Protein AF-A0A1G0Z6R3-F1 (afdb_monomer)

Nearest PDB structures (foldseek):
  3bz5-assembly1_A  TM=7.192E-01  e=5.153E-08  unclassified
  2xpi-assembly1_D  TM=5.100E-01  e=6.488E-02  Schizosaccharomyces pombe
  8gh3-assembly1_F  TM=5.144E-01  e=3.269E-01  Trypanosoma cruzi cruzi
  6id0-assembly1_J  TM=2.906E-01  e=1.793E-01  Homo sapiens
  7w5b-assembly1_J  TM=3.388E-01  e=6.538E-01  Homo sapiens

Foldseek 3Di:
DDDDDDDDDDDDDDDDDDDDDDPPVVVVVVVVVPDPPVVVVVVVVVVVVVVVVVVVVVVVVVVLVVLLVVLVVCLVVLLVVLVVCVVVVVLVVSVVSLVVNCVNPVLDQSSLVSQLSSCVSVVNLVRSLVSCVSHQLVPPVPSLVVSLVVCLVVPPDPDDDLVSLVSSLVSNVNNLNLQSSLSSCVVSVNLQSSLVSLLSVVVVVQCVVCVVDPDFDWDWDADPQEIAIARDLTQDADPLSVAPRRYQHDAHANYQHADPLSCAPHQHQYDAHACHQHADPLSVAPHQHQYYACHNYAHQDDLSCAPHQHQEYHQALHQNDADPLSCAPHQHQEYAHHNYAHADPLSCAPHQHQEYHHANYQHADCQSVAPHQHQYYAHHLYAHADCLSVAPHQHQEYEHANYAHADPQSVAPHQHQEYHYHEYNHADQLSQALHQHQYYAHANYAHADPHNLANHQHQEYHHALYAYADPLSCQPHQHQYYHHDLYAYADPLSCPPHQHQHYAHHNYAYEVSNLLNCAPHLHQAYHHANYAYADNLSLAPRQYQHYHHHQYAHADPLSCAPHLHQYYEQANYCHADDLSCQQNCNHAYYEHANNVNYDLDDQSCLNNLNHQEYAHAPVNLNCPSVVNRPRHFFYYNDDDPDTDGPVVVVVVSCVVVVVDDDDDDDDDDDDDDDDDDDDDDDDDD

Mean predicted aligned error: 15.14 Å

Radius of gyration: 42.88 Å; Cα contacts (8 Å, |Δi|>4): 1442; chains: 1; bounding box: 120×114×100 Å

Solvent-accessible surface area (backbone atoms only — not comparable to full-atom values): 35507 Å² total; per-residue (Å²): 136,84,85,88,82,86,85,89,92,73,92,78,81,88,81,77,90,78,90,90,78,78,65,68,67,58,53,52,59,64,61,57,76,78,55,62,74,69,57,58,53,51,50,53,50,50,51,50,50,49,49,53,48,51,50,50,50,52,48,48,48,51,49,50,52,48,48,46,54,52,39,62,71,47,45,62,58,54,50,54,54,26,49,52,28,50,78,71,68,39,49,69,62,20,47,55,50,49,56,57,50,40,77,64,48,71,68,39,38,70,58,30,48,54,51,24,50,47,25,51,76,68,69,38,51,76,65,20,60,70,28,48,85,51,36,61,42,88,78,47,51,65,58,55,48,50,52,52,51,58,43,72,74,60,66,87,58,98,79,73,58,71,67,62,52,54,50,52,32,54,45,29,54,74,51,65,45,24,60,61,31,16,53,52,28,47,75,71,68,42,52,54,63,13,49,52,27,40,53,53,36,48,50,51,52,55,47,67,76,39,78,83,56,87,80,76,62,79,46,73,50,78,59,94,71,30,29,38,39,42,34,54,68,34,86,47,48,80,52,64,88,58,44,90,51,58,42,31,30,41,33,40,23,44,15,50,32,43,68,53,67,44,53,45,87,43,70,31,36,33,42,31,37,29,45,10,61,28,42,68,55,65,44,54,44,79,34,64,29,33,32,43,32,44,27,50,24,54,38,50,72,63,69,42,55,46,83,31,66,30,32,33,44,32,43,24,50,16,67,59,32,44,79,53,66,57,53,44,83,35,65,30,33,33,43,30,40,24,40,14,52,35,47,70,55,64,41,54,40,93,39,67,32,33,33,42,32,44,24,48,10,66,30,44,78,47,66,43,55,46,81,40,66,31,34,35,42,33,39,27,47,15,54,32,46,66,50,63,40,55,44,87,35,64,35,36,35,44,30,42,17,47,17,54,32,46,68,48,64,45,54,45,82,38,73,34,33,33,43,38,33,42,40,29,55,37,42,68,42,54,42,47,47,64,23,65,29,32,34,43,30,44,26,51,18,62,30,46,56,47,56,23,40,43,81,21,55,31,32,33,41,33,42,26,48,17,63,35,50,64,45,62,40,45,48,81,25,61,28,33,34,42,33,38,25,42,17,55,44,46,61,47,58,42,48,61,83,24,59,30,28,33,42,31,39,27,53,14,65,34,35,47,72,23,49,54,40,54,61,81,36,63,30,32,34,42,33,42,26,48,19,72,33,40,66,52,63,56,54,44,85,42,67,33,30,33,42,33,36,29,41,20,53,32,38,66,52,67,38,54,46,87,42,61,29,32,33,42,30,42,20,42,15,52,30,46,68,55,62,39,51,45,64,33,51,58,25,27,37,42,35,31,29,62,21,82,59,43,54,65,65,50,66,35,55,49,52,24,51,44,28,30,35,42,30,38,28,76,84,56,74,56,54,72,52,60,77,71,33,84,45,49,48,32,33,38,54,59,94,57,101,74,72,46,40,31,68,57,42,50,57,54,49,40,66,75,70,68,67,74,74,88,79,84,86,79,81,88,85,81,87,86,90,82,90,84,88,84,88,86,86,87,87,90,132

Structure (mmCIF, N/CA/C/O backbone):
data_AF-A0A1G0Z6R3-F1
#
_entry.id   AF-A0A1G0Z6R3-F1
#
loop_
_atom_site.group_PDB
_atom_site.id
_atom_site.type_symbol
_atom_site.label_atom_id
_atom_site.label_alt_id
_atom_site.label_comp_id
_atom_site.label_asym_id
_atom_site.label_entity_id
_atom_site.label_seq_id
_atom_site.pdbx_PDB_ins_code
_atom_site.Cartn_x
_atom_site.Cartn_y
_atom_site.Cartn_z
_atom_site.occupancy
_atom_site.B_iso_or_equiv
_atom_site.auth_seq_id
_atom_site.auth_comp_id
_atom_site.auth_asym_id
_atom_site.auth_atom_id
_atom_site.pdbx_PDB_model_num
ATOM 1 N N . MET A 1 1 ? -9.516 69.790 0.166 1.00 30.62 1 MET A N 1
ATOM 2 C CA . MET A 1 1 ? -8.311 69.280 -0.510 1.00 30.62 1 MET A CA 1
ATOM 3 C C . MET A 1 1 ? -7.437 68.678 0.572 1.00 30.62 1 MET A C 1
ATOM 5 O O . MET A 1 1 ? -6.476 69.294 1.003 1.00 30.62 1 MET A O 1
ATOM 9 N N . ASP A 1 2 ? -7.967 67.689 1.289 1.00 27.39 2 ASP A N 1
ATOM 10 C CA . ASP A 1 2 ? -8.121 66.276 0.868 1.00 27.39 2 ASP A CA 1
ATOM 11 C C . ASP A 1 2 ? -6.755 65.604 0.995 1.00 27.39 2 ASP A C 1
ATOM 13 O O . ASP A 1 2 ? -5.769 66.139 0.509 1.00 27.39 2 ASP A O 1
ATOM 17 N N . SER A 1 3 ? -6.564 64.434 1.577 1.00 25.97 3 SER A N 1
ATOM 18 C CA . SER A 1 3 ? -7.370 63.473 2.331 1.00 25.97 3 SER A CA 1
ATOM 19 C C . SER A 1 3 ? -6.380 62.326 2.528 1.00 25.97 3 SER A C 1
ATOM 21 O O . SER A 1 3 ? -5.802 61.914 1.527 1.00 25.97 3 SER A O 1
ATOM 23 N N . PHE A 1 4 ? -6.167 61.793 3.728 1.00 23.16 4 PHE A N 1
ATOM 24 C CA . PHE A 1 4 ? -5.686 60.414 3.853 1.00 23.16 4 PHE A CA 1
ATOM 25 C C . PHE A 1 4 ? -6.080 59.820 5.201 1.00 23.16 4 PHE A C 1
ATOM 27 O O . PHE A 1 4 ? -6.061 60.486 6.234 1.00 23.16 4 PHE A O 1
ATOM 34 N N . ASP A 1 5 ? -6.501 58.569 5.096 1.00 28.80 5 ASP A N 1
ATOM 35 C CA . ASP A 1 5 ? -7.278 57.773 6.028 1.00 28.80 5 ASP A CA 1
ATOM 36 C C . ASP A 1 5 ? -6.401 56.840 6.882 1.00 28.80 5 ASP A C 1
ATOM 38 O O . ASP A 1 5 ? -5.323 56.410 6.472 1.00 28.80 5 ASP A O 1
ATOM 42 N N . SER A 1 6 ? -6.951 56.534 8.057 1.00 25.56 6 SER A N 1
ATOM 43 C CA . SER A 1 6 ? -6.788 55.372 8.936 1.00 25.56 6 SER A CA 1
ATOM 44 C C . SER A 1 6 ? -5.400 54.769 9.200 1.00 25.56 6 SER A C 1
ATOM 46 O O . SER A 1 6 ? -4.864 54.004 8.400 1.00 25.56 6 SER A O 1
ATOM 48 N N . SER A 1 7 ? -4.933 54.904 10.447 1.00 22.33 7 SER A N 1
ATOM 49 C CA . SER A 1 7 ? -4.572 53.738 11.271 1.00 22.33 7 SER A CA 1
ATOM 50 C C . SER A 1 7 ? -4.478 54.096 12.763 1.00 22.33 7 SER A C 1
ATOM 52 O O . SER A 1 7 ? -4.075 55.197 13.119 1.00 22.33 7 SER A O 1
ATOM 54 N N . GLN A 1 8 ? -4.780 53.088 13.588 1.00 26.20 8 GLN A N 1
ATOM 55 C CA . GLN A 1 8 ? -4.550 52.960 15.034 1.00 26.20 8 GLN A CA 1
ATOM 56 C C . GLN A 1 8 ? -5.578 53.596 15.973 1.00 26.20 8 GLN A C 1
ATOM 58 O O . GLN A 1 8 ? -5.608 54.804 16.166 1.00 26.20 8 GLN A O 1
ATOM 63 N N . ASP A 1 9 ? -6.328 52.729 16.659 1.00 24.81 9 ASP A N 1
ATOM 64 C CA . ASP A 1 9 ? -6.938 53.065 17.940 1.00 24.81 9 ASP A CA 1
ATOM 65 C C . ASP A 1 9 ? -6.377 52.123 19.014 1.00 24.81 9 ASP A C 1
ATOM 67 O O . ASP A 1 9 ? -6.547 50.900 18.992 1.00 24.81 9 ASP A O 1
ATOM 71 N N . THR A 1 10 ? -5.606 52.721 19.914 1.00 24.09 10 THR A N 1
ATOM 72 C CA . THR A 1 10 ? -4.949 52.122 21.073 1.00 24.09 10 THR A CA 1
ATOM 73 C C . THR A 1 10 ? -5.447 52.830 22.324 1.00 24.09 10 THR A C 1
ATOM 75 O O . THR A 1 10 ? -5.641 54.038 22.299 1.00 24.09 10 THR A O 1
ATOM 78 N N . ARG A 1 11 ? -5.527 52.083 23.435 1.00 23.72 11 ARG A N 1
ATOM 79 C CA . ARG A 1 11 ? -5.235 52.523 24.817 1.00 23.72 11 ARG A CA 1
ATOM 80 C C . ARG A 1 11 ? -5.153 54.043 25.049 1.00 23.72 11 ARG A C 1
ATOM 82 O O . ARG A 1 11 ? -4.170 54.655 24.650 1.00 23.72 11 ARG A O 1
ATOM 89 N N . SER A 1 12 ? -6.020 54.592 25.895 1.00 24.02 12 SER A N 1
ATOM 90 C CA . SER A 1 12 ? -5.631 55.539 26.962 1.00 24.02 12 SER A CA 1
ATOM 91 C C . SER A 1 12 ? -6.861 55.918 27.796 1.00 24.02 12 SER A C 1
ATOM 93 O O . SER A 1 12 ? -7.952 56.103 27.276 1.00 24.02 12 SER A O 1
ATOM 95 N N . GLN A 1 13 ? -6.756 55.733 29.110 1.00 27.23 13 GLN A N 1
ATOM 96 C CA . GLN A 1 13 ? -6.683 56.811 30.104 1.00 27.23 13 GLN A CA 1
ATOM 97 C C . GLN A 1 13 ? -7.998 57.569 30.295 1.00 27.23 13 GLN A C 1
ATOM 99 O O . GLN A 1 13 ? -8.374 58.455 29.530 1.00 27.23 13 GLN A O 1
ATOM 104 N N . ASP A 1 14 ? -8.643 57.211 31.404 1.00 28.45 14 ASP A N 1
ATOM 105 C CA . ASP A 1 14 ? -9.756 57.930 31.994 1.00 28.45 14 ASP A CA 1
ATOM 106 C C . ASP A 1 14 ? -9.353 59.357 32.379 1.00 28.45 14 ASP A C 1
ATOM 108 O O . ASP A 1 14 ? -8.274 59.627 32.916 1.00 28.45 14 ASP A O 1
ATOM 112 N N . LYS A 1 15 ? -10.248 60.269 32.017 1.00 28.95 15 LYS A N 1
ATOM 113 C CA . LYS A 1 15 ? -10.018 61.696 31.823 1.00 28.95 15 LYS A CA 1
ATOM 114 C C . LYS A 1 15 ? -10.020 62.469 33.139 1.00 28.95 15 LYS A C 1
ATOM 116 O O . LYS A 1 15 ? -11.011 62.502 33.863 1.00 28.95 15 LYS A O 1
ATOM 121 N N . ASN A 1 16 ? -8.936 63.207 33.363 1.00 26.36 16 ASN A N 1
ATOM 122 C CA . ASN A 1 16 ? -8.908 64.370 34.241 1.00 26.36 16 ASN A CA 1
ATOM 123 C C . ASN A 1 16 ? -9.539 65.585 33.537 1.00 26.36 16 ASN A C 1
ATOM 125 O O . ASN A 1 16 ? -9.295 65.829 32.357 1.00 26.36 16 ASN A O 1
ATOM 129 N N . HIS A 1 17 ? -10.326 66.330 34.313 1.00 25.52 17 HIS A N 1
ATOM 130 C CA . HIS A 1 17 ? -10.849 67.683 34.111 1.00 25.52 17 HIS A CA 1
ATOM 131 C C . HIS A 1 17 ? -10.455 68.451 32.837 1.00 25.52 17 HIS A C 1
ATOM 133 O O . HIS A 1 17 ? -9.305 68.861 32.681 1.00 25.52 17 HIS A O 1
ATOM 139 N N . LYS A 1 18 ? -11.467 68.859 32.060 1.00 26.94 18 LYS A N 1
ATOM 140 C CA . LYS A 1 18 ? -11.545 70.223 31.515 1.00 26.94 18 LYS A CA 1
ATOM 141 C C . LYS A 1 18 ? -12.995 70.622 31.232 1.00 26.94 18 LYS A C 1
ATOM 143 O O . LYS A 1 18 ? -13.784 69.834 30.731 1.00 26.94 18 LYS A O 1
ATOM 148 N N . ALA A 1 19 ? -13.289 71.845 31.653 1.00 28.89 19 ALA A N 1
ATOM 149 C CA . ALA A 1 19 ? -14.560 72.546 31.668 1.00 28.89 19 ALA A CA 1
ATOM 150 C C . ALA A 1 19 ? -15.356 72.505 30.352 1.00 28.89 19 ALA A C 1
ATOM 152 O O . ALA A 1 19 ? -14.870 72.962 29.320 1.00 28.89 19 ALA A O 1
ATOM 153 N N . GLU A 1 20 ? -16.621 72.099 30.454 1.00 28.41 20 GLU A N 1
ATOM 154 C CA . GLU A 1 20 ? -17.701 72.550 29.577 1.00 28.41 20 GLU A CA 1
ATOM 155 C C . GLU A 1 20 ? -18.760 73.274 30.425 1.00 28.41 20 GLU A C 1
ATOM 157 O O . GLU A 1 20 ? -19.658 72.672 30.999 1.00 28.41 20 GLU A O 1
ATOM 162 N N . GLU A 1 21 ? -18.648 74.598 30.503 1.00 39.50 21 GLU A N 1
ATOM 163 C CA . GLU A 1 21 ? -19.781 75.525 30.614 1.00 39.50 21 GLU A CA 1
ATOM 164 C C . GLU A 1 21 ? -19.448 76.700 29.679 1.00 39.50 21 GLU A C 1
ATOM 166 O O . GLU A 1 21 ? -18.302 77.157 29.698 1.00 39.50 21 GLU A O 1
ATOM 171 N N . PRO A 1 22 ? -20.381 77.189 28.829 1.00 44.66 22 PRO A N 1
ATOM 172 C CA . PRO A 1 22 ? -21.565 77.898 29.314 1.00 44.66 22 PRO A CA 1
ATOM 173 C C . PRO A 1 22 ? -22.785 77.769 28.371 1.00 44.66 22 PRO A C 1
ATOM 175 O O . PRO A 1 22 ? -23.116 78.697 27.627 1.00 44.66 22 PRO A O 1
ATOM 178 N N . GLY A 1 23 ? -23.478 76.628 28.406 1.00 45.50 23 GLY A N 1
ATOM 179 C CA . GLY A 1 23 ? -24.822 76.486 27.818 1.00 45.50 23 GLY A CA 1
ATOM 180 C C . GLY A 1 23 ? -25.928 76.739 28.848 1.00 45.50 23 GLY A C 1
ATOM 181 O O . GLY A 1 23 ? -26.853 77.512 28.618 1.00 45.50 23 GLY A O 1
ATOM 182 N N . PHE A 1 24 ? -25.772 76.167 30.042 1.00 46.38 24 PHE A N 1
ATOM 183 C CA . PHE A 1 24 ? -26.806 76.135 31.078 1.00 46.38 24 PHE A CA 1
ATOM 184 C C . PHE A 1 24 ? -27.013 77.489 31.791 1.00 46.38 24 PHE A C 1
ATOM 186 O O . PHE A 1 24 ? -28.145 77.939 31.967 1.00 46.38 24 PHE A O 1
ATOM 193 N N . LEU A 1 25 ? -25.932 78.215 32.111 1.00 46.84 25 LEU A N 1
ATOM 194 C CA . LEU A 1 25 ? -26.004 79.535 32.763 1.00 46.84 25 LEU A CA 1
ATOM 195 C C . LEU A 1 25 ? -26.537 80.657 31.845 1.00 46.84 25 LEU A C 1
ATOM 197 O O . LEU A 1 25 ? -27.142 81.614 32.333 1.00 46.84 25 LEU A O 1
ATOM 201 N N . ARG A 1 26 ? -26.368 80.539 30.517 1.00 53.50 26 ARG A N 1
ATOM 202 C CA . ARG A 1 26 ? -26.914 81.493 29.525 1.00 53.50 26 ARG A CA 1
ATOM 203 C C . ARG A 1 26 ? -28.426 81.329 29.322 1.00 53.50 26 ARG A C 1
ATOM 205 O O . ARG A 1 26 ? -29.116 82.332 29.134 1.00 53.50 26 ARG A O 1
ATOM 212 N N . GLU A 1 27 ? -28.942 80.106 29.427 1.00 53.25 27 GLU A N 1
ATOM 213 C CA . GLU A 1 27 ? -30.378 79.800 29.352 1.00 53.25 27 GLU A CA 1
ATOM 214 C C . GLU A 1 27 ? -31.124 80.279 30.618 1.00 53.25 27 GLU A C 1
ATOM 216 O O . GLU A 1 27 ? -32.204 80.868 30.535 1.00 53.25 27 GLU A O 1
ATOM 221 N N . ILE A 1 28 ? -30.497 80.140 31.797 1.00 51.97 28 ILE A N 1
ATOM 222 C CA . ILE A 1 28 ? -31.037 80.600 33.093 1.00 51.97 28 ILE A CA 1
ATOM 223 C C . ILE A 1 28 ? -31.115 82.136 33.172 1.00 51.97 28 ILE A C 1
ATOM 225 O O . ILE A 1 28 ? -32.106 82.679 33.672 1.00 51.97 28 ILE A O 1
ATOM 229 N N . TRP A 1 29 ? -30.133 82.864 32.625 1.00 55.00 29 TRP A N 1
ATOM 230 C CA . TRP A 1 29 ? -30.171 84.337 32.562 1.00 55.00 29 TRP A CA 1
ATOM 231 C C . TRP A 1 29 ? -31.242 84.881 31.597 1.00 55.00 29 TRP A C 1
ATOM 233 O O . TRP A 1 29 ? -31.804 85.948 31.834 1.00 55.00 29 TRP A O 1
ATOM 243 N N . ARG A 1 30 ? -31.592 84.139 30.536 1.00 57.12 30 ARG A N 1
ATOM 244 C CA . ARG A 1 30 ? -32.699 84.500 29.627 1.00 57.12 30 ARG A CA 1
ATOM 245 C C . ARG A 1 30 ? -34.085 84.246 30.233 1.00 57.12 30 ARG A C 1
ATOM 247 O O . ARG A 1 30 ? -35.004 85.021 29.976 1.00 57.12 30 ARG A O 1
ATOM 254 N N . LEU A 1 31 ? -34.240 83.205 31.054 1.00 54.38 31 LEU A N 1
ATOM 255 C CA . LEU A 1 31 ? -35.510 82.853 31.711 1.00 54.38 31 LEU A CA 1
ATOM 256 C C . LEU A 1 31 ? -35.824 83.725 32.941 1.00 54.38 31 LEU A C 1
ATOM 258 O O . LEU A 1 31 ? -36.990 83.991 33.234 1.00 54.38 31 LEU A O 1
ATOM 262 N N . THR A 1 32 ? -34.802 84.233 33.632 1.00 56.34 32 THR A N 1
ATOM 263 C CA . THR A 1 32 ? -34.953 85.071 34.841 1.00 56.34 32 THR A CA 1
ATOM 264 C C . THR A 1 32 ? -35.331 86.530 34.560 1.00 56.34 32 THR A C 1
ATOM 266 O O . THR A 1 32 ? -35.813 87.213 35.462 1.00 56.34 32 THR A O 1
ATOM 269 N N . ALA A 1 33 ? -35.238 86.996 33.309 1.00 56.31 33 ALA A N 1
ATOM 270 C CA . ALA A 1 33 ? -35.673 88.337 32.904 1.00 56.31 33 ALA A CA 1
ATOM 271 C C . ALA A 1 33 ? -37.209 88.510 32.807 1.00 56.31 33 ALA A C 1
ATOM 273 O O . ALA A 1 33 ? -37.690 89.631 32.653 1.00 56.31 33 ALA A O 1
ATOM 274 N N . ARG A 1 34 ? -37.993 87.421 32.891 1.00 58.78 34 ARG A N 1
ATOM 275 C CA . ARG A 1 34 ? -39.461 87.422 32.708 1.00 58.78 34 ARG A CA 1
ATOM 276 C C . ARG A 1 34 ? -40.288 87.197 33.983 1.00 58.78 34 ARG A C 1
ATOM 278 O O . ARG A 1 34 ? -41.511 87.150 33.891 1.00 58.78 34 ARG A O 1
ATOM 285 N N . PHE A 1 35 ? -39.670 87.108 35.164 1.00 58.06 35 PHE A N 1
ATOM 286 C CA . PHE A 1 35 ? -40.379 86.885 36.434 1.00 58.06 35 PHE A CA 1
ATOM 287 C C . PHE A 1 35 ? -40.074 87.968 37.490 1.00 58.06 35 PHE A C 1
ATOM 289 O O . PHE A 1 35 ? -38.964 88.500 37.529 1.00 58.06 35 PHE A O 1
ATOM 296 N N . PRO A 1 36 ? -41.027 88.310 38.382 1.00 62.78 36 PRO A N 1
ATOM 297 C CA . PRO A 1 36 ? -40.806 89.284 39.453 1.00 62.78 36 PRO A CA 1
ATOM 298 C C . PRO A 1 36 ? -39.732 88.810 40.448 1.00 62.78 36 PRO A C 1
ATOM 300 O O . PRO A 1 36 ? -39.633 87.621 40.752 1.00 62.78 36 PRO A O 1
ATOM 303 N N . ARG A 1 37 ? -38.958 89.755 41.016 1.00 59.81 37 ARG A N 1
ATOM 304 C CA . ARG A 1 37 ? -37.762 89.519 41.868 1.00 59.81 37 ARG A CA 1
ATOM 305 C C . ARG A 1 37 ? -37.933 88.466 42.980 1.00 59.81 37 ARG A C 1
ATOM 307 O O . ARG A 1 37 ? -36.959 87.830 43.366 1.00 59.81 37 ARG A O 1
ATOM 314 N N . ARG A 1 38 ? -39.156 88.248 43.476 1.00 59.28 38 ARG A N 1
ATOM 315 C CA . ARG A 1 38 ? -39.468 87.242 44.509 1.00 59.28 38 ARG A CA 1
ATOM 316 C C . ARG A 1 38 ? -39.361 85.790 44.017 1.00 59.28 38 ARG A C 1
ATOM 318 O O . ARG A 1 38 ? -38.978 84.929 44.798 1.00 59.28 38 ARG A O 1
ATOM 325 N N . VAL A 1 39 ? -39.634 85.517 42.739 1.00 57.38 39 VAL A N 1
ATOM 326 C CA . VAL A 1 39 ? -39.537 84.166 42.145 1.00 57.38 39 VAL A CA 1
ATOM 327 C C . VAL A 1 39 ? -38.075 83.783 41.901 1.00 57.38 39 VAL A C 1
ATOM 329 O O . VAL A 1 39 ? -37.671 82.665 42.202 1.00 57.38 39 VAL A O 1
ATOM 332 N N . VAL A 1 40 ? -37.250 84.734 41.454 1.00 58.41 40 VAL A N 1
ATOM 333 C CA . VAL A 1 40 ? -35.798 84.539 41.279 1.00 58.41 40 VAL A CA 1
ATOM 334 C C . VAL A 1 40 ? -35.113 84.243 42.619 1.00 58.41 40 VAL A C 1
ATOM 336 O O . VAL A 1 40 ? -34.244 83.378 42.697 1.00 58.41 40 VAL A O 1
ATOM 339 N N . PHE A 1 41 ? -35.556 84.898 43.697 1.00 58.31 41 PHE A N 1
ATOM 340 C CA . PHE A 1 41 ? -35.069 84.633 45.052 1.00 58.31 41 PHE A CA 1
ATOM 341 C C . PHE A 1 41 ? -35.440 83.222 45.546 1.00 58.31 41 PHE A C 1
ATOM 343 O O . PHE A 1 41 ? -34.629 82.555 46.182 1.00 58.31 41 PHE A O 1
ATOM 350 N N . PHE A 1 42 ? -36.636 82.732 45.196 1.00 58.44 42 PHE A N 1
ATOM 351 C CA . PHE A 1 42 ? -37.082 81.373 45.518 1.00 58.44 42 PHE A CA 1
ATOM 352 C C . PHE A 1 42 ? -36.284 80.305 44.747 1.00 58.44 42 PHE A C 1
ATOM 354 O O . PHE A 1 42 ? -35.874 79.304 45.327 1.00 58.44 42 PHE A O 1
ATOM 361 N N . PHE A 1 43 ? -35.967 80.548 43.470 1.00 57.09 43 PHE A N 1
ATOM 362 C CA . PHE A 1 43 ? -35.093 79.669 42.682 1.00 57.09 43 PHE A CA 1
ATOM 363 C C . PHE A 1 43 ? -33.652 79.633 43.210 1.00 57.09 43 PHE A C 1
ATOM 365 O O . PHE A 1 43 ? -33.063 78.556 43.267 1.00 57.09 43 PHE A O 1
ATOM 372 N N . LEU A 1 44 ? -33.094 80.766 43.651 1.00 57.22 44 LEU A N 1
ATOM 373 C CA . LEU A 1 44 ? -31.777 80.814 44.303 1.00 57.22 44 LEU A CA 1
ATOM 374 C C . LEU A 1 44 ? -31.761 80.056 45.640 1.00 57.22 44 LEU A C 1
ATOM 376 O O . LEU A 1 44 ? -30.782 79.376 45.939 1.00 57.22 44 LEU A O 1
ATOM 380 N N . LEU A 1 45 ? -32.853 80.103 46.409 1.00 57.59 45 LEU A N 1
ATOM 381 C CA . LEU A 1 45 ? -33.025 79.297 47.623 1.00 57.59 45 LEU A CA 1
ATOM 382 C C . LEU A 1 45 ? -33.117 77.793 47.313 1.00 57.59 45 LEU A C 1
ATOM 384 O O . LEU A 1 45 ? -32.472 76.997 47.992 1.00 57.59 45 LEU A O 1
ATOM 388 N N . CYS A 1 46 ? -33.850 77.392 46.269 1.00 53.72 46 CYS A N 1
ATOM 389 C CA . CYS A 1 46 ? -33.931 75.993 45.834 1.00 53.72 46 CYS A CA 1
ATOM 390 C C . CYS A 1 46 ? -32.601 75.469 45.266 1.00 53.72 46 CYS A C 1
ATOM 392 O O . CYS A 1 46 ? -32.216 74.348 45.583 1.00 53.72 46 CYS A O 1
ATOM 394 N N . PHE A 1 47 ? -31.860 76.268 44.491 1.00 56.16 47 PHE A N 1
ATOM 395 C CA . PHE A 1 47 ? -30.508 75.910 44.040 1.00 56.16 47 PHE A CA 1
ATOM 396 C C . PHE A 1 47 ? -29.510 75.868 45.200 1.00 56.16 47 PHE A C 1
ATOM 398 O O . PHE A 1 47 ? -28.661 74.984 45.224 1.00 56.16 47 PHE A O 1
ATOM 405 N N . GLY A 1 48 ? -29.650 76.747 46.196 1.00 55.34 48 GLY A N 1
ATOM 406 C CA . GLY A 1 48 ? -28.921 76.653 47.460 1.00 55.34 48 GLY A CA 1
ATOM 407 C C . GLY A 1 48 ? -29.218 75.342 48.193 1.00 55.34 48 GLY A C 1
ATOM 408 O O . GLY A 1 48 ? -28.294 74.659 48.619 1.00 55.34 48 GLY A O 1
ATOM 409 N N . ALA A 1 49 ? -30.486 74.925 48.263 1.00 53.94 49 ALA A N 1
ATOM 410 C CA . ALA A 1 49 ? -30.890 73.658 48.874 1.00 53.94 49 ALA A CA 1
ATOM 411 C C . ALA A 1 49 ? -30.403 72.423 48.087 1.00 53.94 49 ALA A C 1
ATOM 413 O O . ALA A 1 49 ? -29.945 71.460 48.697 1.00 53.94 49 ALA A O 1
ATOM 414 N N . ILE A 1 50 ? -30.429 72.455 46.749 1.00 54.97 50 ILE A N 1
ATOM 415 C CA . ILE A 1 50 ? -29.903 71.389 45.875 1.00 54.97 50 ILE A CA 1
ATOM 416 C C . ILE A 1 50 ? -28.371 71.337 45.937 1.00 54.97 50 ILE A C 1
ATOM 418 O O . ILE A 1 50 ? -27.801 70.250 45.986 1.00 54.97 50 ILE A O 1
ATOM 422 N N . ALA A 1 51 ? -27.691 72.483 46.021 1.00 54.12 51 ALA A N 1
ATOM 423 C CA . ALA A 1 51 ? -26.253 72.545 46.255 1.00 54.12 51 ALA A CA 1
ATOM 424 C C . ALA A 1 51 ? -25.899 71.954 47.630 1.00 54.12 51 ALA A C 1
ATOM 426 O O . ALA A 1 51 ? -25.002 71.121 47.709 1.00 54.12 51 ALA A O 1
ATOM 427 N N . ILE A 1 52 ? -26.657 72.272 48.686 1.00 57.28 52 ILE A N 1
ATOM 428 C CA . ILE A 1 52 ? -26.481 71.706 50.036 1.00 57.28 52 ILE A CA 1
ATOM 429 C C . ILE A 1 52 ? -26.777 70.194 50.070 1.00 57.28 52 ILE A C 1
ATOM 431 O O . ILE A 1 52 ? -26.058 69.451 50.742 1.00 57.28 52 ILE A O 1
ATOM 435 N N . LEU A 1 53 ? -27.778 69.714 49.322 1.00 53.22 53 LEU A N 1
ATOM 436 C CA . LEU A 1 53 ? -28.083 68.286 49.164 1.00 53.22 53 LEU A CA 1
ATOM 437 C C . LEU A 1 53 ? -27.013 67.556 48.346 1.00 53.22 53 LEU A C 1
ATOM 439 O O . LEU A 1 53 ? -26.617 66.468 48.738 1.00 53.22 53 LEU A O 1
ATOM 443 N N . SER A 1 54 ? -26.483 68.155 47.275 1.00 52.78 54 SER A N 1
ATOM 444 C CA . SER A 1 54 ? -25.389 67.582 46.476 1.00 52.78 54 SER A CA 1
ATOM 445 C C . SER A 1 54 ? -24.073 67.536 47.254 1.00 52.78 54 SER A C 1
ATOM 447 O O . SER A 1 54 ? -23.352 66.544 47.187 1.00 52.78 54 SER A O 1
ATOM 449 N N . VAL A 1 55 ? -23.793 68.564 48.067 1.00 55.88 55 VAL A N 1
ATOM 450 C CA . VAL A 1 55 ? -22.658 68.596 48.992 1.00 55.88 55 VAL A CA 1
ATOM 451 C C . VAL A 1 55 ? -22.870 67.547 50.075 1.00 55.88 55 VAL A C 1
ATOM 453 O O . VAL A 1 55 ? -21.952 66.780 50.330 1.00 55.88 55 VAL A O 1
ATOM 456 N N . SER A 1 56 ? -24.069 67.415 50.647 1.00 58.81 56 SER A N 1
ATOM 457 C CA . SER A 1 56 ? -24.382 66.359 51.620 1.00 58.81 56 SER A CA 1
ATOM 458 C C . SER A 1 56 ? -24.287 64.952 51.027 1.00 58.81 56 SER A C 1
ATOM 460 O O . SER A 1 56 ? -23.745 64.075 51.693 1.00 58.81 56 SER A O 1
ATOM 462 N N . LEU A 1 57 ? -24.720 64.730 49.781 1.00 56.50 57 LEU A N 1
ATOM 463 C CA . LEU A 1 57 ? -24.612 63.437 49.100 1.00 56.50 57 LEU A CA 1
ATOM 464 C C . LEU A 1 57 ? -23.156 63.110 48.756 1.00 56.50 57 LEU A C 1
ATOM 466 O O . LEU A 1 57 ? -22.720 62.003 49.023 1.00 56.50 57 LEU A O 1
ATOM 470 N N . ASN A 1 58 ? -22.370 64.078 48.269 1.00 58.84 58 ASN A N 1
ATOM 471 C CA . ASN A 1 58 ? -20.925 63.910 48.066 1.00 58.84 58 ASN A CA 1
ATOM 472 C C . ASN A 1 58 ? -20.178 63.710 49.386 1.00 58.84 58 ASN A C 1
ATOM 474 O O . ASN A 1 58 ? -19.174 63.006 49.425 1.00 58.84 58 ASN A O 1
ATOM 478 N N . THR A 1 59 ? -20.643 64.321 50.475 1.00 62.00 59 THR A N 1
ATOM 479 C CA . THR A 1 59 ? -20.054 64.142 51.806 1.00 62.00 59 THR A CA 1
ATOM 480 C C . THR A 1 59 ? -20.431 62.782 52.387 1.00 62.00 59 THR A C 1
ATOM 482 O O . THR A 1 59 ? -19.595 62.153 53.025 1.00 62.00 59 THR A O 1
ATOM 485 N N . LEU A 1 60 ? -21.648 62.290 52.139 1.00 58.81 60 LEU A N 1
ATOM 486 C CA . LEU A 1 60 ? -22.085 60.933 52.472 1.00 58.81 60 LEU A CA 1
ATOM 487 C C . LEU A 1 60 ? -21.363 59.891 51.624 1.00 58.81 60 LEU A C 1
ATOM 489 O O . LEU A 1 60 ? -20.901 58.910 52.184 1.00 58.81 60 LEU A O 1
ATOM 493 N N . GLN A 1 61 ? -21.177 60.141 50.329 1.00 58.44 61 GLN A N 1
ATOM 494 C CA . GLN A 1 61 ? -20.399 59.295 49.429 1.00 58.44 61 GLN A CA 1
ATOM 495 C C . GLN A 1 61 ? -18.935 59.260 49.873 1.00 58.44 61 GLN A C 1
ATOM 497 O O . GLN A 1 61 ? -18.403 58.187 50.095 1.00 58.44 61 GLN A O 1
ATOM 502 N N . LYS A 1 62 ? -18.312 60.415 50.158 1.00 61.84 62 LYS A N 1
ATOM 503 C CA . LYS A 1 62 ? -16.952 60.481 50.723 1.00 61.84 62 LYS A CA 1
ATOM 504 C C . LYS A 1 62 ? -16.843 59.825 52.095 1.00 61.84 62 LYS A C 1
ATOM 506 O O . LYS A 1 62 ? -15.820 59.219 52.377 1.00 61.84 62 LYS A O 1
ATOM 511 N N . LYS A 1 63 ? -17.854 59.939 52.962 1.00 61.72 63 LYS A N 1
ATOM 512 C CA . LYS A 1 63 ? -17.878 59.255 54.268 1.00 61.72 63 LYS A CA 1
ATOM 513 C C . LYS A 1 63 ? -18.094 57.754 54.121 1.00 61.72 63 LYS A C 1
ATOM 515 O O . LYS A 1 63 ? -17.514 57.005 54.893 1.00 61.72 63 LYS A O 1
ATOM 520 N N . TYR A 1 64 ? -18.892 57.326 53.150 1.00 59.81 64 TYR A N 1
ATOM 521 C CA . TYR A 1 64 ? -19.106 55.928 52.800 1.00 59.81 64 TYR A CA 1
ATOM 522 C C . TYR A 1 64 ? -17.836 55.326 52.191 1.00 59.81 64 TYR A C 1
ATOM 524 O O . TYR A 1 64 ? -17.395 54.277 52.637 1.00 59.81 64 TYR A O 1
ATOM 532 N N . ASP A 1 65 ? -17.174 56.037 51.278 1.00 55.53 65 ASP A N 1
ATOM 533 C CA . ASP A 1 65 ? -15.890 55.657 50.685 1.00 55.53 65 ASP A CA 1
ATOM 534 C C . ASP A 1 65 ? -14.758 55.682 51.724 1.00 55.53 65 ASP A C 1
ATOM 536 O O . ASP A 1 65 ? -13.931 54.776 51.738 1.00 55.53 65 ASP A O 1
ATOM 540 N N . ALA A 1 66 ? -14.750 56.643 52.656 1.00 60.00 66 ALA A N 1
ATOM 541 C CA . ALA A 1 66 ? -13.815 56.681 53.784 1.00 60.00 66 ALA A CA 1
ATOM 542 C C . ALA A 1 66 ? -14.090 55.568 54.810 1.00 60.00 66 ALA A C 1
ATOM 544 O O . ALA A 1 66 ? -13.147 54.975 55.327 1.00 60.00 66 ALA A O 1
ATOM 545 N N . MET A 1 67 ? -15.359 55.231 55.078 1.00 57.25 67 MET A N 1
ATOM 546 C CA . MET A 1 67 ? -15.726 54.055 55.879 1.00 57.25 67 MET A CA 1
ATOM 547 C C . MET A 1 67 ? -15.332 52.761 55.177 1.00 57.25 67 MET A C 1
ATOM 549 O O . MET A 1 67 ? -14.860 51.845 55.836 1.00 57.25 67 MET A O 1
ATOM 553 N N . ARG A 1 68 ? -15.472 52.685 53.853 1.00 57.22 68 ARG A N 1
ATOM 554 C CA . ARG A 1 68 ? -15.068 51.534 53.043 1.00 57.22 68 ARG A CA 1
ATOM 555 C C . ARG A 1 68 ? -13.543 51.388 52.991 1.00 57.22 68 ARG A C 1
ATOM 557 O O . ARG A 1 68 ? -13.044 50.273 53.100 1.00 57.22 68 ARG A O 1
ATOM 564 N N . GLN A 1 69 ? -12.801 52.495 52.905 1.00 58.91 69 GLN A N 1
ATOM 565 C CA . GLN A 1 69 ? -11.337 52.521 53.027 1.00 58.91 69 GLN A CA 1
ATOM 566 C C . GLN A 1 69 ? -10.876 52.131 54.440 1.00 58.91 69 GLN A C 1
ATOM 568 O O . GLN A 1 69 ? -9.959 51.327 54.572 1.00 58.91 69 GLN A O 1
ATOM 573 N N . GLY A 1 70 ? -11.549 52.625 55.485 1.00 60.25 70 GLY A N 1
ATOM 574 C CA . GLY A 1 70 ? -11.296 52.242 56.877 1.00 60.25 70 GLY A CA 1
ATOM 575 C C . GLY A 1 70 ? -11.628 50.772 57.164 1.00 60.25 70 GLY A C 1
ATOM 576 O O . GLY A 1 70 ? -10.875 50.075 57.840 1.00 60.25 70 GLY A O 1
ATOM 577 N N . ALA A 1 71 ? -12.716 50.260 56.590 1.00 55.31 71 ALA A N 1
ATOM 578 C CA . ALA A 1 71 ? -13.088 48.851 56.648 1.00 55.31 71 ALA A CA 1
ATOM 579 C C . ALA A 1 71 ? -12.043 47.959 55.963 1.00 55.31 71 ALA A C 1
ATOM 581 O O . ALA A 1 71 ? -11.655 46.939 56.528 1.00 55.31 71 ALA A O 1
ATOM 582 N N . ALA A 1 72 ? -11.533 48.365 54.797 1.00 56.94 72 ALA A N 1
ATOM 583 C CA . ALA A 1 72 ? -10.480 47.642 54.087 1.00 56.94 72 ALA A CA 1
ATOM 584 C C . ALA A 1 72 ? -9.157 47.574 54.877 1.00 56.94 72 ALA A C 1
ATOM 586 O O . ALA A 1 72 ? -8.445 46.580 54.765 1.00 56.94 72 ALA A O 1
ATOM 587 N N . THR A 1 73 ? -8.838 48.576 55.710 1.00 65.94 73 THR A N 1
ATOM 588 C CA . THR A 1 73 ? -7.641 48.550 56.577 1.00 65.94 73 THR A CA 1
ATOM 589 C C . THR A 1 73 ? -7.747 47.616 57.784 1.00 65.94 73 THR A C 1
ATOM 591 O O . THR A 1 73 ? -6.720 47.116 58.231 1.00 65.94 73 THR A O 1
ATOM 594 N N . VAL A 1 74 ? -8.951 47.359 58.311 1.00 69.75 74 VAL A N 1
ATOM 595 C CA . VAL A 1 74 ? -9.147 46.514 59.514 1.00 69.75 74 VAL A CA 1
ATOM 596 C C . VAL A 1 74 ? -9.554 45.081 59.148 1.00 69.75 74 VAL A C 1
ATOM 598 O O . VAL A 1 74 ? -9.363 44.155 59.933 1.00 69.75 74 VAL A O 1
ATOM 601 N N . LEU A 1 75 ? -10.070 44.862 57.934 1.00 74.56 75 LEU A N 1
ATOM 602 C CA . LEU A 1 75 ? -10.446 43.539 57.431 1.00 74.56 75 LEU A CA 1
ATOM 603 C C . LEU A 1 75 ? -9.345 42.466 57.611 1.00 74.56 75 LEU A C 1
ATOM 605 O O . LEU A 1 75 ? -9.694 41.376 58.061 1.00 74.56 75 LEU A O 1
ATOM 609 N N . PRO A 1 76 ? -8.042 42.739 57.379 1.00 77.50 76 PRO A N 1
ATOM 610 C CA . PRO A 1 76 ? -6.982 41.756 57.622 1.00 77.50 76 PRO A CA 1
ATOM 611 C C . PRO A 1 76 ? -6.899 41.276 59.079 1.00 77.50 76 PRO A C 1
ATOM 613 O O . PRO A 1 76 ? -6.649 40.099 59.322 1.00 77.50 76 PRO A O 1
ATOM 616 N N . GLU A 1 77 ? -7.153 42.157 60.051 1.00 78.88 77 GLU A N 1
ATOM 617 C CA . GLU A 1 77 ? -7.130 41.825 61.482 1.00 78.88 77 GLU A CA 1
ATOM 618 C C . GLU A 1 77 ? -8.328 40.943 61.870 1.00 78.88 77 GLU A C 1
ATOM 620 O O . GLU A 1 77 ? -8.189 39.974 62.619 1.00 78.88 77 GLU A O 1
ATOM 625 N N . PHE A 1 78 ? -9.504 41.224 61.296 1.00 80.62 78 PHE A N 1
ATOM 626 C CA . PHE A 1 78 ? -10.679 40.360 61.432 1.00 80.62 78 PHE A CA 1
ATOM 627 C C . PHE A 1 78 ? -10.445 38.972 60.821 1.00 80.62 78 PHE A C 1
ATOM 629 O O . PHE A 1 78 ? -10.828 37.975 61.435 1.00 80.62 78 PHE A O 1
ATOM 636 N N . LEU A 1 79 ? -9.814 38.905 59.643 1.00 78.44 79 LEU A N 1
ATOM 637 C CA . LEU A 1 79 ? -9.491 37.651 58.957 1.00 78.44 79 LEU A CA 1
ATOM 638 C C . LEU A 1 79 ? -8.479 36.810 59.748 1.00 78.44 79 LEU A C 1
ATOM 640 O O . LEU A 1 79 ? -8.712 35.617 59.926 1.00 78.44 79 LEU A O 1
ATOM 644 N N . ASP A 1 80 ? -7.410 37.418 60.276 1.00 80.62 80 ASP A N 1
ATOM 645 C CA . ASP A 1 80 ? -6.407 36.729 61.105 1.00 80.62 80 ASP A CA 1
ATOM 646 C C . ASP A 1 80 ? -7.027 36.173 62.396 1.00 80.62 80 ASP A C 1
ATOM 648 O O . ASP A 1 80 ? -6.850 35.002 62.742 1.00 80.62 80 ASP A O 1
ATOM 652 N N . LYS A 1 81 ? -7.834 36.990 63.085 1.00 80.38 81 LYS A N 1
ATOM 653 C CA . LYS A 1 81 ? -8.489 36.582 64.330 1.00 80.38 81 LYS A CA 1
ATOM 654 C C . LYS A 1 81 ? -9.497 35.458 64.106 1.00 80.38 81 LYS A C 1
ATOM 656 O O . LYS A 1 81 ? -9.482 34.467 64.832 1.00 80.38 81 LYS A O 1
ATOM 661 N N . ALA A 1 82 ? -10.365 35.590 63.104 1.00 81.81 82 ALA A N 1
ATOM 662 C CA . ALA A 1 82 ? -11.325 34.543 62.777 1.00 81.81 82 ALA A CA 1
ATOM 663 C C . ALA A 1 82 ? -10.629 33.263 62.277 1.00 81.81 82 ALA A C 1
ATOM 665 O O . ALA A 1 82 ? -11.051 32.174 62.655 1.00 81.81 82 ALA A O 1
ATOM 666 N N . GLY A 1 83 ? -9.542 33.378 61.505 1.00 76.69 83 GLY A N 1
ATOM 667 C CA . GLY A 1 83 ? -8.725 32.244 61.063 1.00 76.69 83 GLY A CA 1
ATOM 668 C C . GLY A 1 83 ? -8.184 31.416 62.230 1.00 76.69 83 GLY A C 1
ATOM 669 O O . GLY A 1 83 ? -8.374 30.202 62.256 1.00 76.69 83 GLY A O 1
ATOM 670 N N . LYS A 1 84 ? -7.624 32.076 63.249 1.00 81.75 84 LYS A N 1
ATOM 671 C CA . LYS A 1 84 ? -7.139 31.429 64.481 1.00 81.75 84 LYS A CA 1
ATOM 672 C C . LYS A 1 84 ? -8.237 30.661 65.222 1.00 81.75 84 LYS A C 1
ATOM 674 O O . LYS A 1 84 ? -8.013 29.530 65.640 1.00 81.75 84 LYS A O 1
ATOM 679 N N . HIS A 1 85 ? -9.432 31.238 65.356 1.00 82.25 85 HIS A N 1
ATOM 680 C CA . HIS A 1 85 ? -10.565 30.543 65.985 1.00 82.25 85 HIS A CA 1
ATOM 681 C C . HIS A 1 85 ? -11.018 29.315 65.179 1.00 82.25 85 HIS A C 1
ATOM 683 O O . HIS A 1 85 ? -11.351 28.290 65.771 1.00 82.25 85 HIS A O 1
ATOM 689 N N . VAL A 1 86 ? -10.980 29.375 63.840 1.00 78.69 86 VAL A N 1
ATOM 690 C CA . VAL A 1 86 ? -11.247 28.200 62.990 1.00 78.69 86 VAL A CA 1
ATOM 691 C C . VAL A 1 86 ? -10.197 27.105 63.213 1.00 78.69 86 VAL A C 1
ATOM 693 O O . VAL A 1 86 ? -10.571 25.944 63.362 1.00 78.69 86 VAL A O 1
ATOM 696 N N . GLU A 1 87 ? -8.907 27.450 63.288 1.00 77.88 87 GLU A N 1
ATOM 697 C CA . GLU A 1 87 ? -7.819 26.489 63.555 1.00 77.88 87 GLU A CA 1
ATOM 698 C C . GLU A 1 87 ? -7.920 25.837 64.943 1.00 77.88 87 GLU A C 1
ATOM 700 O O . GLU A 1 87 ? -7.571 24.668 65.104 1.00 77.88 87 GLU A O 1
ATOM 705 N N . MET A 1 88 ? -8.447 26.565 65.930 1.00 79.69 88 MET A N 1
ATOM 706 C CA . MET A 1 88 ? -8.695 26.070 67.289 1.00 79.69 88 MET A CA 1
ATOM 707 C C . MET A 1 88 ? -10.011 25.280 67.434 1.00 79.69 88 MET A C 1
ATOM 709 O O . MET A 1 88 ? -10.299 24.772 68.515 1.00 79.69 88 MET A O 1
ATOM 713 N N . GLY A 1 89 ? -10.813 25.149 66.369 1.00 75.69 89 GLY A N 1
ATOM 714 C CA . GLY A 1 89 ? -12.099 24.437 66.393 1.00 75.69 89 GLY A CA 1
ATOM 715 C C . GLY A 1 89 ? -13.264 25.228 67.005 1.00 75.69 89 GLY A C 1
ATOM 716 O O . GLY A 1 89 ? -14.355 24.691 67.186 1.00 75.69 89 GLY A O 1
ATOM 717 N N . GLU A 1 90 ? -13.081 26.518 67.287 1.00 86.19 90 GLU A N 1
ATOM 718 C CA . GLU A 1 90 ? -14.071 27.404 67.912 1.00 86.19 90 GLU A CA 1
ATOM 719 C C . GLU A 1 90 ? -14.996 28.041 66.856 1.00 86.19 90 GLU A C 1
ATOM 721 O O . GLU A 1 90 ? -15.036 29.258 66.648 1.00 86.19 90 GLU A O 1
ATOM 726 N N . ILE A 1 91 ? -15.749 27.197 66.145 1.00 85.00 91 ILE A N 1
ATOM 727 C CA . ILE A 1 91 ? -16.475 27.582 64.922 1.00 85.00 91 ILE A CA 1
ATOM 728 C C . ILE A 1 91 ? -17.562 28.649 65.163 1.00 85.00 91 ILE A C 1
ATOM 730 O O . ILE A 1 91 ? -17.799 29.498 64.300 1.00 85.00 91 ILE A O 1
ATOM 734 N N . GLU A 1 92 ? -18.229 28.650 66.321 1.00 84.44 92 GLU A N 1
ATOM 735 C CA . GLU A 1 92 ? -19.242 29.670 66.641 1.00 84.44 92 GLU A CA 1
ATOM 736 C C . GLU A 1 92 ? -18.644 31.064 66.841 1.00 84.44 92 GLU A C 1
ATOM 738 O O . GLU A 1 92 ? -19.229 32.057 66.399 1.00 84.44 92 GLU A O 1
ATOM 743 N N . GLU A 1 93 ? -17.469 31.148 67.465 1.00 81.44 93 GLU A N 1
ATOM 744 C CA . GLU A 1 93 ? -16.810 32.426 67.720 1.00 81.44 93 GLU A CA 1
ATOM 745 C C . GLU A 1 93 ? -16.220 32.992 66.424 1.00 81.44 93 GLU A C 1
ATOM 747 O O . GLU A 1 93 ? -16.419 34.169 66.109 1.00 81.44 93 GLU A O 1
ATOM 752 N N . ALA A 1 94 ? -15.644 32.125 65.585 1.00 82.94 94 ALA A N 1
ATOM 753 C CA . ALA A 1 94 ? -15.264 32.477 64.223 1.00 82.94 94 ALA A CA 1
ATOM 754 C C . ALA A 1 94 ? -16.457 33.018 63.405 1.00 82.94 94 ALA A C 1
ATOM 756 O O . ALA A 1 94 ? -16.324 34.036 62.719 1.00 82.94 94 ALA A O 1
ATOM 757 N N . GLN A 1 95 ? -17.649 32.409 63.511 1.00 85.25 95 GLN A N 1
ATOM 758 C CA . GLN A 1 95 ? -18.835 32.866 62.773 1.00 85.25 95 GLN A CA 1
ATOM 759 C C . GLN A 1 95 ? -19.316 34.252 63.217 1.00 85.25 95 GLN A C 1
ATOM 761 O O . GLN A 1 95 ? -19.715 35.053 62.366 1.00 85.25 95 GLN A O 1
ATOM 766 N N . LYS A 1 96 ? -19.257 34.580 64.515 1.00 84.31 96 LYS A N 1
ATOM 767 C CA . LYS A 1 96 ? -19.604 35.927 65.007 1.00 84.31 96 LYS A CA 1
ATOM 768 C C . LYS A 1 96 ? -18.680 36.993 64.421 1.00 84.31 96 LYS A C 1
ATOM 770 O O . LYS A 1 96 ? -19.150 38.056 64.008 1.00 84.31 96 LYS A O 1
ATOM 775 N N . ILE A 1 97 ? -17.380 36.701 64.361 1.00 81.81 97 ILE A N 1
ATOM 776 C CA . ILE A 1 97 ? -16.361 37.610 63.823 1.00 81.81 97 ILE A CA 1
ATOM 777 C C . ILE A 1 97 ? -16.576 37.813 62.313 1.00 81.81 97 ILE A C 1
ATOM 779 O O . ILE A 1 97 ? -16.660 38.954 61.854 1.00 81.81 97 ILE A O 1
ATOM 783 N N . VAL A 1 98 ? -16.777 36.729 61.556 1.00 82.56 98 VAL A N 1
ATOM 784 C CA . VAL A 1 98 ? -17.030 36.776 60.103 1.00 82.56 98 VAL A CA 1
ATOM 785 C C . VAL A 1 98 ? -18.356 37.464 59.761 1.00 82.56 98 VAL A C 1
ATOM 787 O O . VAL A 1 98 ? -18.417 38.225 58.797 1.00 82.56 98 VAL A O 1
ATOM 790 N N . SER A 1 99 ? -19.408 37.283 60.567 1.00 81.56 99 SER A N 1
ATOM 791 C CA . SER A 1 99 ? -20.706 37.947 60.352 1.00 81.56 99 SER A CA 1
ATOM 792 C C . SER A 1 99 ? -20.605 39.471 60.486 1.00 81.56 99 SER A C 1
ATOM 794 O O . SER A 1 99 ? -21.222 40.202 59.714 1.00 81.56 99 SER A O 1
ATOM 796 N N . ARG A 1 100 ? -19.780 39.969 61.421 1.00 78.00 100 ARG A N 1
ATOM 797 C CA . ARG A 1 100 ? -19.492 41.409 61.555 1.00 78.00 100 ARG A CA 1
ATOM 798 C C . ARG A 1 100 ? -18.643 41.935 60.400 1.00 78.00 100 ARG A C 1
ATOM 800 O O . ARG A 1 100 ? -18.945 43.000 59.872 1.00 78.00 100 ARG A O 1
ATOM 807 N N . ALA A 1 101 ? -17.628 41.183 59.979 1.00 78.25 101 ALA A N 1
ATOM 808 C CA . ALA A 1 101 ? -16.801 41.546 58.829 1.00 78.25 101 ALA A CA 1
ATOM 809 C C . ALA A 1 101 ? -17.597 41.541 57.503 1.00 78.25 101 ALA A C 1
ATOM 811 O O . ALA A 1 101 ? -17.347 42.372 56.631 1.00 78.25 101 ALA A O 1
ATOM 812 N N . SER A 1 102 ? -18.623 40.690 57.383 1.00 77.38 102 SER A N 1
ATOM 813 C CA . SER A 1 102 ? -19.505 40.619 56.203 1.00 77.38 102 SER A CA 1
ATOM 814 C C . SER A 1 102 ? -20.348 41.880 56.007 1.00 77.38 102 SER A C 1
ATOM 816 O O . SER A 1 102 ? -20.659 42.231 54.875 1.00 77.38 102 SER A O 1
ATOM 818 N N . LEU A 1 103 ? -20.680 42.605 57.083 1.00 75.12 103 LEU A N 1
ATOM 819 C CA . LEU A 1 103 ? -21.362 43.905 56.991 1.00 75.12 103 LEU A CA 1
ATOM 820 C C . LEU A 1 103 ? -20.466 44.996 56.385 1.00 75.12 103 LEU A C 1
ATOM 822 O O . LEU A 1 103 ? -20.972 45.988 55.867 1.00 75.12 103 LEU A O 1
ATOM 826 N N . LEU A 1 104 ? -19.144 44.821 56.470 1.00 71.94 104 LEU A N 1
ATOM 827 C CA . LEU A 1 104 ? -18.146 45.803 56.054 1.00 71.94 104 LEU A CA 1
ATOM 828 C C . LEU A 1 104 ? -17.644 45.557 54.623 1.00 71.94 104 LEU A C 1
ATOM 830 O O . LEU A 1 104 ? -17.459 46.515 53.874 1.00 71.94 104 LEU A O 1
ATOM 834 N N . SER A 1 105 ? -17.429 44.294 54.233 1.00 74.00 105 SER A N 1
ATOM 835 C CA . SER A 1 105 ? -16.946 43.930 52.891 1.00 74.00 105 SER A CA 1
ATOM 836 C C . SER A 1 105 ? -17.514 42.578 52.412 1.00 74.00 105 SER A C 1
ATOM 838 O O . SER A 1 105 ? -16.793 41.583 52.356 1.00 74.00 105 SER A O 1
ATOM 840 N N . PRO A 1 106 ? -18.811 42.508 52.051 1.00 74.38 106 PRO A N 1
ATOM 841 C CA . PRO A 1 106 ? -19.519 41.246 51.780 1.00 74.38 106 PRO A CA 1
ATOM 842 C C . PRO A 1 106 ? -19.036 40.473 50.542 1.00 74.38 106 PRO A C 1
ATOM 844 O O . PRO A 1 106 ? -19.370 39.304 50.390 1.00 74.38 106 PRO A O 1
ATOM 847 N N . ALA A 1 107 ? -18.287 41.114 49.643 1.00 73.69 107 ALA A N 1
ATOM 848 C CA . ALA A 1 107 ? -17.778 40.507 48.411 1.00 73.69 107 ALA A CA 1
ATOM 849 C C . ALA A 1 107 ? -16.266 40.221 48.461 1.00 73.69 107 ALA A C 1
ATOM 851 O O . ALA A 1 107 ? -15.677 39.897 47.430 1.00 73.69 107 ALA A O 1
ATOM 852 N N . ASP A 1 108 ? -15.621 40.390 49.622 1.00 82.00 108 ASP A N 1
ATOM 853 C CA . ASP A 1 108 ? -14.190 40.128 49.752 1.00 82.00 108 ASP A CA 1
ATOM 854 C C . ASP A 1 108 ? -13.881 38.621 49.619 1.00 82.00 108 ASP A C 1
ATOM 856 O O . ASP A 1 108 ? -14.466 37.813 50.349 1.00 82.00 108 ASP A O 1
ATOM 860 N N . PRO A 1 109 ? -12.959 38.215 48.725 1.00 77.62 109 PRO A N 1
ATOM 861 C CA . PRO A 1 109 ? -12.669 36.804 48.495 1.00 77.62 109 PRO A CA 1
ATOM 862 C C . PRO A 1 109 ? -12.120 36.037 49.701 1.00 77.62 109 PRO A C 1
ATOM 864 O O . PRO A 1 109 ? -12.400 34.846 49.829 1.00 77.62 109 PRO A O 1
ATOM 867 N N . ASP A 1 110 ? -11.312 36.673 50.556 1.00 80.44 110 ASP A N 1
ATOM 868 C CA . ASP A 1 110 ? -10.708 36.002 51.716 1.00 80.44 110 ASP A CA 1
ATOM 869 C C . ASP A 1 110 ? -11.732 35.840 52.841 1.00 80.44 110 ASP A C 1
ATOM 871 O O . ASP A 1 110 ? -11.773 34.806 53.514 1.00 80.44 110 ASP A O 1
ATOM 875 N N . LEU A 1 111 ? -12.625 36.821 52.985 1.00 82.62 111 LEU A N 1
ATOM 876 C CA . LEU A 1 111 ? -13.752 36.734 53.903 1.00 82.62 111 LEU A CA 1
ATOM 877 C C . LEU A 1 111 ? -14.745 35.646 53.494 1.00 82.62 111 LEU A C 1
ATOM 879 O O . LEU A 1 111 ? -15.112 34.813 54.324 1.00 82.62 111 LEU A O 1
ATOM 883 N N . LEU A 1 112 ? -15.144 35.621 52.220 1.00 82.00 112 LEU A N 1
ATOM 884 C CA . LEU A 1 112 ? -16.024 34.586 51.679 1.00 82.00 112 LEU A CA 1
ATOM 885 C C . LEU A 1 112 ? -15.405 33.196 51.834 1.00 82.00 112 LEU A C 1
ATOM 887 O O . LEU A 1 112 ? -16.113 32.239 52.145 1.00 82.00 112 LEU A O 1
ATOM 891 N N . LEU A 1 113 ? -14.084 33.081 51.677 1.00 80.25 113 LEU A N 1
ATOM 892 C CA . LEU A 1 113 ? -13.371 31.826 51.872 1.00 80.25 113 LEU A CA 1
ATOM 893 C C . LEU A 1 113 ? -13.433 31.331 53.317 1.00 80.25 113 LEU A C 1
ATOM 895 O O . LEU A 1 113 ? -13.701 30.154 53.569 1.00 80.25 113 LEU A O 1
ATOM 899 N N . LEU A 1 114 ? -13.210 32.225 54.276 1.00 81.25 114 LEU A N 1
ATOM 900 C CA . LEU A 1 114 ? -13.307 31.889 55.690 1.00 81.25 114 LEU A CA 1
ATOM 901 C C . LEU A 1 114 ? -14.747 31.530 56.086 1.00 81.25 114 LEU A C 1
ATOM 903 O O . LEU A 1 114 ? -14.972 30.580 56.835 1.00 81.25 114 LEU A O 1
ATOM 907 N N . GLN A 1 115 ? -15.725 32.231 55.514 1.00 85.44 115 GLN A N 1
ATOM 908 C CA . GLN A 1 115 ? -17.147 31.957 55.695 1.00 85.44 115 GLN A CA 1
ATOM 909 C C . GLN A 1 115 ? -17.543 30.584 55.131 1.00 85.44 115 GLN A C 1
ATOM 911 O O . GLN A 1 115 ? -18.214 29.810 55.814 1.00 85.44 115 GLN A O 1
ATOM 916 N N . ALA A 1 116 ? -17.042 30.228 53.944 1.00 79.56 116 ALA A N 1
ATOM 917 C CA . ALA A 1 116 ? -17.214 28.899 53.366 1.00 79.56 116 ALA A CA 1
ATOM 918 C C . ALA A 1 116 ? -16.635 27.802 54.276 1.00 79.56 116 ALA A C 1
ATOM 920 O O . ALA A 1 116 ? -17.277 26.775 54.479 1.00 79.56 116 ALA A O 1
ATOM 921 N N . ARG A 1 117 ? -15.451 28.017 54.873 1.00 81.56 117 ARG A N 1
ATOM 922 C CA . ARG A 1 117 ? -14.819 27.063 55.809 1.00 81.56 117 ARG A CA 1
ATOM 923 C C . ARG A 1 117 ? -15.622 26.849 57.082 1.00 81.56 117 ARG A C 1
ATOM 925 O O . ARG A 1 117 ? -15.741 25.715 57.535 1.00 81.56 117 ARG A O 1
ATOM 932 N N . ILE A 1 118 ? -16.204 27.914 57.622 1.00 83.88 118 ILE A N 1
ATOM 933 C CA . ILE A 1 118 ? -17.094 27.840 58.783 1.00 83.88 118 ILE A CA 1
ATOM 934 C C . ILE A 1 118 ? -18.342 27.021 58.446 1.00 83.88 118 ILE A C 1
ATOM 936 O O . ILE A 1 118 ? -18.695 26.121 59.204 1.00 83.88 118 ILE A O 1
ATOM 940 N N . TYR A 1 119 ? -18.990 27.284 57.307 1.00 83.25 119 TYR A N 1
ATOM 941 C CA . TYR A 1 119 ? -20.161 26.513 56.882 1.00 83.25 119 TYR A CA 1
ATOM 942 C C . TYR A 1 119 ? -19.827 25.040 56.607 1.00 83.25 119 TYR A C 1
ATOM 944 O O . TYR A 1 119 ? -20.568 24.163 57.045 1.00 83.25 119 TYR A O 1
ATOM 952 N N . MET A 1 120 ? -18.674 24.753 55.989 1.00 75.50 120 MET A N 1
ATOM 953 C CA . MET A 1 120 ? -18.172 23.382 55.828 1.00 75.50 120 MET A CA 1
ATOM 954 C C . MET A 1 120 ? -17.975 22.676 57.174 1.00 75.50 120 MET A C 1
ATOM 956 O O . MET A 1 120 ? -18.405 21.536 57.326 1.00 75.50 120 MET A O 1
ATOM 960 N N . ALA A 1 121 ? -17.368 23.349 58.158 1.00 79.50 121 ALA A N 1
ATOM 961 C CA . ALA A 1 121 ? -17.158 22.800 59.499 1.00 79.50 121 ALA A CA 1
ATOM 962 C C . ALA A 1 121 ? -18.474 22.555 60.266 1.00 79.50 121 ALA A C 1
ATOM 964 O O . ALA A 1 121 ? -18.505 21.740 61.182 1.00 79.50 121 ALA A O 1
ATOM 965 N N . LYS A 1 122 ? -19.558 23.241 59.880 1.00 83.44 122 LYS A N 1
ATOM 966 C CA . LYS A 1 122 ? -20.922 23.052 60.405 1.00 83.44 122 LYS A CA 1
ATOM 967 C C . LYS A 1 122 ? -21.760 22.041 59.621 1.00 83.44 122 LYS A C 1
ATOM 969 O O . LYS A 1 122 ? -22.930 21.865 59.938 1.00 83.44 122 LYS A O 1
ATOM 974 N N . GLU A 1 123 ? -21.191 21.423 58.589 1.00 73.69 123 GLU A N 1
ATOM 975 C CA . GLU A 1 123 ? -21.892 20.553 57.638 1.00 73.69 123 GLU A CA 1
ATOM 976 C C . GLU A 1 123 ? -23.036 21.224 56.840 1.00 73.69 123 GLU A C 1
ATOM 978 O O . GLU A 1 123 ? -23.784 20.535 56.143 1.00 73.69 123 GLU A O 1
ATOM 983 N N . ASP A 1 124 ? -23.138 22.560 56.848 1.00 76.50 124 ASP A N 1
ATOM 984 C CA . ASP A 1 124 ? -24.100 23.329 56.040 1.00 76.50 124 ASP A CA 1
ATOM 985 C C . ASP A 1 124 ? -23.517 23.609 54.651 1.00 76.50 124 ASP A C 1
ATOM 987 O O . ASP A 1 124 ? -23.004 24.687 54.333 1.00 76.50 124 ASP A O 1
ATOM 991 N N . MET A 1 125 ? -23.557 22.579 53.812 1.00 71.75 125 MET A N 1
ATOM 992 C CA . MET A 1 125 ? -23.041 22.666 52.452 1.00 71.75 125 MET A CA 1
ATOM 993 C C . MET A 1 125 ? -23.791 23.725 51.617 1.00 71.75 125 MET A C 1
ATOM 995 O O . MET A 1 125 ? -23.091 24.530 50.996 1.00 71.75 125 MET A O 1
ATOM 999 N N . PRO A 1 126 ? -25.150 23.809 51.613 1.00 68.81 126 PRO A N 1
ATOM 1000 C CA . PRO A 1 126 ? -25.919 24.860 50.919 1.00 68.81 126 PRO A CA 1
ATOM 1001 C C . PRO A 1 126 ? -25.425 26.278 51.181 1.00 68.81 126 PRO A C 1
ATOM 1003 O O . PRO A 1 126 ? -25.283 27.065 50.240 1.00 68.81 126 PRO A O 1
ATOM 1006 N N . ALA A 1 127 ? -25.130 26.608 52.436 1.00 76.75 127 ALA A N 1
ATOM 1007 C CA . ALA A 1 127 ? -24.571 27.907 52.776 1.00 76.75 127 ALA A CA 1
ATOM 1008 C C . ALA A 1 127 ? -23.114 28.056 52.307 1.00 76.75 127 ALA A C 1
ATOM 1010 O O . ALA A 1 127 ? -22.751 29.112 51.787 1.00 76.75 127 ALA A O 1
ATOM 1011 N N . ALA A 1 128 ? -22.298 26.998 52.404 1.00 76.31 128 ALA A N 1
ATOM 1012 C CA . ALA A 1 128 ? -20.921 27.007 51.908 1.00 76.31 128 ALA A CA 1
ATOM 1013 C C . ALA A 1 128 ? -20.844 27.240 50.387 1.00 76.31 128 ALA A C 1
ATOM 1015 O O . ALA A 1 128 ? -20.037 28.055 49.937 1.00 76.31 128 ALA A O 1
ATOM 1016 N N . ALA A 1 129 ? -21.700 26.587 49.588 1.00 69.19 129 ALA A N 1
ATOM 1017 C CA . ALA A 1 129 ? -21.751 26.760 48.131 1.00 69.19 129 ALA A CA 1
ATOM 1018 C C . ALA A 1 129 ? -22.016 28.213 47.718 1.00 69.19 129 ALA A C 1
ATOM 1020 O O . ALA A 1 129 ? -21.407 28.703 46.768 1.00 69.19 129 ALA A O 1
ATOM 1021 N N . LYS A 1 130 ? -22.879 28.920 48.457 1.00 75.25 130 LYS A N 1
ATOM 1022 C CA . LYS A 1 130 ? -23.242 30.321 48.187 1.00 75.25 130 LYS A CA 1
ATOM 1023 C C . LYS A 1 130 ? -22.099 31.312 48.404 1.00 75.25 130 LYS A C 1
ATOM 1025 O O . LYS A 1 130 ? -22.190 32.432 47.910 1.00 75.25 130 LYS A O 1
ATOM 1030 N N . CYS A 1 131 ? -21.032 30.925 49.103 1.00 77.56 131 CYS A N 1
ATOM 1031 C CA . CYS A 1 131 ? -19.851 31.769 49.295 1.00 77.56 131 CYS A CA 1
ATOM 1032 C C . CYS A 1 131 ? -18.883 31.720 48.101 1.00 77.56 131 CYS A C 1
ATOM 1034 O O . CYS A 1 131 ? -18.214 32.711 47.811 1.00 77.56 131 CYS A O 1
ATOM 1036 N N . PHE A 1 132 ? -18.821 30.598 47.376 1.00 72.31 132 PHE A N 1
ATOM 1037 C CA . PHE A 1 132 ? -17.860 30.407 46.284 1.00 72.31 132 PHE A CA 1
ATOM 1038 C C . PHE A 1 132 ? -18.000 31.340 45.074 1.00 72.31 132 PHE A C 1
ATOM 1040 O O . PHE A 1 132 ? -16.979 31.558 44.422 1.00 72.31 132 PHE A O 1
ATOM 1047 N N . PRO A 1 133 ? -19.156 31.968 44.777 1.00 69.19 133 PRO A N 1
ATOM 1048 C CA . PRO A 1 133 ? -19.230 32.929 43.690 1.00 69.19 133 PRO A CA 1
ATOM 1049 C C . PRO A 1 133 ? -18.301 34.133 43.747 1.00 69.19 133 PRO A C 1
ATOM 1051 O O . PRO A 1 133 ? -17.918 34.636 42.693 1.00 69.19 133 PRO A O 1
ATOM 1054 N N . GLY A 1 134 ? -17.894 34.566 44.940 1.00 69.25 134 GLY A N 1
ATOM 1055 C CA . GLY A 1 134 ? -16.921 35.648 45.096 1.00 69.25 134 GLY A CA 1
ATOM 1056 C C . GLY A 1 134 ? -15.491 35.182 45.383 1.00 69.25 134 GLY A C 1
ATOM 1057 O O . GLY A 1 134 ? -14.632 36.022 45.641 1.00 69.25 134 GLY A O 1
ATOM 1058 N N . ILE A 1 135 ? -15.206 33.874 45.348 1.00 73.56 135 ILE A N 1
ATOM 1059 C CA . ILE A 1 135 ? -13.878 33.317 45.646 1.00 73.56 135 ILE A CA 1
ATOM 1060 C C . ILE A 1 135 ? -13.206 32.890 44.333 1.00 73.56 135 ILE A C 1
ATOM 1062 O O . ILE A 1 135 ? -13.672 31.950 43.693 1.00 73.56 135 ILE A O 1
ATOM 1066 N N . PRO A 1 136 ? -12.079 33.504 43.927 1.00 69.19 136 PRO A N 1
ATOM 1067 C CA . PRO A 1 136 ? -11.309 33.036 42.784 1.00 69.19 136 PRO A CA 1
ATOM 1068 C C . PRO A 1 136 ? -10.839 31.592 42.984 1.00 69.19 136 PRO A C 1
ATOM 1070 O O . PRO A 1 136 ? -10.240 31.270 44.014 1.00 69.19 136 PRO A O 1
ATOM 1073 N N . ALA A 1 137 ? -11.005 30.746 41.964 1.00 64.88 137 ALA A N 1
ATOM 1074 C CA . ALA A 1 137 ? -10.562 29.349 41.995 1.00 64.88 137 ALA A CA 1
ATOM 1075 C C . ALA A 1 137 ? -9.061 29.180 42.318 1.00 64.88 137 ALA A C 1
ATOM 1077 O O . ALA A 1 137 ? -8.642 28.128 42.792 1.00 64.88 137 ALA A O 1
ATOM 1078 N N . SER A 1 138 ? -8.228 30.205 42.104 1.00 66.88 138 SER A N 1
ATOM 1079 C CA . SER A 1 138 ? -6.813 30.205 42.495 1.00 66.88 138 SER A CA 1
ATOM 1080 C C . SER A 1 138 ? -6.575 30.229 44.012 1.00 66.88 138 SER A C 1
ATOM 1082 O O . SER A 1 138 ? -5.510 29.789 44.439 1.00 66.88 138 SER A O 1
ATOM 1084 N N . LYS A 1 139 ? -7.530 30.712 44.823 1.00 72.44 139 LYS A N 1
ATOM 1085 C CA . LYS A 1 139 ? -7.359 30.890 46.275 1.00 72.44 139 LYS A CA 1
ATOM 1086 C C . LYS A 1 139 ? -7.635 29.632 47.098 1.00 72.44 139 LYS A C 1
ATOM 1088 O O . LYS A 1 139 ? -6.894 29.372 48.040 1.00 72.44 139 LYS A O 1
ATOM 1093 N N . ASP A 1 140 ? -8.652 28.834 46.761 1.00 73.56 140 ASP A N 1
ATOM 1094 C CA . ASP A 1 140 ? -8.914 27.579 47.485 1.00 73.56 140 ASP A CA 1
ATOM 1095 C C . ASP A 1 140 ? -9.539 26.476 46.623 1.00 73.56 140 ASP A C 1
ATOM 1097 O O . ASP A 1 140 ? -10.709 26.104 46.754 1.00 73.56 140 ASP A O 1
ATOM 1101 N N . LYS A 1 141 ? -8.705 25.883 45.764 1.00 67.69 141 LYS A N 1
ATOM 1102 C CA . LYS A 1 141 ? -9.078 24.699 44.976 1.00 67.69 141 LYS A CA 1
ATOM 1103 C C . LYS A 1 141 ? -9.506 23.513 45.846 1.00 67.69 141 LYS A C 1
ATOM 1105 O O . LYS A 1 141 ? -10.371 22.742 45.438 1.00 67.69 141 LYS A O 1
ATOM 1110 N N . LYS A 1 142 ? -8.897 23.334 47.027 1.00 70.06 142 LYS A N 1
ATOM 1111 C CA . LYS A 1 142 ? -9.172 22.187 47.910 1.00 70.06 142 LYS A CA 1
ATOM 1112 C C . LYS A 1 142 ? -10.537 22.319 48.584 1.00 70.06 142 LYS A C 1
ATOM 1114 O O . LYS A 1 142 ? -11.258 21.328 48.644 1.00 70.06 142 LYS A O 1
ATOM 1119 N N . GLY A 1 143 ? -10.901 23.519 49.032 1.00 71.25 143 GLY A N 1
ATOM 1120 C CA . GLY A 1 143 ? -12.215 23.833 49.594 1.00 71.25 143 GLY A CA 1
ATOM 1121 C C . GLY A 1 143 ? -13.335 23.661 48.570 1.00 71.25 143 GLY A C 1
ATOM 1122 O O . GLY A 1 143 ? -14.284 22.928 48.834 1.00 71.25 143 GLY A O 1
ATOM 1123 N N . LEU A 1 144 ? -13.174 24.227 47.365 1.00 67.44 144 LEU A N 1
ATOM 1124 C CA . LEU A 1 144 ? -14.094 24.021 46.232 1.00 67.44 144 LEU A CA 1
ATOM 1125 C C . LEU A 1 144 ? -14.328 22.533 45.951 1.00 67.44 144 LEU A C 1
ATOM 1127 O O . LEU A 1 144 ? -15.468 22.082 45.846 1.00 67.44 144 LEU A O 1
ATOM 1131 N N . ARG A 1 145 ? -13.241 21.756 45.895 1.00 67.50 145 ARG A N 1
ATOM 1132 C CA . ARG A 1 145 ? -13.288 20.305 45.697 1.00 67.50 145 ARG A CA 1
ATOM 1133 C C . ARG A 1 145 ? -13.979 19.576 46.848 1.00 67.50 145 ARG A C 1
ATOM 1135 O O . ARG A 1 145 ? -14.753 18.656 46.602 1.00 67.50 145 ARG A O 1
ATOM 1142 N N . HIS A 1 146 ? -13.704 19.958 48.094 1.00 73.56 146 HIS A N 1
ATOM 1143 C CA . HIS A 1 146 ? -14.306 19.340 49.275 1.00 73.56 146 HIS A CA 1
ATOM 1144 C C . HIS A 1 146 ? -15.825 19.527 49.287 1.00 73.56 146 HIS A C 1
ATOM 1146 O O . HIS A 1 146 ? -16.558 18.545 49.410 1.00 73.56 146 HIS A O 1
ATOM 1152 N N . VAL A 1 147 ? -16.280 20.764 49.071 1.00 69.81 147 VAL A N 1
ATOM 1153 C CA . VAL A 1 147 ? -17.701 21.099 48.961 1.00 69.81 147 VAL A CA 1
ATOM 1154 C C . VAL A 1 147 ? -18.338 20.315 47.822 1.00 69.81 147 VAL A C 1
ATOM 1156 O O . VAL A 1 147 ? -19.270 19.546 48.048 1.00 69.81 147 VAL A O 1
ATOM 1159 N N . ALA A 1 148 ? -17.781 20.401 46.616 1.00 66.44 148 ALA A N 1
ATOM 1160 C CA . ALA A 1 148 ? -18.340 19.733 45.449 1.00 66.44 148 ALA A CA 1
ATOM 1161 C C . ALA A 1 148 ? -18.385 18.193 45.579 1.00 66.44 148 ALA A C 1
ATOM 1163 O O . ALA A 1 148 ? -19.368 17.574 45.168 1.00 66.44 148 ALA A O 1
ATOM 1164 N N . ASN A 1 149 ? -17.386 17.563 46.212 1.00 66.69 149 ASN A N 1
ATOM 1165 C CA . ASN A 1 149 ? -17.383 16.122 46.490 1.00 66.69 149 ASN A CA 1
ATOM 1166 C C . ASN A 1 149 ? -18.476 15.717 47.486 1.00 66.69 149 ASN A C 1
ATOM 1168 O O . ASN A 1 149 ? -19.215 14.768 47.217 1.00 66.69 149 ASN A O 1
ATOM 1172 N N . GLN A 1 150 ? -18.605 16.439 48.603 1.00 69.31 150 GLN A N 1
ATOM 1173 C CA . GLN A 1 150 ? -19.643 16.193 49.615 1.00 69.31 150 GLN A CA 1
ATOM 1174 C C . GLN A 1 150 ? -21.055 16.414 49.055 1.00 69.31 150 GLN A C 1
ATOM 1176 O O . GLN A 1 150 ? -21.999 15.712 49.412 1.00 69.31 150 GLN A O 1
ATOM 1181 N N . TYR A 1 151 ? -21.202 17.335 48.106 1.00 63.66 151 TYR A N 1
ATOM 1182 C CA . TYR A 1 151 ? -22.445 17.492 47.361 1.00 63.66 151 TYR A CA 1
ATOM 1183 C C . TYR A 1 151 ? -22.712 16.357 46.388 1.00 63.66 151 TYR A C 1
ATOM 1185 O O . TYR A 1 151 ? -23.833 15.851 46.311 1.00 63.66 151 TYR A O 1
ATOM 1193 N N . SER A 1 152 ? -21.692 15.935 45.641 1.00 58.59 152 SER A N 1
ATOM 1194 C CA . SER A 1 152 ? -21.831 14.837 44.690 1.00 58.59 152 SER A CA 1
ATOM 1195 C C . SER A 1 152 ? -22.308 13.548 45.372 1.00 58.59 152 SER A C 1
ATOM 1197 O O . SER A 1 152 ? -23.065 12.801 44.755 1.00 58.59 152 SER A O 1
ATOM 1199 N N . SER A 1 153 ? -21.969 13.316 46.646 1.00 59.88 153 SER A N 1
ATOM 1200 C CA . SER A 1 153 ? -22.425 12.158 47.424 1.00 59.88 153 SER A CA 1
ATOM 1201 C C . SER A 1 153 ? -23.813 12.336 48.060 1.00 59.88 153 SER A C 1
ATOM 1203 O O . SER A 1 153 ? -24.538 11.351 48.157 1.00 59.88 153 SER A O 1
ATOM 1205 N N . LYS A 1 154 ? -24.219 13.561 48.439 1.00 57.81 154 LYS A N 1
ATOM 1206 C CA . LYS A 1 154 ? -25.501 13.847 49.128 1.00 57.81 154 LYS A CA 1
ATOM 1207 C C . LYS A 1 154 ? -26.671 14.266 48.217 1.00 57.81 154 LYS A C 1
ATOM 1209 O O . LYS A 1 154 ? -27.812 14.277 48.663 1.00 57.81 154 LYS A O 1
ATOM 1214 N N . ALA A 1 155 ? -26.429 14.586 46.943 1.00 51.94 155 ALA A N 1
ATOM 1215 C CA . ALA A 1 155 ? -27.433 15.131 46.013 1.00 51.94 155 ALA A CA 1
ATOM 1216 C C . ALA A 1 155 ? -28.477 14.117 45.479 1.00 51.94 155 ALA A C 1
ATOM 1218 O O . ALA A 1 155 ? -28.749 14.089 44.280 1.00 51.94 155 ALA A O 1
ATOM 1219 N N . SER A 1 156 ? -29.028 13.255 46.335 1.00 51.09 156 SER A N 1
ATOM 1220 C CA . SER A 1 156 ? -30.272 12.514 46.071 1.00 51.09 156 SER A CA 1
ATOM 1221 C C . SER A 1 156 ? -31.522 13.285 46.526 1.00 51.09 156 SER A C 1
ATOM 1223 O O . SER A 1 156 ? -32.622 12.749 46.449 1.00 51.09 156 SER A O 1
ATOM 1225 N N . GLN A 1 157 ? -31.366 14.524 47.005 1.00 51.81 157 GLN A N 1
ATOM 1226 C CA . GLN A 1 157 ? -32.459 15.415 47.399 1.00 51.81 157 GLN A CA 1
ATOM 1227 C C . GLN A 1 157 ? -32.361 16.739 46.622 1.00 51.81 157 GLN A C 1
ATOM 1229 O O . GLN A 1 157 ? -31.292 17.345 46.540 1.00 51.81 157 GLN A O 1
ATOM 1234 N N . ASP A 1 158 ? -33.478 17.133 46.005 1.00 53.22 158 ASP A N 1
ATOM 1235 C CA . ASP A 1 158 ? -33.700 18.265 45.086 1.00 53.22 158 ASP A CA 1
ATOM 1236 C C . ASP A 1 158 ? -33.515 19.668 45.721 1.00 53.22 158 ASP A C 1
ATOM 1238 O O . ASP A 1 158 ? -34.356 20.551 45.577 1.00 53.22 158 ASP A O 1
ATOM 1242 N N . GLU A 1 159 ? -32.427 19.923 46.448 1.00 56.25 159 GLU A N 1
ATOM 1243 C CA . GLU A 1 159 ? -32.310 21.160 47.241 1.00 56.25 159 GLU A CA 1
ATOM 1244 C C . GLU A 1 159 ? -31.662 22.350 46.512 1.00 56.25 159 GLU A C 1
ATOM 1246 O O . GLU A 1 159 ? -31.823 23.487 46.953 1.00 56.25 159 GLU A O 1
ATOM 1251 N N . MET A 1 160 ? -30.965 22.144 45.385 1.00 58.62 160 MET A N 1
ATOM 1252 C CA . MET A 1 160 ? -30.197 23.212 44.721 1.00 58.62 160 MET A CA 1
ATOM 1253 C C . MET A 1 160 ? -30.703 23.534 43.309 1.00 58.62 160 MET A C 1
ATOM 1255 O O . MET A 1 160 ? -30.855 22.638 42.461 1.00 58.62 160 MET A O 1
ATOM 1259 N N . ARG A 1 161 ? -30.920 24.828 43.030 1.00 64.88 161 ARG A N 1
ATOM 1260 C CA . ARG A 1 161 ? -31.389 25.303 41.717 1.00 64.88 161 ARG A CA 1
ATOM 1261 C C . ARG A 1 161 ? -30.338 24.991 40.647 1.00 64.88 161 ARG A C 1
ATOM 1263 O O . ARG A 1 161 ? -29.139 24.959 40.920 1.00 64.88 161 ARG A O 1
ATOM 1270 N N . LEU A 1 162 ? -30.782 24.746 39.413 1.00 65.25 162 LEU A N 1
ATOM 1271 C CA . LEU A 1 162 ? -29.902 24.425 38.278 1.00 65.25 162 LEU A CA 1
ATOM 1272 C C . LEU A 1 162 ? -28.792 25.480 38.087 1.00 65.25 162 LEU A C 1
ATOM 1274 O O . LEU A 1 162 ? -27.649 25.132 37.810 1.00 65.25 162 LEU A O 1
ATOM 1278 N N . GLU A 1 163 ? -29.113 26.752 38.327 1.00 68.31 163 GLU A N 1
ATOM 1279 C CA . GLU A 1 163 ? -28.187 27.890 38.246 1.00 68.31 163 GLU A CA 1
ATOM 1280 C C . GLU A 1 163 ? -26.998 27.771 39.211 1.00 68.31 163 GLU A C 1
ATOM 1282 O O . GLU A 1 163 ? -25.853 27.995 38.822 1.00 68.31 163 GLU A O 1
ATOM 1287 N N . GLU A 1 164 ? -27.241 27.353 40.454 1.00 69.06 164 GLU A N 1
ATOM 1288 C CA . GLU A 1 164 ? -26.198 27.188 41.473 1.00 69.06 164 GLU A CA 1
ATOM 1289 C C . GLU A 1 164 ? -25.253 26.027 41.105 1.00 69.06 164 GLU A C 1
ATOM 1291 O O . GLU A 1 164 ? -24.045 26.090 41.350 1.00 69.06 164 GLU A O 1
ATOM 1296 N N . ARG A 1 165 ? -25.783 24.977 40.457 1.00 69.25 165 ARG A N 1
ATOM 1297 C CA . ARG A 1 165 ? -24.986 23.846 39.949 1.00 69.25 165 ARG A CA 1
ATOM 1298 C C . ARG A 1 165 ? -24.093 24.273 38.791 1.00 69.25 165 ARG A C 1
ATOM 1300 O O . ARG A 1 165 ? -22.901 23.978 38.821 1.00 69.25 165 ARG A O 1
ATOM 1307 N N . ILE A 1 166 ? -24.656 24.984 37.812 1.00 71.62 166 ILE A N 1
ATOM 1308 C CA . ILE A 1 166 ? -23.914 25.540 36.669 1.00 71.62 166 ILE A CA 1
ATOM 1309 C C . ILE A 1 166 ? -22.783 26.445 37.169 1.00 71.62 166 ILE A C 1
ATOM 1311 O O . ILE A 1 166 ? -21.652 26.351 36.695 1.00 71.62 166 ILE A O 1
ATOM 1315 N N . PHE A 1 167 ? -23.064 27.276 38.173 1.00 73.75 167 PHE A N 1
ATOM 1316 C CA . PHE A 1 167 ? -22.067 28.165 38.749 1.00 73.75 167 PHE A CA 1
ATOM 1317 C C . PHE A 1 167 ? -20.895 27.404 39.390 1.00 73.75 167 PHE A C 1
ATOM 1319 O O . PHE A 1 167 ? -19.734 27.662 39.061 1.00 73.75 167 PHE A O 1
ATOM 1326 N N . MET A 1 168 ? -21.181 26.451 40.289 1.00 71.50 168 MET A N 1
ATOM 1327 C CA . MET A 1 168 ? -20.135 25.650 40.940 1.00 71.50 168 MET A CA 1
ATOM 1328 C C . MET A 1 168 ? -19.286 24.894 39.921 1.00 71.50 168 MET A C 1
ATOM 1330 O O . MET A 1 168 ? -18.063 24.862 40.025 1.00 71.50 168 MET A O 1
ATOM 1334 N N . VAL A 1 169 ? -19.928 24.322 38.909 1.00 74.94 169 VAL A N 1
ATOM 1335 C CA . VAL A 1 169 ? -19.256 23.650 37.803 1.00 74.94 169 VAL A CA 1
ATOM 1336 C C . VAL A 1 169 ? -18.283 24.582 37.077 1.00 74.94 169 VAL A C 1
ATOM 1338 O O . VAL A 1 169 ? -17.139 24.192 36.864 1.00 74.94 169 VAL A O 1
ATOM 1341 N N . GLY A 1 170 ? -18.682 25.821 36.773 1.00 75.31 170 GLY A N 1
ATOM 1342 C CA . GLY A 1 170 ? -17.790 26.807 36.160 1.00 75.31 170 GLY A CA 1
ATOM 1343 C C . GLY A 1 170 ? -16.548 27.104 37.012 1.00 75.31 170 GLY A C 1
ATOM 1344 O O . GLY A 1 170 ? -15.443 27.205 36.481 1.00 75.31 170 GLY A O 1
ATOM 1345 N N . GLN A 1 171 ? -16.688 27.172 38.341 1.00 73.38 171 GLN A N 1
ATOM 1346 C CA . GLN A 1 171 ? -15.542 27.332 39.253 1.00 73.38 171 GLN A CA 1
ATOM 1347 C C . GLN A 1 171 ? -14.632 26.094 39.279 1.00 73.38 171 GLN A C 1
ATOM 1349 O O . GLN A 1 171 ? -13.408 26.214 39.338 1.00 73.38 171 GLN A O 1
ATOM 1354 N N . ILE A 1 172 ? -15.214 24.896 39.205 1.00 74.56 172 ILE A N 1
ATOM 1355 C CA . ILE A 1 172 ? -14.476 23.628 39.163 1.00 74.56 172 ILE A CA 1
ATOM 1356 C C . ILE A 1 172 ? -13.692 23.488 37.849 1.00 74.56 172 ILE A C 1
ATOM 1358 O O . ILE A 1 172 ? -12.522 23.096 37.879 1.00 74.56 172 ILE A O 1
ATOM 1362 N N . GLU A 1 173 ? -14.297 23.850 36.713 1.00 75.62 173 GLU A N 1
ATOM 1363 C CA . GLU A 1 173 ? -13.639 23.895 35.400 1.00 75.62 173 GLU A CA 1
ATOM 1364 C C . GLU A 1 173 ? -12.443 24.861 35.417 1.00 75.62 173 GLU A C 1
ATOM 1366 O O . GLU A 1 173 ? -11.347 24.487 35.002 1.00 75.62 173 GLU A O 1
ATOM 1371 N N . GLN A 1 174 ? -12.604 26.061 35.991 1.00 76.25 174 GLN A N 1
ATOM 1372 C CA . GLN A 1 174 ? -11.499 27.014 36.194 1.00 76.25 174 GLN A CA 1
ATOM 1373 C C . GLN A 1 174 ? -10.408 26.467 37.132 1.00 76.25 174 GLN A C 1
ATOM 1375 O O . GLN A 1 174 ? -9.222 26.766 36.975 1.00 76.25 174 GLN A O 1
ATOM 1380 N N . GLY A 1 175 ? -10.797 25.657 38.118 1.00 71.06 175 GLY A N 1
ATOM 1381 C CA . GLY A 1 175 ? -9.886 24.976 39.035 1.00 71.06 175 GLY A CA 1
ATOM 1382 C C . GLY A 1 175 ? -9.111 23.812 38.404 1.00 71.06 175 GLY A C 1
ATOM 1383 O O . GLY A 1 175 ? -8.008 23.515 38.883 1.00 71.06 175 GLY A O 1
ATOM 1384 N N . GLY A 1 176 ? -9.643 23.210 37.333 1.00 70.56 176 GLY A N 1
ATOM 1385 C CA . GLY A 1 176 ? -9.100 22.046 36.622 1.00 70.56 176 GLY A CA 1
ATOM 1386 C C . GLY A 1 176 ? -9.573 20.681 37.145 1.00 70.56 176 GLY A C 1
ATOM 1387 O O . GLY A 1 176 ? -8.970 19.668 36.797 1.00 70.56 176 GLY A O 1
ATOM 1388 N N . ASP A 1 177 ? -10.614 20.620 37.985 1.00 77.38 177 ASP A N 1
ATOM 1389 C CA . ASP A 1 177 ? -11.112 19.358 38.568 1.00 77.38 177 ASP A CA 1
ATOM 1390 C C . ASP A 1 177 ? -12.310 18.791 37.782 1.00 77.38 177 ASP A C 1
ATOM 1392 O O . ASP A 1 177 ? -13.453 18.711 38.237 1.00 77.38 177 ASP A O 1
ATOM 1396 N N . TYR A 1 178 ? -12.033 18.396 36.540 1.00 83.38 178 TYR A N 1
ATOM 1397 C CA . TYR A 1 178 ? -13.046 17.966 35.573 1.00 83.38 178 TYR A CA 1
ATOM 1398 C C . TYR A 1 178 ? -13.865 16.736 36.009 1.00 83.38 178 TYR A C 1
ATOM 1400 O O . TYR A 1 178 ? -15.002 16.570 35.568 1.00 83.38 178 TYR A O 1
ATOM 1408 N N . ALA A 1 179 ? -13.328 15.880 36.886 1.00 79.81 179 ALA A N 1
ATOM 1409 C CA . ALA A 1 179 ? -14.028 14.690 37.372 1.00 79.81 179 ALA A CA 1
ATOM 1410 C C . ALA A 1 179 ? -15.275 15.052 38.194 1.00 79.81 179 ALA A C 1
ATOM 1412 O O . ALA A 1 179 ? -16.345 14.463 38.005 1.00 79.81 179 ALA A O 1
ATOM 1413 N N . VAL A 1 180 ? -15.156 16.051 39.074 1.00 77.00 180 VAL A N 1
ATOM 1414 C CA . VAL A 1 180 ? -16.273 16.508 39.910 1.00 77.00 180 VAL A CA 1
ATOM 1415 C C . VAL A 1 180 ? -17.284 17.294 39.078 1.00 77.00 180 VAL A C 1
ATOM 1417 O O . VAL A 1 180 ? -18.487 17.044 39.184 1.00 77.00 180 VAL A O 1
ATOM 1420 N N . ALA A 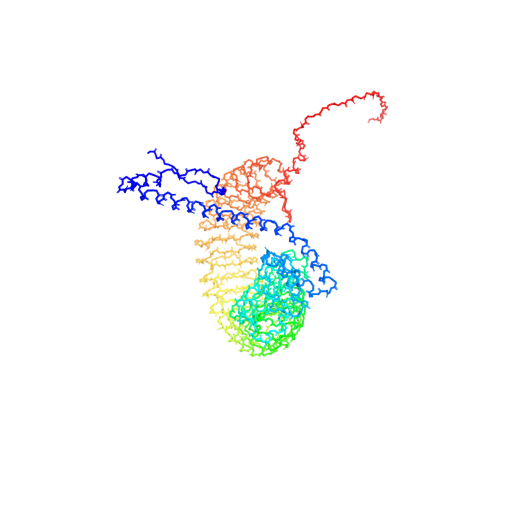1 181 ? -16.809 18.168 38.183 1.00 80.12 181 ALA A N 1
ATOM 1421 C CA . ALA A 1 181 ? -17.671 18.903 37.256 1.00 80.12 181 ALA A CA 1
ATOM 1422 C C . ALA A 1 181 ? -18.509 17.950 36.388 1.00 80.12 181 ALA A C 1
ATOM 1424 O O . ALA A 1 181 ? -19.724 18.116 36.275 1.00 80.12 181 ALA A O 1
ATOM 1425 N N . ALA A 1 182 ? -17.895 16.893 35.851 1.00 82.69 182 ALA A N 1
ATOM 1426 C CA . ALA A 1 182 ? -18.611 15.894 35.071 1.00 82.69 182 ALA A CA 1
ATOM 1427 C C . ALA A 1 182 ? -19.724 15.195 35.867 1.00 82.69 182 ALA A C 1
ATOM 1429 O O . ALA A 1 182 ? -20.804 14.953 35.326 1.00 82.69 182 ALA A O 1
ATOM 1430 N N . CYS A 1 183 ? -19.489 14.868 37.144 1.00 77.81 183 CYS A N 1
ATOM 1431 C CA . CYS A 1 183 ? -20.504 14.259 38.009 1.00 77.81 183 CYS A CA 1
ATOM 1432 C C . CYS A 1 183 ? -21.718 15.185 38.194 1.00 77.81 183 CYS A C 1
ATOM 1434 O O . CYS A 1 183 ? -22.863 14.742 38.099 1.00 77.81 183 CYS A O 1
ATOM 1436 N N . LEU A 1 184 ? -21.471 16.482 38.395 1.00 75.62 184 LEU A N 1
ATOM 1437 C CA . LEU A 1 184 ? -22.525 17.481 38.551 1.00 75.62 184 LEU A CA 1
ATOM 1438 C C . LEU A 1 184 ? -23.334 17.682 37.260 1.00 75.62 184 LEU A C 1
ATOM 1440 O O . LEU A 1 184 ? -24.562 17.691 37.333 1.00 75.62 184 LEU A O 1
ATOM 1444 N N . TYR A 1 185 ? -22.687 17.761 36.089 1.00 81.44 185 TYR A N 1
ATOM 1445 C CA . TYR A 1 185 ? -23.399 17.832 34.803 1.00 81.44 185 TYR A CA 1
ATOM 1446 C C . TYR A 1 185 ? -24.250 16.588 34.533 1.00 81.44 185 TYR A C 1
ATOM 1448 O O . TYR A 1 185 ? -25.404 16.721 34.132 1.00 81.44 185 TYR A O 1
ATOM 1456 N N . ALA A 1 186 ? -23.735 15.386 34.832 1.00 78.44 186 ALA A N 1
ATOM 1457 C CA . ALA A 1 186 ? -24.506 14.149 34.688 1.00 78.44 186 ALA A CA 1
ATOM 1458 C C . ALA A 1 186 ? -25.780 14.171 35.546 1.00 78.44 186 ALA A C 1
ATOM 1460 O O . ALA A 1 186 ? -26.854 13.823 35.066 1.00 78.44 186 ALA A O 1
ATOM 1461 N N . LYS A 1 187 ? -25.679 14.634 36.800 1.00 74.94 187 LYS A N 1
ATOM 1462 C CA . LYS A 1 187 ? -26.839 14.812 37.690 1.00 74.94 187 LYS A CA 1
ATOM 1463 C C . LYS A 1 187 ? -27.781 15.935 37.246 1.00 74.94 187 LYS A C 1
ATOM 1465 O O . LYS A 1 187 ? -28.958 15.908 37.582 1.00 74.94 187 LYS A O 1
ATOM 1470 N N . GLY A 1 188 ? -27.264 16.938 36.540 1.00 73.00 188 GLY A N 1
ATOM 1471 C CA . GLY A 1 188 ? -28.039 18.034 35.956 1.00 73.00 188 GLY A CA 1
ATOM 1472 C C . GLY A 1 188 ? -28.729 17.689 34.632 1.00 73.00 188 GLY A C 1
ATOM 1473 O O . GLY A 1 188 ? -29.528 18.491 34.164 1.00 73.00 188 GLY A O 1
ATOM 1474 N N . GLY A 1 189 ? -28.443 16.523 34.041 1.00 77.56 189 GLY A N 1
ATOM 1475 C CA . GLY A 1 189 ? -29.026 16.069 32.774 1.00 77.56 189 GLY A CA 1
ATOM 1476 C C . GLY A 1 189 ? -28.226 16.423 31.513 1.00 77.56 189 GLY A C 1
ATOM 1477 O O . GLY A 1 189 ? -28.607 15.987 30.430 1.00 77.56 189 GLY A O 1
ATOM 1478 N N . ASP A 1 190 ? -27.103 17.142 31.623 1.00 85.75 190 ASP A N 1
ATOM 1479 C CA . ASP A 1 190 ? -26.227 17.458 30.483 1.00 85.75 190 ASP A CA 1
ATOM 1480 C C . ASP A 1 190 ? -25.143 16.380 30.315 1.00 85.75 190 ASP A C 1
ATOM 1482 O O . ASP A 1 190 ? -24.018 16.457 30.825 1.00 85.75 190 ASP A O 1
ATOM 1486 N N . ILE A 1 191 ? -25.529 15.302 29.635 1.00 88.19 191 ILE A N 1
ATOM 1487 C CA . ILE A 1 191 ? -24.701 14.102 29.484 1.00 88.19 191 ILE A CA 1
ATOM 1488 C C . ILE A 1 191 ? -23.498 14.363 28.568 1.00 88.19 191 ILE A C 1
ATOM 1490 O O . ILE A 1 191 ? -22.403 13.891 28.871 1.00 88.19 191 ILE A O 1
ATOM 1494 N N . GLU A 1 192 ? -23.653 15.116 27.475 1.00 92.31 192 GLU A N 1
ATOM 1495 C CA . GLU A 1 192 ? -22.541 15.370 26.548 1.00 92.31 192 GLU A CA 1
ATOM 1496 C C . GLU A 1 192 ? -21.456 16.225 27.195 1.00 92.31 192 GLU A C 1
ATOM 1498 O O . GLU A 1 192 ? -20.274 15.880 27.098 1.00 92.31 192 GLU A O 1
ATOM 1503 N N . LYS A 1 193 ? -21.837 17.275 27.936 1.00 91.31 193 LYS A N 1
ATOM 1504 C CA . LYS A 1 193 ? -20.863 18.088 28.665 1.00 91.31 193 LYS A CA 1
ATOM 1505 C C . LYS A 1 193 ? -20.181 17.298 29.780 1.00 91.31 193 LYS A C 1
ATOM 1507 O O . LYS A 1 193 ? -18.973 17.425 29.982 1.00 91.31 193 LYS A O 1
ATOM 1512 N N . SER A 1 194 ? -20.920 16.414 30.454 1.00 90.06 194 SER A N 1
ATOM 1513 C CA . SER A 1 194 ? -20.344 15.467 31.415 1.00 90.06 194 SER A CA 1
ATOM 1514 C C . SER A 1 194 ? -19.297 14.542 30.777 1.00 90.06 194 SER A C 1
ATOM 1516 O O . SER A 1 194 ? -18.217 14.344 31.343 1.00 90.06 194 SER A O 1
ATOM 1518 N N . ILE A 1 195 ? -19.583 13.994 29.590 1.00 94.31 195 ILE A N 1
ATOM 1519 C CA . ILE A 1 195 ? -18.642 13.149 28.841 1.00 94.31 195 ILE A CA 1
ATOM 1520 C C . ILE A 1 195 ? -17.402 13.954 28.451 1.00 94.31 195 ILE A C 1
ATOM 1522 O O . ILE A 1 195 ? -16.293 13.480 28.686 1.00 94.31 195 ILE A O 1
ATOM 1526 N N . ASP A 1 196 ? -17.569 15.162 27.908 1.00 95.12 196 ASP A N 1
ATOM 1527 C CA . ASP A 1 196 ? -16.460 16.040 27.510 1.00 95.12 196 ASP A CA 1
ATOM 1528 C C . ASP A 1 196 ? -15.479 16.267 28.663 1.00 95.12 196 ASP A C 1
ATOM 1530 O O . ASP A 1 196 ? -14.278 16.032 28.537 1.00 95.12 196 ASP A O 1
ATOM 1534 N N . LEU A 1 197 ? -15.996 16.606 29.840 1.00 91.25 197 LEU A N 1
ATOM 1535 C CA . LEU A 1 197 ? -15.169 16.833 31.022 1.00 91.25 197 LEU A CA 1
ATOM 1536 C C . LEU A 1 197 ? -14.494 15.558 31.531 1.00 91.25 197 LEU A C 1
ATOM 1538 O O . LEU A 1 197 ? -13.325 15.591 31.918 1.00 91.25 197 LEU A O 1
ATOM 1542 N N . ARG A 1 198 ? -15.172 14.404 31.481 1.00 92.94 198 ARG A N 1
ATOM 1543 C CA . ARG A 1 198 ? -14.521 13.111 31.761 1.00 92.94 198 ARG A CA 1
ATOM 1544 C C . ARG A 1 198 ? -13.368 12.854 30.798 1.00 92.94 198 ARG A C 1
ATOM 1546 O O . ARG A 1 198 ? -12.293 12.466 31.249 1.00 92.94 198 ARG A O 1
ATOM 1553 N N . MET A 1 199 ? -13.553 13.113 29.505 1.00 95.50 199 MET A N 1
ATOM 1554 C CA . MET A 1 199 ? -12.500 12.955 28.499 1.00 95.50 199 MET A CA 1
ATOM 1555 C C . MET A 1 199 ? -11.313 13.891 28.765 1.00 95.50 199 MET A C 1
ATOM 1557 O O . MET A 1 199 ? -10.164 13.459 28.662 1.00 95.50 199 MET A O 1
ATOM 1561 N N . GLN A 1 200 ? -11.563 15.134 29.185 1.00 92.38 200 GLN A N 1
ATOM 1562 C CA . GLN A 1 200 ? -10.511 16.071 29.599 1.00 92.38 200 GLN A CA 1
ATOM 1563 C C . GLN A 1 200 ? -9.770 15.596 30.856 1.00 92.38 200 GLN A C 1
ATOM 1565 O O . GLN A 1 200 ? -8.539 15.644 30.895 1.00 92.38 200 GLN A O 1
ATOM 1570 N N . SER A 1 201 ? -10.494 15.076 31.853 1.00 90.31 201 SER A N 1
ATOM 1571 C CA . SER A 1 201 ? -9.909 14.479 33.061 1.00 90.31 201 SER A CA 1
ATOM 1572 C C . SER A 1 201 ? -8.994 13.301 32.722 1.00 90.31 201 SER A C 1
ATOM 1574 O O . SER A 1 201 ? -7.862 13.239 33.196 1.00 90.31 201 SER A O 1
ATOM 1576 N N . ILE A 1 202 ? -9.453 12.401 31.849 1.00 92.50 202 ILE A N 1
ATOM 1577 C CA . ILE A 1 202 ? -8.685 11.235 31.403 1.00 92.50 202 ILE A CA 1
ATOM 1578 C C . ILE A 1 202 ? -7.447 11.668 30.634 1.00 92.50 202 ILE A C 1
ATOM 1580 O O . ILE A 1 202 ? -6.366 11.144 30.883 1.00 92.50 202 ILE A O 1
ATOM 1584 N N . LYS A 1 203 ? -7.578 12.647 29.733 1.00 92.19 203 LYS A N 1
ATOM 1585 C CA . LYS A 1 203 ? -6.436 13.206 29.011 1.00 92.19 203 LYS A CA 1
ATOM 1586 C C . LYS A 1 203 ? -5.380 13.731 29.983 1.00 92.19 203 LYS A C 1
ATOM 1588 O O . LYS A 1 203 ? -4.209 13.407 29.819 1.00 92.19 203 LYS A O 1
ATOM 1593 N N . ALA A 1 204 ? -5.784 14.507 30.989 1.00 88.69 204 ALA A N 1
ATOM 1594 C CA . ALA A 1 204 ? -4.869 15.033 31.998 1.00 88.69 204 ALA A CA 1
ATOM 1595 C C . ALA A 1 204 ? -4.178 13.906 32.785 1.00 88.69 204 ALA A C 1
ATOM 1597 O O . ALA A 1 204 ? -2.953 13.892 32.876 1.00 88.69 204 ALA A O 1
ATOM 1598 N N . ALA A 1 205 ? -4.944 12.918 33.258 1.00 89.38 205 ALA A N 1
ATOM 1599 C CA . ALA A 1 205 ? -4.411 11.771 33.990 1.00 89.38 205 ALA A CA 1
ATOM 1600 C C . ALA A 1 205 ? -3.451 10.916 33.140 1.00 89.38 205 ALA A C 1
ATOM 1602 O O . ALA A 1 205 ? -2.416 10.472 33.629 1.00 89.38 205 ALA A O 1
ATOM 1603 N N . MET A 1 206 ? -3.747 10.714 31.852 1.00 89.88 206 MET A N 1
ATOM 1604 C CA . MET A 1 206 ? -2.863 9.991 30.933 1.00 89.88 206 MET A CA 1
ATOM 1605 C C . MET A 1 206 ? -1.561 10.750 30.663 1.00 89.88 206 MET A C 1
ATOM 1607 O O . MET A 1 206 ? -0.509 10.121 30.573 1.00 89.88 206 MET A O 1
ATOM 1611 N N . VAL A 1 207 ? -1.608 12.082 30.554 1.00 88.44 207 VAL A N 1
ATOM 1612 C CA . VAL A 1 207 ? -0.399 12.913 30.420 1.00 88.44 207 VAL A CA 1
ATOM 1613 C C . VAL A 1 207 ? 0.457 12.823 31.683 1.00 88.44 207 VAL A C 1
ATOM 1615 O O . VAL A 1 207 ? 1.664 12.616 31.585 1.00 88.44 207 VAL A O 1
ATOM 1618 N N . GLU A 1 208 ? -0.160 12.920 32.860 1.00 87.44 208 GLU A N 1
ATOM 1619 C CA . GLU A 1 208 ? 0.533 12.824 34.149 1.00 87.44 208 GLU A CA 1
ATOM 1620 C C . GLU A 1 208 ? 1.179 11.447 34.359 1.00 87.44 208 GLU A C 1
ATOM 1622 O O . GLU A 1 208 ? 2.333 11.360 34.773 1.00 87.44 208 GLU A O 1
ATOM 1627 N N . ALA A 1 209 ? 0.478 10.370 33.994 1.00 85.06 209 ALA A N 1
ATOM 1628 C CA . ALA A 1 209 ? 0.996 9.006 34.081 1.00 85.06 209 ALA A CA 1
ATOM 1629 C C . ALA A 1 209 ? 2.137 8.716 33.084 1.00 85.06 209 ALA A C 1
ATOM 1631 O O . ALA A 1 209 ? 2.850 7.725 33.243 1.00 85.06 209 ALA A O 1
ATOM 1632 N N . ASN A 1 210 ? 2.323 9.553 32.056 1.00 82.31 210 ASN A N 1
ATOM 1633 C CA . ASN A 1 210 ? 3.303 9.335 30.991 1.00 82.31 210 ASN A CA 1
ATOM 1634 C C . ASN A 1 210 ? 4.162 10.592 30.724 1.00 82.31 210 ASN A C 1
ATOM 1636 O O . ASN A 1 210 ? 4.154 11.130 29.611 1.00 82.31 210 ASN A O 1
ATOM 1640 N N . PRO A 1 211 ? 4.967 11.047 31.705 1.00 81.75 211 PRO A N 1
ATOM 1641 C CA . PRO A 1 211 ? 5.686 12.325 31.635 1.00 81.75 211 PRO A CA 1
ATOM 1642 C C . PRO A 1 211 ? 6.774 12.376 30.548 1.00 81.75 211 PRO A C 1
ATOM 1644 O O . PRO A 1 211 ? 7.240 13.451 30.179 1.00 81.75 211 PRO A O 1
ATOM 1647 N N . THR A 1 212 ? 7.187 11.223 30.016 1.00 83.06 212 THR A N 1
ATOM 1648 C CA . THR A 1 212 ? 8.199 11.105 28.954 1.00 83.06 212 THR A CA 1
ATOM 1649 C C . THR A 1 212 ? 7.637 11.329 27.547 1.00 83.06 212 THR A C 1
ATOM 1651 O O . THR A 1 212 ? 8.402 11.402 26.584 1.00 83.06 212 THR A O 1
ATOM 1654 N N . ILE A 1 213 ? 6.312 11.447 27.392 1.00 79.19 213 ILE A N 1
ATOM 1655 C CA . ILE A 1 213 ? 5.679 11.673 26.089 1.00 79.19 213 ILE A CA 1
ATOM 1656 C C . ILE A 1 213 ? 5.660 13.171 25.776 1.00 79.19 213 ILE A C 1
ATOM 1658 O O . ILE A 1 213 ? 4.698 13.892 26.042 1.00 79.19 213 ILE A O 1
ATOM 1662 N N . HIS A 1 214 ? 6.730 13.645 25.148 1.00 72.06 214 HIS A N 1
ATOM 1663 C CA . HIS A 1 214 ? 6.782 14.982 24.571 1.00 72.06 214 HIS A CA 1
ATOM 1664 C C . HIS A 1 214 ? 5.963 14.973 23.266 1.00 72.06 214 HIS A C 1
ATOM 1666 O O . HIS A 1 214 ? 6.440 14.443 22.268 1.00 72.06 214 HIS A O 1
ATOM 1672 N N . ASN A 1 215 ? 4.741 15.530 23.276 1.00 82.06 215 ASN A N 1
ATOM 1673 C CA . ASN A 1 215 ? 3.742 15.552 22.178 1.00 82.06 215 ASN A CA 1
ATOM 1674 C C . ASN A 1 215 ? 2.654 14.455 22.229 1.00 82.06 215 ASN A C 1
ATOM 1676 O O . ASN A 1 215 ? 2.366 13.796 21.226 1.00 82.06 215 ASN A O 1
ATOM 1680 N N . PHE A 1 216 ? 2.022 14.288 23.396 1.00 87.19 216 PHE A N 1
ATOM 1681 C CA . PHE A 1 216 ? 0.889 13.378 23.571 1.00 87.19 216 PHE A CA 1
ATOM 1682 C C . PHE A 1 216 ? -0.329 13.806 22.736 1.00 87.19 216 PHE A C 1
ATOM 1684 O O . PHE A 1 216 ? -0.971 14.824 23.014 1.00 87.19 216 PHE A O 1
ATOM 1691 N N . LYS A 1 217 ? -0.664 13.016 21.709 1.00 90.62 217 LYS A N 1
ATOM 1692 C CA . LYS A 1 217 ? -1.862 13.224 20.883 1.00 90.62 217 LYS A CA 1
ATOM 1693 C C . LYS A 1 217 ? -3.046 12.462 21.471 1.00 90.62 217 LYS A C 1
ATOM 1695 O O . LYS A 1 217 ? -3.047 11.238 21.489 1.00 90.62 217 LYS A O 1
ATOM 1700 N N . PHE A 1 218 ? -4.058 13.208 21.902 1.00 94.06 218 PHE A N 1
ATOM 1701 C CA . PHE A 1 218 ? -5.327 12.689 22.407 1.00 94.06 218 PHE A CA 1
ATOM 1702 C C . PHE A 1 218 ? -6.450 13.506 21.778 1.00 94.06 218 PHE A C 1
ATOM 1704 O O . PHE A 1 218 ? -6.671 14.662 22.161 1.00 94.06 218 PHE A O 1
ATOM 1711 N N . ILE A 1 219 ? -7.090 12.929 20.765 1.00 96.19 219 ILE A N 1
ATOM 1712 C CA . ILE A 1 219 ? -8.112 13.583 19.950 1.00 96.19 219 ILE A CA 1
ATOM 1713 C C . ILE A 1 219 ? -9.412 12.810 20.134 1.00 96.19 219 ILE A C 1
ATOM 1715 O O . ILE A 1 219 ? -9.430 11.588 20.015 1.00 96.19 219 ILE A O 1
ATOM 1719 N N . TYR A 1 220 ? -10.500 13.515 20.422 1.00 97.31 220 TYR A N 1
ATOM 1720 C CA . TYR A 1 220 ? -11.818 12.905 20.508 1.00 97.31 220 TYR A CA 1
ATOM 1721 C C . TYR A 1 220 ? -12.900 13.825 19.955 1.00 97.31 220 TYR A C 1
ATOM 1723 O O . TYR A 1 220 ? -12.728 15.041 19.883 1.00 97.31 220 TYR A O 1
ATOM 1731 N N . SER A 1 221 ? -14.023 13.222 19.581 1.00 97.12 221 SER A N 1
ATOM 1732 C CA . SER A 1 221 ? -15.259 13.916 19.224 1.00 97.12 221 SER A CA 1
ATOM 1733 C C . SER A 1 221 ? -16.429 13.273 19.954 1.00 97.12 221 SER A C 1
ATOM 1735 O O . SER A 1 221 ? -16.452 12.047 20.097 1.00 97.12 221 SER A O 1
ATOM 1737 N N . ILE A 1 222 ? -17.412 14.081 20.343 1.00 96.69 222 ILE A N 1
ATOM 1738 C CA . ILE A 1 222 ? -18.653 13.623 20.970 1.00 96.69 222 ILE A CA 1
ATOM 1739 C C . ILE A 1 222 ? -19.802 13.934 20.020 1.00 96.69 222 ILE A C 1
ATOM 1741 O O . ILE A 1 222 ? -19.898 15.050 19.517 1.00 96.69 222 ILE A O 1
ATOM 1745 N N . ALA A 1 223 ? -20.638 12.937 19.748 1.00 93.69 223 ALA A N 1
ATOM 1746 C CA . ALA A 1 223 ? -21.871 13.117 18.995 1.00 93.69 223 ALA A CA 1
ATOM 1747 C C . ALA A 1 223 ? -22.919 12.117 19.480 1.00 93.69 223 ALA A C 1
ATOM 1749 O O . ALA A 1 223 ? -22.638 10.918 19.547 1.00 93.69 223 ALA A O 1
ATOM 1750 N N . ASN A 1 224 ? -24.127 12.590 19.790 1.00 93.44 224 ASN A N 1
ATOM 1751 C CA . ASN A 1 224 ? -25.216 11.762 20.311 1.00 93.44 224 ASN A CA 1
ATOM 1752 C C . ASN A 1 224 ? -24.776 10.955 21.547 1.00 93.44 224 ASN A C 1
ATOM 1754 O O . ASN A 1 224 ? -24.983 9.740 21.611 1.00 93.44 224 ASN A O 1
ATOM 1758 N N . CYS A 1 225 ? -24.088 11.615 22.486 1.00 93.06 225 CYS A N 1
ATOM 1759 C CA . CYS A 1 225 ? -23.504 11.011 23.693 1.00 93.06 225 CYS A CA 1
ATOM 1760 C C . CYS A 1 225 ? -22.510 9.854 23.444 1.00 93.06 225 CYS A C 1
ATOM 1762 O O . CYS A 1 225 ? -22.214 9.089 24.364 1.00 93.06 225 CYS A O 1
ATOM 1764 N N . LYS A 1 226 ? -21.985 9.702 22.223 1.00 95.62 226 LYS A N 1
ATOM 1765 C CA . LYS A 1 226 ? -20.996 8.681 21.850 1.00 95.62 226 LYS A CA 1
ATOM 1766 C C . LYS A 1 226 ? -19.647 9.317 21.564 1.00 95.62 226 LYS A C 1
ATOM 1768 O O . LYS A 1 226 ? -19.579 10.412 21.012 1.00 95.62 226 LYS A O 1
ATOM 1773 N N . VAL A 1 227 ? -18.579 8.603 21.905 1.00 97.69 227 VAL A N 1
ATOM 1774 C CA . VAL A 1 227 ? -17.202 9.085 21.769 1.00 97.69 227 VAL A CA 1
ATOM 1775 C C . VAL A 1 227 ? -16.473 8.338 20.656 1.00 97.69 227 VAL A C 1
ATOM 1777 O O . VAL A 1 227 ? -16.432 7.105 20.644 1.00 97.69 227 VAL A O 1
ATOM 1780 N N . ASN A 1 228 ? -15.838 9.098 19.765 1.00 98.00 228 ASN A N 1
ATOM 1781 C CA . ASN A 1 228 ? -14.766 8.599 18.904 1.00 98.00 228 ASN A CA 1
ATOM 1782 C C . ASN A 1 228 ? -13.437 9.073 19.486 1.00 98.00 228 ASN A C 1
ATOM 1784 O O . ASN A 1 228 ? -13.290 10.269 19.733 1.00 98.00 228 ASN A O 1
ATOM 1788 N N . LEU A 1 229 ? -12.498 8.157 19.714 1.00 98.00 229 LEU A N 1
ATOM 1789 C CA . LEU A 1 229 ? -11.237 8.425 20.399 1.00 98.00 229 LEU A CA 1
ATOM 1790 C C . LEU A 1 229 ? -10.039 7.951 19.568 1.00 98.00 229 LEU A C 1
ATOM 1792 O O . LEU A 1 229 ? -9.958 6.786 19.182 1.00 98.00 229 LEU A O 1
ATOM 1796 N N . GLU A 1 230 ? -9.096 8.861 19.342 1.00 97.38 230 GLU A N 1
ATOM 1797 C CA . GLU A 1 230 ? -7.881 8.679 18.552 1.00 97.38 230 GLU A CA 1
ATOM 1798 C C . GLU A 1 230 ? -6.647 9.008 19.408 1.00 97.38 230 GLU A C 1
ATOM 1800 O O . GLU A 1 230 ? -6.410 10.159 19.792 1.00 97.38 230 GLU A O 1
ATOM 1805 N N . ILE A 1 231 ? -5.873 7.966 19.718 1.00 94.00 231 ILE A N 1
ATOM 1806 C CA . ILE A 1 231 ? -4.631 8.009 20.504 1.00 94.00 231 ILE A CA 1
ATOM 1807 C C . ILE A 1 231 ? -3.559 7.140 19.806 1.00 94.00 231 ILE A C 1
ATOM 1809 O O . ILE A 1 231 ? -2.761 6.459 20.454 1.00 94.00 231 ILE A O 1
ATOM 1813 N N . ALA A 1 232 ? -3.535 7.102 18.467 1.00 93.88 232 ALA A N 1
ATOM 1814 C CA . ALA A 1 232 ? -2.549 6.301 17.748 1.00 93.88 232 ALA A CA 1
ATOM 1815 C C . ALA A 1 232 ? -1.110 6.817 17.904 1.00 93.88 232 ALA A C 1
ATOM 1817 O O . ALA A 1 232 ? -0.825 8.014 18.043 1.00 93.88 232 ALA A O 1
ATOM 1818 N N . ASN A 1 233 ? -0.177 5.874 17.795 1.00 93.56 233 ASN A N 1
ATOM 1819 C CA . ASN A 1 233 ? 1.268 6.058 17.854 1.00 93.56 233 ASN A CA 1
ATOM 1820 C C . ASN A 1 233 ? 1.732 6.766 19.137 1.00 93.56 233 ASN A C 1
ATOM 1822 O O . ASN A 1 233 ? 2.720 7.500 19.123 1.00 93.56 233 ASN A O 1
ATOM 1826 N N . GLN A 1 234 ? 1.005 6.562 20.239 1.00 90.56 234 GLN A N 1
ATOM 1827 C CA . GLN A 1 234 ? 1.389 7.013 21.574 1.00 90.56 234 GLN A CA 1
ATOM 1828 C C . GLN A 1 234 ? 1.879 5.810 22.382 1.00 90.56 234 GLN A C 1
ATOM 1830 O O . GLN A 1 234 ? 1.201 4.786 22.368 1.00 90.56 234 GLN A O 1
ATOM 1835 N N . PRO A 1 235 ? 2.990 5.890 23.136 1.00 88.19 235 PRO A N 1
ATOM 1836 C CA . PRO A 1 235 ? 3.522 4.769 23.918 1.00 88.19 235 PRO A CA 1
ATOM 1837 C C . PRO A 1 235 ? 2.707 4.479 25.198 1.00 88.19 235 PRO A C 1
ATOM 1839 O O . PRO A 1 235 ? 3.277 4.237 26.258 1.00 88.19 235 PRO A O 1
ATOM 1842 N N . LEU A 1 236 ? 1.377 4.504 25.094 1.00 86.94 236 LEU A N 1
ATOM 1843 C CA . LEU A 1 236 ? 0.417 4.243 26.160 1.00 86.94 236 LEU A CA 1
ATOM 1844 C C . LEU A 1 236 ? 0.388 2.747 26.488 1.00 86.94 236 LEU A C 1
ATOM 1846 O O . LEU A 1 236 ? 0.223 1.938 25.578 1.00 86.94 236 LEU A O 1
ATOM 1850 N N . GLY A 1 237 ? 0.555 2.387 27.763 1.00 86.50 237 GLY A N 1
ATOM 1851 C CA . GLY A 1 237 ? 0.465 0.998 28.236 1.00 86.50 237 GLY A CA 1
ATOM 1852 C C . GLY A 1 237 ? -0.851 0.667 28.941 1.00 86.50 237 GLY A C 1
ATOM 1853 O O . GLY A 1 237 ? -1.383 -0.426 28.762 1.00 86.50 237 GLY A O 1
ATOM 1854 N N . ASP A 1 238 ? -1.391 1.617 29.709 1.00 90.94 238 ASP A N 1
ATOM 1855 C CA . ASP A 1 238 ? -2.612 1.430 30.492 1.00 90.94 238 ASP A CA 1
ATOM 1856 C C . ASP A 1 238 ? -3.793 2.208 29.897 1.00 90.94 238 ASP A C 1
ATOM 1858 O O . ASP A 1 238 ? -3.702 3.404 29.616 1.00 90.94 238 ASP A O 1
ATOM 1862 N N . ILE A 1 239 ? -4.917 1.511 29.730 1.00 94.56 239 ILE A N 1
ATOM 1863 C CA . ILE A 1 239 ? -6.195 2.056 29.257 1.00 94.56 239 ILE A CA 1
ATOM 1864 C C . ILE A 1 239 ? -7.329 1.851 30.270 1.00 94.56 239 ILE A C 1
ATOM 1866 O O . ILE A 1 239 ? -8.500 2.016 29.930 1.00 94.56 239 ILE A O 1
ATOM 1870 N N . SER A 1 240 ? -7.009 1.502 31.518 1.00 94.12 240 SER A N 1
ATOM 1871 C CA . SER A 1 240 ? -7.970 1.281 32.606 1.00 94.12 240 SER A CA 1
ATOM 1872 C C . SER A 1 240 ? -8.960 2.440 32.785 1.00 94.12 240 SER A C 1
ATOM 1874 O O . SER A 1 240 ? -10.151 2.210 33.001 1.00 94.12 240 SER A O 1
ATOM 1876 N N . LEU A 1 241 ? -8.490 3.676 32.594 1.00 92.25 241 LEU A N 1
ATOM 1877 C CA . LEU A 1 241 ? -9.278 4.910 32.671 1.00 92.25 241 LEU A CA 1
ATOM 1878 C C . LEU A 1 241 ? -10.375 5.030 31.600 1.00 92.25 241 LEU A C 1
ATOM 1880 O O . LEU A 1 241 ? -11.275 5.852 31.748 1.00 92.25 241 LEU A O 1
ATOM 1884 N N . LEU A 1 242 ? -10.322 4.230 30.528 1.00 94.69 242 LEU A N 1
ATOM 1885 C CA . LEU A 1 242 ? -11.345 4.238 29.475 1.00 94.69 242 LEU A CA 1
ATOM 1886 C C . LEU A 1 242 ? -12.594 3.423 29.840 1.00 94.69 242 LEU A C 1
ATOM 1888 O O . LEU A 1 242 ? -13.622 3.521 29.165 1.00 94.69 242 LEU A O 1
ATOM 1892 N N . LYS A 1 243 ? -12.512 2.604 30.894 1.00 94.44 243 LYS A N 1
ATOM 1893 C CA . LYS A 1 243 ? -13.564 1.662 31.274 1.00 94.44 243 LYS A CA 1
ATOM 1894 C C . LYS A 1 243 ? -14.895 2.377 31.530 1.00 94.44 243 LYS A C 1
ATOM 1896 O O . LYS A 1 243 ? -14.978 3.311 32.322 1.00 94.44 243 LYS A O 1
ATOM 1901 N N . GLY A 1 244 ? -15.959 1.877 30.902 1.00 90.12 244 GLY A N 1
ATOM 1902 C CA . GLY A 1 244 ? -17.331 2.355 31.113 1.00 90.12 244 GLY A CA 1
ATOM 1903 C C . GLY A 1 244 ? -17.681 3.667 30.405 1.00 90.12 244 GLY A C 1
ATOM 1904 O O . GLY A 1 244 ? -18.798 4.156 30.564 1.00 90.12 244 GLY A O 1
ATOM 1905 N N . LEU A 1 245 ? -16.769 4.237 29.614 1.00 93.50 245 LEU A N 1
ATOM 1906 C CA . LEU A 1 245 ? -17.085 5.385 28.768 1.00 93.50 245 LEU A CA 1
ATOM 1907 C C . LEU A 1 245 ? -17.917 4.953 27.554 1.00 93.50 245 LEU A C 1
ATOM 1909 O O . LEU A 1 245 ? -17.737 3.840 27.053 1.00 93.50 245 LEU A O 1
ATOM 1913 N N . PRO A 1 246 ? -18.779 5.831 27.015 1.00 95.56 246 PRO A N 1
ATOM 1914 C CA . PRO A 1 246 ? -19.583 5.539 25.831 1.00 95.56 246 PRO A CA 1
ATOM 1915 C C . PRO A 1 246 ? -18.756 5.664 24.537 1.00 95.56 246 PRO A C 1
ATOM 1917 O O . PRO A 1 246 ? -19.150 6.335 23.583 1.00 95.56 246 PRO A O 1
ATOM 1920 N N . ILE A 1 247 ? -17.573 5.043 24.505 1.00 97.50 247 ILE A N 1
ATOM 1921 C CA . ILE A 1 247 ? -16.715 4.999 23.319 1.00 97.50 247 ILE A CA 1
ATOM 1922 C C . ILE A 1 247 ? -17.307 3.994 22.336 1.00 97.50 247 ILE A C 1
ATOM 1924 O O . ILE A 1 247 ? -17.600 2.856 22.702 1.00 97.50 247 ILE A O 1
ATOM 1928 N N . VAL A 1 248 ? -17.467 4.429 21.086 1.00 97.94 248 VAL A N 1
ATOM 1929 C CA . VAL A 1 248 ? -17.952 3.602 19.968 1.00 97.94 248 VAL A CA 1
ATOM 1930 C C . VAL A 1 248 ? -16.889 3.382 18.897 1.00 97.94 248 VAL A C 1
ATOM 1932 O O . VAL A 1 248 ? -16.966 2.410 18.148 1.00 97.94 248 VAL A O 1
ATOM 1935 N N . SER A 1 249 ? -15.885 4.254 18.840 1.00 98.31 249 SER A N 1
ATOM 1936 C CA . SER A 1 249 ? -14.726 4.113 17.965 1.00 98.31 249 SER A CA 1
ATOM 1937 C C . SER A 1 249 ? -13.462 4.392 18.759 1.00 98.31 249 SER A C 1
ATOM 1939 O O . SER A 1 249 ? -13.335 5.461 19.359 1.00 98.31 249 SER A O 1
ATOM 1941 N N . LEU A 1 250 ? -12.545 3.429 18.775 1.00 98.44 250 LEU A N 1
ATOM 1942 C CA . LEU A 1 250 ? -11.281 3.531 19.490 1.00 98.44 250 LEU A CA 1
ATOM 1943 C C . LEU A 1 250 ? -10.116 3.178 18.568 1.00 98.44 250 LEU A C 1
ATOM 1945 O O . LEU A 1 250 ? -10.005 2.045 18.100 1.00 98.44 250 LEU A O 1
ATOM 1949 N N . ASN A 1 251 ? -9.211 4.130 18.360 1.00 98.38 251 ASN A N 1
ATOM 1950 C CA . ASN A 1 251 ? -7.927 3.889 17.719 1.00 98.38 251 ASN A CA 1
ATOM 1951 C C . ASN A 1 251 ? -6.786 4.117 18.712 1.00 98.38 251 ASN A C 1
ATOM 1953 O O . ASN A 1 251 ? -6.505 5.245 19.112 1.00 98.38 251 ASN A O 1
ATOM 1957 N N . ILE A 1 252 ? -6.124 3.024 19.084 1.00 96.88 252 ILE A N 1
ATOM 1958 C CA . ILE A 1 252 ? -4.922 3.010 19.929 1.00 96.88 252 ILE A CA 1
ATOM 1959 C C . ILE A 1 252 ? -3.791 2.237 19.237 1.00 96.88 252 ILE A C 1
ATOM 1961 O O . ILE A 1 252 ? -2.950 1.615 19.889 1.00 96.88 252 ILE A O 1
ATOM 1965 N N . SER A 1 253 ? -3.782 2.244 17.901 1.00 97.69 253 SER A N 1
ATOM 1966 C CA . SER A 1 253 ? -2.737 1.595 17.106 1.00 97.69 253 SER A CA 1
ATOM 1967 C C . SER A 1 253 ? -1.352 2.171 17.407 1.00 97.69 253 SER A C 1
ATOM 1969 O O . SER A 1 253 ? -1.210 3.341 17.745 1.00 97.69 253 SER A O 1
ATOM 1971 N N . GLY A 1 254 ? -0.306 1.354 17.316 1.00 96.06 254 GLY A N 1
ATOM 1972 C CA . GLY A 1 254 ? 1.071 1.745 17.618 1.00 96.06 254 GLY A CA 1
ATOM 1973 C C . GLY A 1 254 ? 1.313 2.080 19.092 1.00 96.06 254 GLY A C 1
ATOM 1974 O O . GLY A 1 254 ? 2.283 2.775 19.396 1.00 96.06 254 GLY A O 1
ATOM 1975 N N . SER A 1 255 ? 0.433 1.629 19.992 1.00 95.12 255 SER A N 1
ATOM 1976 C CA . SER A 1 255 ? 0.586 1.794 21.437 1.00 95.12 255 SER A CA 1
ATOM 1977 C C . SER A 1 255 ? 1.370 0.657 22.092 1.00 95.12 255 SER A C 1
ATOM 1979 O O . SER A 1 255 ? 1.772 -0.308 21.445 1.00 95.12 255 SER A O 1
ATOM 1981 N N . LYS A 1 256 ? 1.620 0.779 23.399 1.00 95.06 256 LYS A N 1
ATOM 1982 C CA . LYS A 1 256 ? 2.235 -0.263 24.236 1.00 95.06 256 LYS A CA 1
ATOM 1983 C C . LYS A 1 256 ? 1.192 -1.050 25.036 1.00 95.06 256 LYS A C 1
ATOM 1985 O O . LYS A 1 256 ? 1.549 -1.723 25.997 1.00 95.06 256 LYS A O 1
ATOM 1990 N N . VAL A 1 257 ? -0.084 -0.953 24.665 1.00 95.88 257 VAL A N 1
ATOM 1991 C CA . VAL A 1 257 ? -1.169 -1.632 25.372 1.00 95.88 257 VAL A CA 1
ATOM 1992 C C . VAL A 1 257 ? -1.037 -3.138 25.174 1.00 95.88 257 VAL A C 1
ATOM 1994 O O . VAL A 1 257 ? -1.059 -3.630 24.048 1.00 95.88 257 VAL A O 1
ATOM 1997 N N . GLU A 1 258 ? -0.906 -3.865 26.280 1.00 96.69 258 GLU A N 1
ATOM 1998 C CA . GLU A 1 258 ? -0.913 -5.334 26.305 1.00 96.69 258 GLU A CA 1
ATOM 1999 C C . GLU A 1 258 ? -2.258 -5.874 26.794 1.00 96.69 258 GLU A C 1
ATOM 2001 O O . GLU A 1 258 ? -2.778 -6.849 26.254 1.00 96.69 258 GLU A O 1
ATOM 2006 N N . ASN A 1 259 ? -2.841 -5.213 27.798 1.00 96.88 259 ASN A N 1
ATOM 2007 C CA . ASN A 1 259 ? -4.068 -5.637 28.453 1.00 96.88 259 ASN A CA 1
ATOM 2008 C C . ASN A 1 259 ? -5.248 -4.754 28.031 1.00 96.88 259 ASN A C 1
ATOM 2010 O O . ASN A 1 259 ? -5.282 -3.559 28.321 1.00 96.88 259 ASN A O 1
ATOM 2014 N N . ILE A 1 260 ? -6.246 -5.372 27.400 1.00 97.81 260 ILE A N 1
ATOM 2015 C CA . ILE A 1 260 ? -7.470 -4.703 26.945 1.00 97.81 260 ILE A CA 1
ATOM 2016 C C . ILE A 1 260 ? -8.709 -5.038 27.787 1.00 97.81 260 ILE A C 1
ATOM 2018 O O . ILE A 1 260 ? -9.834 -4.782 27.363 1.00 97.81 260 ILE A O 1
ATOM 2022 N N . ALA A 1 261 ? -8.547 -5.570 29.002 1.00 97.56 261 ALA A N 1
ATOM 2023 C CA . ALA A 1 261 ? -9.662 -5.927 29.886 1.00 97.56 261 ALA A CA 1
ATOM 2024 C C . ALA A 1 261 ? -10.600 -4.748 30.200 1.00 97.56 261 ALA A C 1
ATOM 2026 O O . ALA A 1 261 ? -11.789 -4.955 30.450 1.00 97.56 261 ALA A O 1
ATOM 2027 N N . ALA A 1 262 ? -10.092 -3.512 30.146 1.00 96.56 262 ALA A N 1
ATOM 2028 C CA . ALA A 1 262 ? -10.887 -2.295 30.296 1.00 96.56 262 ALA A CA 1
ATOM 2029 C C . ALA A 1 262 ? -11.990 -2.152 29.229 1.00 96.56 262 ALA A C 1
ATOM 2031 O O . ALA A 1 262 ? -12.987 -1.481 29.488 1.00 96.56 262 ALA A O 1
ATOM 2032 N N . LEU A 1 263 ? -11.829 -2.802 28.067 1.00 97.50 263 LEU A N 1
ATOM 2033 C CA . LEU A 1 263 ? -12.769 -2.740 26.946 1.00 97.50 263 LEU A CA 1
ATOM 2034 C C . LEU A 1 263 ? -13.959 -3.699 27.078 1.00 97.50 263 LEU A C 1
ATOM 2036 O O . LEU A 1 263 ? -14.939 -3.570 26.342 1.00 97.50 263 LEU A O 1
ATOM 2040 N N . LYS A 1 264 ? -13.895 -4.659 28.008 1.00 96.94 264 LYS A N 1
ATOM 2041 C CA . LYS A 1 264 ? -14.902 -5.715 28.147 1.00 96.94 264 LYS A CA 1
ATOM 2042 C C . LYS A 1 264 ? -16.303 -5.129 28.349 1.00 96.94 264 LYS A C 1
ATOM 2044 O O . LYS A 1 264 ? -16.539 -4.379 29.295 1.00 96.94 264 LYS A O 1
ATOM 2049 N N . GLY A 1 265 ? -17.239 -5.524 27.485 1.00 94.88 265 GLY A N 1
ATOM 2050 C CA . GLY A 1 265 ? -18.647 -5.114 27.551 1.00 94.88 265 GLY A CA 1
ATOM 2051 C C . GLY A 1 265 ? -18.941 -3.701 27.031 1.00 94.88 265 GLY A C 1
ATOM 2052 O O . GLY A 1 265 ? -20.084 -3.253 27.114 1.00 94.88 265 GLY A O 1
ATOM 2053 N N . MET A 1 266 ? -17.944 -2.991 26.492 1.00 96.44 266 MET A N 1
ATOM 2054 C CA . MET A 1 266 ? -18.169 -1.700 25.839 1.00 96.44 266 MET A CA 1
ATOM 2055 C C . MET A 1 266 ? -18.934 -1.866 24.516 1.00 96.44 266 MET A C 1
ATOM 2057 O O . MET A 1 266 ? -18.893 -2.910 23.869 1.00 96.44 266 MET A O 1
ATOM 2061 N N . GLN A 1 267 ? -19.621 -0.811 24.083 1.00 96.06 267 GLN A N 1
ATOM 2062 C CA . GLN A 1 267 ? -20.427 -0.800 22.854 1.00 96.06 267 GLN A CA 1
ATOM 2063 C C . GLN A 1 267 ? -19.606 -0.299 21.652 1.00 96.06 267 GLN A C 1
ATOM 2065 O O . GLN A 1 267 ? -20.033 0.591 20.914 1.00 96.06 267 GLN A O 1
ATOM 2070 N N . LEU A 1 268 ? -18.389 -0.833 21.492 1.00 97.62 268 LEU A N 1
ATOM 2071 C CA . LEU A 1 268 ? -17.496 -0.459 20.396 1.00 97.62 268 LEU A CA 1
ATOM 2072 C C . LEU A 1 268 ? -18.013 -1.022 19.069 1.00 97.62 268 LEU A C 1
ATOM 2074 O O . LEU A 1 268 ? -18.289 -2.213 18.964 1.00 97.62 268 LEU A O 1
ATOM 2078 N N . ASN A 1 269 ? -18.065 -0.165 18.052 1.00 97.62 269 ASN A N 1
ATOM 2079 C CA . ASN A 1 269 ? -18.301 -0.531 16.657 1.00 97.62 269 ASN A CA 1
ATOM 2080 C C . ASN A 1 269 ? -16.983 -0.641 15.870 1.00 97.62 269 ASN A C 1
ATOM 2082 O O . ASN A 1 269 ? -16.852 -1.485 14.986 1.00 97.62 269 ASN A O 1
ATOM 2086 N N . PHE A 1 270 ? -16.002 0.203 16.205 1.00 98.69 270 PHE A N 1
ATOM 2087 C CA . PHE A 1 270 ? -14.676 0.227 15.591 1.00 98.69 270 PHE A CA 1
ATOM 2088 C C . PHE A 1 270 ? -13.586 0.126 16.659 1.00 98.69 270 PHE A C 1
ATOM 2090 O O . PHE A 1 270 ? -13.579 0.898 17.623 1.00 98.69 270 PHE A O 1
ATOM 2097 N N . LEU A 1 271 ? -12.642 -0.791 16.459 1.00 98.75 271 LEU A N 1
ATOM 2098 C CA . LEU A 1 271 ? -11.467 -0.936 17.309 1.00 98.75 271 LEU A CA 1
ATOM 2099 C C . LEU A 1 271 ? -10.213 -1.177 16.464 1.00 98.75 271 LEU A C 1
ATOM 2101 O O . LEU A 1 271 ? -10.116 -2.161 15.731 1.00 98.75 271 LEU A O 1
ATOM 2105 N N . ASN A 1 272 ? -9.227 -0.295 16.610 1.00 98.75 272 ASN A N 1
ATOM 2106 C CA . ASN A 1 272 ? -7.917 -0.442 15.990 1.00 98.75 272 ASN A CA 1
ATOM 2107 C C . ASN A 1 272 ? -6.824 -0.603 17.053 1.00 98.75 272 ASN A C 1
ATOM 2109 O O . ASN A 1 272 ? -6.489 0.343 17.771 1.00 98.75 272 ASN A O 1
ATOM 2113 N N . LEU A 1 273 ? -6.269 -1.815 17.113 1.00 98.19 273 LEU A N 1
ATOM 2114 C CA . LEU A 1 273 ? -5.167 -2.230 17.981 1.00 98.19 273 LEU A CA 1
ATOM 2115 C C . LEU A 1 273 ? -3.877 -2.480 17.188 1.00 98.19 273 LEU A C 1
ATOM 2117 O O . LEU A 1 273 ? -2.935 -3.050 17.736 1.00 98.19 273 LEU A O 1
ATOM 2121 N N . ALA A 1 274 ? -3.821 -2.100 15.906 1.00 98.38 274 ALA A N 1
ATOM 2122 C CA . ALA A 1 274 ? -2.699 -2.445 15.041 1.00 98.38 274 ALA A CA 1
ATOM 2123 C C . ALA A 1 274 ? -1.361 -2.059 15.681 1.00 98.38 274 ALA A C 1
ATOM 2125 O O . ALA A 1 274 ? -1.199 -0.939 16.159 1.00 98.38 274 ALA A O 1
ATOM 2126 N N . ARG A 1 275 ? -0.390 -2.971 15.683 1.00 97.25 275 ARG A N 1
ATOM 2127 C CA . ARG A 1 275 ? 0.953 -2.804 16.257 1.00 97.25 275 ARG A CA 1
ATOM 2128 C C . ARG A 1 275 ? 0.988 -2.550 17.770 1.00 97.25 275 ARG A C 1
ATOM 2130 O O . ARG A 1 275 ? 2.028 -2.125 18.269 1.00 97.25 275 ARG A O 1
ATOM 2137 N N . ALA A 1 276 ? -0.099 -2.809 18.498 1.00 97.19 276 ALA A N 1
ATOM 2138 C CA . ALA A 1 276 ? -0.072 -2.915 19.953 1.00 97.19 276 ALA A CA 1
ATOM 2139 C C . ALA A 1 276 ? 0.335 -4.347 20.368 1.00 97.19 276 ALA A C 1
ATOM 2141 O O . ALA A 1 276 ? -0.081 -5.313 19.724 1.00 97.19 276 ALA A O 1
ATOM 2142 N N . PRO A 1 277 ? 1.123 -4.540 21.438 1.00 96.94 277 PRO A N 1
ATOM 2143 C CA . PRO A 1 277 ? 1.586 -5.859 21.881 1.00 96.94 277 PRO A CA 1
ATOM 2144 C C . PRO A 1 277 ? 0.500 -6.746 22.532 1.00 96.94 277 PRO A C 1
ATOM 2146 O O . PRO A 1 277 ? 0.829 -7.619 23.333 1.00 96.94 277 PRO A O 1
ATOM 2149 N N . VAL A 1 278 ? -0.775 -6.565 22.176 1.00 97.69 278 VAL A N 1
ATOM 2150 C CA . VAL A 1 278 ? -1.915 -7.349 22.673 1.00 97.69 278 VAL A CA 1
ATOM 2151 C C . VAL A 1 278 ? -1.806 -8.805 22.222 1.00 97.69 278 VAL A C 1
ATOM 2153 O O . VAL A 1 278 ? -1.599 -9.078 21.040 1.00 97.69 278 VAL A O 1
ATOM 2156 N N . SER A 1 279 ? -1.968 -9.737 23.160 1.00 97.06 279 SER A N 1
ATOM 2157 C CA . SER A 1 279 ? -2.013 -11.184 22.898 1.00 97.06 279 SER A CA 1
ATOM 2158 C C . SER A 1 279 ? -3.361 -11.813 23.251 1.00 97.06 279 SER A C 1
ATOM 2160 O O . SER A 1 279 ? -3.807 -12.715 22.545 1.00 97.06 279 SER A O 1
ATOM 2162 N N . ASP A 1 280 ? -4.020 -11.325 24.304 1.00 97.88 280 ASP A N 1
ATOM 2163 C CA . ASP A 1 280 ? -5.329 -11.800 24.748 1.00 97.88 280 ASP A CA 1
ATOM 2164 C C . ASP A 1 280 ? -6.452 -10.878 24.257 1.00 97.88 280 ASP A C 1
ATOM 2166 O O . ASP A 1 280 ? -6.559 -9.720 24.665 1.00 97.88 280 ASP A O 1
ATOM 2170 N N . ILE A 1 281 ? -7.308 -11.421 23.393 1.00 98.38 281 ILE A N 1
ATOM 2171 C CA . ILE A 1 281 ? -8.513 -10.752 22.887 1.00 98.38 281 ILE A CA 1
ATOM 2172 C C . ILE A 1 281 ? -9.810 -11.314 23.481 1.00 98.38 281 ILE A C 1
ATOM 2174 O O . ILE A 1 281 ? -10.894 -10.953 23.029 1.00 98.38 281 ILE A O 1
ATOM 2178 N N . SER A 1 282 ? -9.741 -12.149 24.522 1.00 98.31 282 SER A N 1
ATOM 2179 C CA . SER A 1 282 ? -10.924 -12.631 25.245 1.00 98.31 282 SER A CA 1
ATOM 2180 C C . SER A 1 282 ? -11.859 -11.518 25.751 1.00 98.31 282 SER A C 1
ATOM 2182 O O . SER A 1 282 ? -13.075 -11.738 25.739 1.00 98.31 282 SER A O 1
ATOM 2184 N N . PRO A 1 283 ? -11.389 -10.297 26.107 1.00 98.38 283 PRO A N 1
ATOM 2185 C CA . PRO A 1 283 ? -12.288 -9.197 26.458 1.00 98.38 283 PRO A CA 1
ATOM 2186 C C . PRO A 1 283 ? -13.219 -8.754 25.322 1.00 98.38 283 PRO A C 1
ATOM 2188 O O . PRO A 1 283 ? -14.216 -8.094 25.610 1.00 98.38 283 PRO A O 1
ATOM 2191 N N . LEU A 1 284 ? -12.907 -9.107 24.067 1.00 98.38 284 LEU A N 1
ATOM 2192 C CA . LEU A 1 284 ? -13.682 -8.725 22.884 1.00 98.38 284 LEU A CA 1
ATOM 2193 C C . LEU A 1 284 ? -14.880 -9.638 22.593 1.00 98.38 284 LEU A C 1
ATOM 2195 O O . LEU A 1 284 ? -15.725 -9.288 21.768 1.00 98.38 284 LEU A O 1
ATOM 2199 N N . ALA A 1 285 ? -14.965 -10.793 23.257 1.00 97.75 285 ALA A N 1
ATOM 2200 C CA . ALA A 1 285 ? -15.968 -11.806 22.957 1.00 97.75 285 ALA A CA 1
ATOM 2201 C C . ALA A 1 285 ? -17.403 -11.260 23.054 1.00 97.75 285 ALA A C 1
ATOM 2203 O O . ALA A 1 285 ? -17.798 -10.675 24.065 1.00 97.75 285 ALA A O 1
ATOM 2204 N N . GLY A 1 286 ? -18.186 -11.471 21.992 1.00 96.56 286 GLY A N 1
ATOM 2205 C CA . GLY A 1 286 ? -19.594 -11.065 21.915 1.00 96.56 286 GLY A CA 1
ATOM 2206 C C . GLY A 1 286 ? -19.838 -9.556 21.791 1.00 96.56 286 GLY A C 1
ATOM 2207 O O . GLY A 1 286 ? -20.986 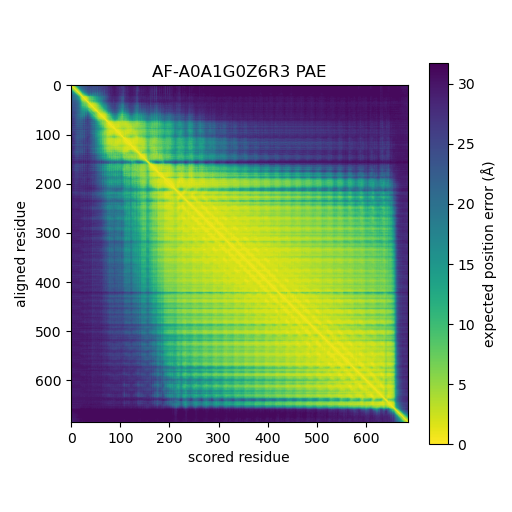-9.125 21.876 1.00 96.56 286 GLY A O 1
ATOM 2208 N N . MET A 1 287 ? -18.796 -8.739 21.602 1.00 97.62 287 MET A N 1
ATOM 2209 C CA . MET A 1 287 ? -18.958 -7.296 21.398 1.00 97.62 287 MET A CA 1
ATOM 2210 C C . MET A 1 287 ? -19.572 -6.981 20.021 1.00 97.62 287 MET A C 1
ATOM 2212 O O . MET A 1 287 ? -19.343 -7.718 19.059 1.00 97.62 287 MET A O 1
ATOM 2216 N N . PRO A 1 288 ? -20.303 -5.858 19.876 1.00 96.81 288 PRO A N 1
ATOM 2217 C CA . PRO A 1 288 ? -20.980 -5.477 18.633 1.00 96.81 288 PRO A CA 1
ATOM 2218 C C . PRO A 1 288 ? -20.030 -4.818 17.613 1.00 96.81 288 PRO A C 1
ATOM 2220 O O . PRO A 1 288 ? -20.413 -3.886 16.908 1.00 9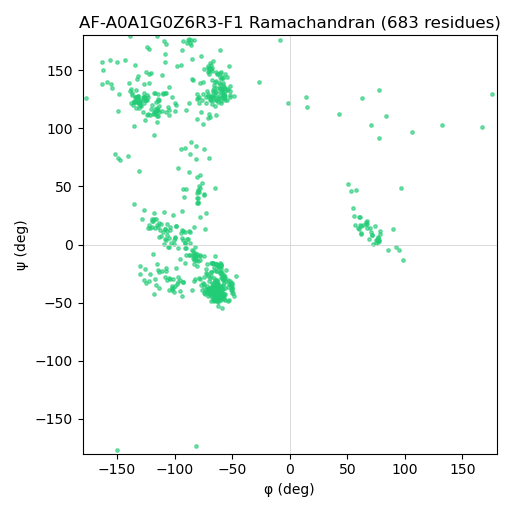6.81 288 PRO A O 1
ATOM 2223 N N . LEU A 1 289 ? -18.774 -5.266 17.553 1.00 98.25 289 LEU A N 1
ATOM 2224 C CA . LEU A 1 289 ? -17.770 -4.707 16.652 1.00 98.25 289 LEU A CA 1
ATOM 2225 C C . LEU A 1 289 ? -18.123 -5.047 15.201 1.00 98.25 289 LEU A C 1
ATOM 2227 O O . LEU A 1 289 ? -18.289 -6.218 14.863 1.00 98.25 289 LEU A O 1
ATOM 2231 N N . ALA A 1 290 ? -18.161 -4.028 14.344 1.00 98.50 290 ALA A N 1
ATOM 2232 C CA . ALA A 1 290 ? -18.220 -4.193 12.895 1.00 98.50 290 ALA A CA 1
ATOM 2233 C C . ALA A 1 290 ? -16.817 -4.189 12.273 1.00 98.50 290 ALA A C 1
ATOM 2235 O O . ALA A 1 290 ? -16.586 -4.878 11.277 1.00 98.50 290 ALA A O 1
ATOM 2236 N N . ASN A 1 291 ? -15.882 -3.436 12.865 1.00 98.81 291 ASN A N 1
ATOM 2237 C CA . ASN A 1 291 ? -14.548 -3.213 12.316 1.00 98.81 291 ASN A CA 1
ATOM 2238 C C . ASN A 1 291 ? -13.487 -3.485 13.384 1.00 98.81 291 ASN A C 1
ATOM 2240 O O . ASN A 1 291 ? -13.446 -2.805 14.414 1.00 98.81 291 ASN A O 1
ATOM 2244 N N . LEU A 1 292 ? -12.600 -4.441 13.111 1.00 98.81 292 LEU A N 1
ATOM 2245 C CA . LEU A 1 292 ? -11.523 -4.813 14.020 1.00 98.81 292 LEU A CA 1
ATOM 2246 C C . LEU A 1 292 ? -10.192 -4.921 13.277 1.00 98.81 292 LEU A C 1
ATOM 2248 O O . LEU A 1 292 ? -10.058 -5.671 12.311 1.00 98.81 292 LEU A O 1
ATOM 2252 N N . ASN A 1 293 ? -9.190 -4.196 13.772 1.00 98.81 293 ASN A N 1
ATOM 2253 C CA . ASN A 1 293 ? -7.828 -4.271 13.265 1.00 98.81 293 ASN A CA 1
ATOM 2254 C C . ASN A 1 293 ? -6.858 -4.757 14.353 1.00 98.81 293 ASN A C 1
ATOM 2256 O O . ASN A 1 293 ? -6.630 -4.063 15.346 1.00 98.81 293 ASN A O 1
ATOM 2260 N N . LEU A 1 294 ? -6.291 -5.945 14.133 1.00 98.62 294 LEU A N 1
ATOM 2261 C CA . LEU A 1 294 ? -5.304 -6.625 14.979 1.00 98.62 294 LEU A CA 1
ATOM 2262 C C . LEU A 1 294 ? -3.941 -6.770 14.285 1.00 98.62 294 LEU A C 1
ATOM 2264 O O . LEU A 1 294 ? -3.106 -7.563 14.723 1.00 98.62 294 LEU A O 1
ATOM 2268 N N . ASP A 1 295 ? -3.713 -6.034 13.199 1.00 98.38 295 ASP A N 1
ATOM 2269 C CA . ASP A 1 295 ? -2.495 -6.112 12.401 1.00 98.38 295 ASP A CA 1
ATOM 2270 C C . ASP A 1 295 ? -1.223 -5.957 13.248 1.00 98.38 295 ASP A C 1
ATOM 2272 O O . ASP A 1 295 ? -1.080 -5.004 14.009 1.00 98.38 295 ASP A O 1
ATOM 2276 N N . GLY A 1 296 ? -0.277 -6.885 13.111 1.00 97.50 296 GLY A N 1
ATOM 2277 C CA . GLY A 1 296 ? 1.015 -6.824 13.797 1.00 97.50 296 GLY A CA 1
ATOM 2278 C C . GLY A 1 296 ? 0.928 -6.834 15.328 1.00 97.50 296 GLY A C 1
ATOM 2279 O O . GLY A 1 296 ? 1.838 -6.324 15.985 1.00 97.50 296 GLY A O 1
ATOM 2280 N N . THR A 1 297 ? -0.158 -7.365 15.896 1.00 98.00 297 THR A N 1
ATOM 2281 C CA . THR A 1 297 ? -0.272 -7.663 17.335 1.00 98.00 297 THR A CA 1
ATOM 2282 C C . THR A 1 297 ? 0.407 -9.002 17.677 1.00 98.00 297 THR A C 1
ATOM 2284 O O . THR A 1 297 ? 1.082 -9.608 16.842 1.00 98.00 297 THR A O 1
ATOM 2287 N N . LYS A 1 298 ? 0.269 -9.478 18.921 1.00 97.25 298 LYS A N 1
ATOM 2288 C CA . LYS A 1 298 ? 0.802 -10.773 19.390 1.00 97.25 298 LYS A CA 1
ATOM 2289 C C . LYS A 1 298 ? -0.284 -11.848 19.517 1.00 97.25 298 LYS A C 1
ATOM 2291 O O . LYS A 1 298 ? -0.065 -12.862 20.178 1.00 97.25 298 LYS A O 1
ATOM 2296 N N . VAL A 1 299 ? -1.455 -11.625 18.924 1.00 97.94 299 VAL A N 1
ATOM 2297 C CA . VAL A 1 299 ? -2.584 -12.558 18.985 1.00 97.94 299 VAL A CA 1
ATOM 2298 C C . VAL A 1 299 ? -2.245 -13.853 18.244 1.00 97.94 299 VAL A C 1
ATOM 2300 O O . VAL A 1 299 ? -1.769 -13.836 17.108 1.00 97.94 299 VAL A O 1
ATOM 2303 N N . THR A 1 300 ? -2.505 -14.985 18.895 1.00 96.12 300 THR A N 1
ATOM 2304 C CA . THR A 1 300 ? -2.273 -16.334 18.349 1.00 96.12 300 THR A CA 1
ATOM 2305 C C . THR A 1 300 ? -3.544 -17.171 18.236 1.00 96.12 300 THR A C 1
ATOM 2307 O O . THR A 1 300 ? -3.508 -18.240 17.639 1.00 96.12 300 THR A O 1
ATOM 2310 N N . SER A 1 301 ? -4.669 -16.696 18.775 1.00 96.19 301 SER A N 1
ATOM 2311 C CA . SER A 1 301 ? -5.976 -17.340 18.657 1.00 96.19 301 SER A CA 1
ATOM 2312 C C . SER A 1 301 ? -7.061 -16.297 18.428 1.00 96.19 301 SER A C 1
ATOM 2314 O O . SER A 1 301 ? -7.055 -15.237 19.055 1.00 96.19 301 SER A O 1
ATOM 2316 N N . ILE A 1 302 ? -7.996 -16.622 17.539 1.00 98.00 302 ILE A N 1
ATOM 2317 C CA . ILE A 1 302 ? -9.149 -15.787 17.190 1.00 98.00 302 ILE A CA 1
ATOM 2318 C C . ILE A 1 302 ? -10.489 -16.389 17.636 1.00 98.00 302 ILE A C 1
ATOM 2320 O O . ILE A 1 302 ? -11.533 -15.870 17.258 1.00 98.00 302 ILE A O 1
ATOM 2324 N N . GLU A 1 303 ? -10.488 -17.421 18.489 1.00 97.88 303 GLU A N 1
ATOM 2325 C CA . GLU A 1 303 ? -11.722 -18.017 19.044 1.00 97.88 303 GLU A CA 1
ATOM 2326 C C . GLU A 1 303 ? -12.688 -16.986 19.659 1.00 97.88 303 GLU A C 1
ATOM 2328 O O . GLU A 1 303 ? -13.890 -17.088 19.408 1.00 97.88 303 GLU A O 1
ATOM 2333 N N . PRO A 1 304 ? -12.225 -15.939 20.381 1.00 98.38 304 PRO A N 1
ATOM 2334 C CA . PRO A 1 304 ? -13.125 -14.912 20.909 1.00 98.38 304 PRO A CA 1
ATOM 2335 C C . PRO A 1 304 ? -13.941 -14.164 19.846 1.00 98.38 304 PRO A C 1
ATOM 2337 O O . PRO A 1 304 ? -14.931 -13.527 20.197 1.00 98.38 304 PRO A O 1
ATOM 2340 N N . LEU A 1 305 ? -13.552 -14.231 18.565 1.00 98.31 305 LEU A N 1
ATOM 2341 C CA . LEU A 1 305 ? -14.244 -13.553 17.466 1.00 98.31 305 LEU A CA 1
ATOM 2342 C C . LEU A 1 305 ? -15.472 -14.305 16.936 1.00 98.31 305 LEU A C 1
ATOM 2344 O O . LEU A 1 305 ? -16.234 -13.760 16.134 1.00 98.31 305 LEU A O 1
ATOM 2348 N N . LYS A 1 306 ? -15.669 -15.553 17.365 1.00 97.50 306 LYS A N 1
ATOM 2349 C CA . LYS A 1 306 ? -16.709 -16.442 16.850 1.00 97.50 306 LYS A CA 1
ATOM 2350 C C . LYS A 1 306 ? -18.101 -15.813 16.935 1.00 97.50 306 LYS A C 1
ATOM 2352 O O . LYS A 1 306 ? -18.567 -15.435 18.008 1.00 97.50 306 LYS A O 1
ATOM 2357 N N . GLY A 1 307 ? -18.779 -15.743 15.789 1.00 96.44 307 GLY A N 1
ATOM 2358 C CA . GLY A 1 307 ? -20.153 -15.241 15.684 1.00 96.44 307 GLY A CA 1
ATOM 2359 C C . GLY A 1 307 ? -20.310 -13.727 15.866 1.00 96.44 307 GLY A C 1
ATOM 2360 O O . GLY A 1 307 ? -21.440 -13.248 15.939 1.00 96.44 307 GLY A O 1
ATOM 2361 N N . MET A 1 308 ? -19.216 -12.961 15.938 1.00 98.12 308 MET A N 1
ATOM 2362 C CA . MET A 1 308 ? -19.292 -11.501 16.010 1.00 98.12 308 MET A CA 1
ATOM 2363 C C . MET A 1 308 ? -19.812 -10.900 14.690 1.00 98.12 308 MET A C 1
ATOM 2365 O O . MET A 1 308 ? -19.559 -11.454 13.618 1.00 98.12 308 MET A O 1
ATOM 2369 N N . PRO A 1 309 ? -20.493 -9.739 14.719 1.00 97.69 309 PRO A N 1
ATOM 2370 C CA . PRO A 1 309 ? -21.067 -9.101 13.531 1.00 97.69 309 PRO A CA 1
ATOM 2371 C C . PRO A 1 309 ? -20.021 -8.324 12.704 1.00 97.69 309 PRO A C 1
ATOM 2373 O O . PRO A 1 309 ? -20.310 -7.259 12.158 1.00 97.69 309 PRO A O 1
ATOM 2376 N N . LEU A 1 310 ? -18.790 -8.839 12.623 1.00 98.62 310 LEU A N 1
ATOM 2377 C CA . LEU A 1 310 ? -17.692 -8.180 11.926 1.00 98.62 310 LEU A CA 1
ATOM 2378 C C . LEU A 1 310 ? -17.964 -8.139 10.419 1.00 98.62 310 LEU A C 1
ATOM 2380 O O . LEU A 1 310 ? -18.281 -9.153 9.800 1.00 98.62 310 LEU A O 1
ATOM 2384 N N . THR A 1 311 ? -17.765 -6.962 9.835 1.00 98.69 311 THR A N 1
ATOM 2385 C CA . THR A 1 311 ? -17.812 -6.715 8.387 1.00 98.69 311 THR A CA 1
ATOM 2386 C C . THR A 1 311 ? -16.420 -6.458 7.812 1.00 98.69 311 THR A C 1
ATOM 2388 O O . THR A 1 311 ? -16.174 -6.782 6.651 1.00 98.69 311 THR A O 1
ATOM 2391 N N . ASN A 1 312 ? -15.497 -5.933 8.625 1.00 98.81 312 ASN A N 1
ATOM 2392 C CA . ASN A 1 312 ? -14.103 -5.701 8.260 1.00 98.81 312 ASN A CA 1
ATOM 2393 C C . ASN A 1 312 ? -13.171 -6.254 9.342 1.00 98.81 312 ASN A C 1
ATOM 2395 O O . ASN A 1 312 ? -13.244 -5.845 10.507 1.00 98.81 312 ASN A O 1
ATOM 2399 N N . LEU A 1 313 ? -12.294 -7.176 8.945 1.00 98.81 313 LEU A N 1
ATOM 2400 C CA . LEU A 1 313 ? -11.343 -7.817 9.840 1.00 98.81 313 LEU A CA 1
ATOM 2401 C C . LEU A 1 313 ? -9.931 -7.821 9.246 1.00 98.81 313 LEU A C 1
ATOM 2403 O O . LEU A 1 313 ? -9.679 -8.384 8.178 1.00 98.81 313 LEU A O 1
ATOM 2407 N N . ILE A 1 314 ? -8.992 -7.239 9.991 1.00 98.88 314 ILE A N 1
ATOM 2408 C CA . ILE A 1 314 ? -7.571 -7.209 9.642 1.00 98.88 314 ILE A CA 1
ATOM 2409 C C . ILE A 1 314 ? -6.782 -7.996 10.693 1.00 98.88 314 ILE A C 1
ATOM 2411 O O . ILE A 1 314 ? -6.709 -7.608 11.857 1.00 98.88 314 ILE A O 1
ATOM 2415 N N . LEU A 1 315 ? -6.169 -9.093 10.254 1.00 98.38 315 LEU A N 1
ATOM 2416 C CA . LEU A 1 315 ? -5.335 -10.028 11.019 1.00 98.38 315 LEU A CA 1
ATOM 2417 C C . LEU A 1 315 ? -3.908 -10.106 10.448 1.00 98.38 315 LEU A C 1
ATOM 2419 O O . LEU A 1 315 ? -3.208 -11.106 10.622 1.00 98.38 315 LEU A O 1
ATOM 2423 N N . SER A 1 316 ? -3.484 -9.083 9.706 1.00 97.62 316 SER A N 1
ATOM 2424 C CA . SER A 1 316 ? -2.203 -9.087 9.007 1.00 97.62 316 SER A CA 1
ATOM 2425 C C . SER A 1 316 ? -1.021 -9.238 9.970 1.00 97.62 316 SER A C 1
ATOM 2427 O O . SER A 1 316 ? -1.042 -8.761 11.103 1.00 97.62 316 SER A O 1
ATOM 2429 N N . ARG A 1 317 ? 0.048 -9.890 9.512 1.00 96.69 317 ARG A N 1
ATOM 2430 C CA . ARG A 1 317 ? 1.311 -10.090 10.237 1.00 96.69 317 ARG A CA 1
ATOM 2431 C C . ARG A 1 317 ? 1.165 -10.857 11.561 1.00 96.69 317 ARG A C 1
ATOM 2433 O O . ARG A 1 317 ? 2.047 -10.777 12.414 1.00 96.69 317 ARG A O 1
ATOM 2440 N N . LEU A 1 318 ? 0.106 -11.659 11.710 1.00 96.81 318 LEU A N 1
ATOM 2441 C CA . LEU A 1 318 ? -0.098 -12.561 12.848 1.00 96.81 318 LEU A CA 1
ATOM 2442 C C . LEU A 1 318 ? 0.410 -13.972 12.540 1.00 96.81 318 LEU A C 1
ATOM 2444 O O . LEU A 1 318 ? -0.342 -14.885 12.207 1.00 96.81 318 LEU A O 1
ATOM 2448 N N . SER A 1 319 ? 1.720 -14.173 12.689 1.00 91.75 319 SER A N 1
ATOM 2449 C CA . SER A 1 319 ? 2.386 -15.448 12.364 1.00 91.75 319 SER A CA 1
ATOM 2450 C C . SER A 1 319 ? 1.964 -16.650 13.229 1.00 91.75 319 SER A C 1
ATOM 2452 O O . SER A 1 319 ? 2.346 -17.785 12.925 1.00 91.75 319 SER A O 1
ATOM 2454 N N . GLY A 1 320 ? 1.208 -16.416 14.307 1.00 93.44 320 GLY A N 1
ATOM 2455 C CA . GLY A 1 320 ? 0.604 -17.456 15.140 1.00 93.44 320 GLY A CA 1
ATOM 2456 C C . GLY A 1 320 ? -0.721 -18.002 14.601 1.00 93.44 320 GLY A C 1
ATOM 2457 O O . GLY A 1 320 ? -1.125 -19.079 15.018 1.00 93.44 320 GLY A O 1
ATOM 2458 N N . ILE A 1 321 ? -1.371 -17.301 13.666 1.00 97.00 321 ILE A N 1
ATOM 2459 C CA . ILE A 1 321 ? -2.675 -17.693 13.121 1.00 97.00 321 ILE A CA 1
ATOM 2460 C C . ILE A 1 321 ? -2.482 -18.640 11.937 1.00 97.00 321 ILE A C 1
ATOM 2462 O O . ILE A 1 321 ? -1.824 -18.298 10.952 1.00 97.00 321 ILE A O 1
ATOM 2466 N N . ASN A 1 322 ? -3.059 -19.834 12.042 1.00 96.75 322 ASN A N 1
ATOM 2467 C CA . ASN A 1 322 ? -3.069 -20.863 10.998 1.00 96.75 322 ASN A CA 1
ATOM 2468 C C . ASN A 1 322 ? -4.472 -21.423 10.715 1.00 96.75 322 ASN A C 1
ATOM 2470 O O . ASN A 1 322 ? -4.714 -21.869 9.596 1.00 96.75 322 ASN A O 1
ATOM 2474 N N . ASP A 1 323 ? -5.374 -21.360 11.692 1.00 97.31 323 ASP A N 1
ATOM 2475 C CA . ASP A 1 323 ? -6.767 -21.771 11.586 1.00 97.31 323 ASP A CA 1
ATOM 2476 C C . ASP A 1 323 ? -7.690 -20.547 11.626 1.00 97.31 323 ASP A C 1
ATOM 2478 O O . ASP A 1 323 ? -7.579 -19.682 12.498 1.00 97.31 323 ASP A O 1
ATOM 2482 N N . ILE A 1 324 ? -8.597 -20.488 10.653 1.00 98.19 324 ILE A N 1
ATOM 2483 C CA . ILE A 1 324 ? -9.632 -19.460 10.512 1.00 98.19 324 ILE A CA 1
ATOM 2484 C C . ILE A 1 324 ? -11.042 -20.062 10.491 1.00 98.19 324 ILE A C 1
ATOM 2486 O O . ILE A 1 324 ? -11.989 -19.390 10.089 1.00 98.19 324 ILE A O 1
ATOM 2490 N N . SER A 1 325 ? -11.205 -21.311 10.934 1.00 98.12 325 SER A N 1
ATOM 2491 C CA . SER A 1 325 ? -12.492 -22.014 11.027 1.00 98.12 325 SER A CA 1
ATOM 2492 C C . SER A 1 325 ? -13.571 -21.202 11.752 1.00 98.12 325 SER A C 1
ATOM 2494 O O . SER A 1 325 ? -14.734 -21.207 11.351 1.00 98.12 325 SER A O 1
ATOM 2496 N N . VAL A 1 326 ? -13.172 -20.421 12.757 1.00 97.81 326 VAL A N 1
ATOM 2497 C CA . VAL A 1 326 ? -14.047 -19.536 13.542 1.00 97.81 326 VAL A CA 1
ATOM 2498 C C . VAL A 1 326 ? -14.711 -18.427 12.724 1.00 97.81 326 VAL A C 1
ATOM 2500 O O . VAL A 1 326 ? -15.703 -17.861 13.180 1.00 97.81 326 VAL A O 1
ATOM 2503 N N . LEU A 1 327 ? -14.171 -18.110 11.539 1.00 98.31 327 LEU A N 1
ATOM 2504 C CA . LEU A 1 327 ? -14.698 -17.075 10.649 1.00 98.31 327 LEU A CA 1
ATOM 2505 C C . LEU A 1 327 ? -15.847 -17.568 9.759 1.00 98.31 327 LEU A C 1
ATOM 2507 O O . LEU A 1 327 ? -16.515 -16.751 9.123 1.00 98.31 327 LEU A O 1
ATOM 2511 N N . ALA A 1 328 ? -16.085 -18.882 9.704 1.00 97.81 328 ALA A N 1
ATOM 2512 C CA . ALA A 1 328 ? -17.085 -19.471 8.824 1.00 97.81 328 ALA A CA 1
ATOM 2513 C C . ALA A 1 328 ? -18.480 -18.865 9.056 1.00 97.81 328 ALA A C 1
ATOM 2515 O O . ALA A 1 328 ? -18.982 -18.814 10.180 1.00 97.81 328 ALA A O 1
ATOM 2516 N N . GLY A 1 329 ? -19.113 -18.410 7.971 1.00 96.81 329 GLY A N 1
ATOM 2517 C CA . GLY A 1 329 ? -20.462 -17.835 7.995 1.00 96.81 329 GLY A CA 1
ATOM 2518 C C . GLY A 1 329 ? -20.567 -16.419 8.576 1.00 96.81 329 GLY A C 1
ATOM 2519 O O . GLY A 1 329 ? -21.676 -15.894 8.674 1.00 96.81 329 GLY A O 1
ATOM 2520 N N . MET A 1 330 ? -19.455 -15.776 8.948 1.00 98.19 330 MET A N 1
ATOM 2521 C CA . MET A 1 330 ? -19.469 -14.383 9.408 1.00 98.19 330 MET A CA 1
ATOM 2522 C C . MET A 1 330 ? -19.797 -13.413 8.256 1.00 98.19 330 MET A C 1
ATOM 2524 O O . MET A 1 330 ? -19.447 -13.683 7.103 1.00 98.19 330 MET A O 1
ATOM 2528 N N . PRO A 1 331 ? -20.417 -12.248 8.530 1.00 97.94 331 PRO A N 1
ATOM 2529 C CA . PRO A 1 331 ? -20.838 -11.290 7.503 1.00 97.94 331 PRO A CA 1
ATOM 2530 C C . PRO A 1 331 ? -19.680 -10.411 6.982 1.00 97.94 331 PRO A C 1
ATOM 2532 O O . PRO A 1 331 ? -19.867 -9.228 6.691 1.00 97.94 331 PRO A O 1
ATOM 2535 N N . LEU A 1 332 ? -18.473 -10.977 6.867 1.00 98.62 332 LEU A N 1
ATOM 2536 C CA . LEU A 1 332 ? -17.278 -10.247 6.451 1.00 98.62 332 LEU A CA 1
ATOM 2537 C C . LEU A 1 332 ? -17.378 -9.838 4.978 1.00 98.62 332 LEU A C 1
ATOM 2539 O O . LEU A 1 332 ? -17.530 -10.675 4.089 1.00 98.62 332 LEU A O 1
ATOM 2543 N N . MET A 1 333 ? -17.228 -8.539 4.737 1.00 98.62 333 MET A N 1
ATOM 2544 C CA . MET A 1 333 ? -17.100 -7.924 3.416 1.00 98.62 333 MET A CA 1
ATOM 2545 C C . MET A 1 333 ? -15.631 -7.723 3.035 1.00 98.62 333 MET A C 1
ATOM 2547 O O . MET A 1 333 ? -15.286 -7.786 1.852 1.00 98.62 333 MET A O 1
ATOM 2551 N N . GLU A 1 334 ? -14.774 -7.499 4.033 1.00 98.81 334 GLU A N 1
ATOM 2552 C CA . GLU A 1 334 ? -13.335 -7.308 3.875 1.00 98.81 334 GLU A CA 1
ATOM 2553 C C . GLU A 1 334 ? -12.566 -8.180 4.869 1.00 98.81 334 GLU A C 1
ATOM 2555 O O . GLU A 1 334 ? -12.812 -8.139 6.079 1.00 98.81 334 GLU A O 1
ATOM 2560 N N . LEU A 1 335 ? -11.610 -8.951 4.351 1.00 98.88 335 LEU A N 1
ATOM 2561 C CA . LEU A 1 335 ? -10.718 -9.775 5.157 1.00 98.88 335 LEU A CA 1
ATOM 2562 C C . LEU A 1 335 ? -9.272 -9.606 4.698 1.00 98.88 335 LEU A C 1
ATOM 2564 O O . LEU A 1 335 ? -8.939 -9.814 3.528 1.00 98.88 335 LEU A O 1
ATOM 2568 N N . ASN A 1 336 ? -8.395 -9.282 5.643 1.00 98.88 336 ASN A N 1
ATOM 2569 C CA . ASN A 1 336 ? -6.957 -9.268 5.423 1.00 98.88 336 ASN A CA 1
ATOM 2570 C C . ASN A 1 336 ? -6.260 -10.201 6.420 1.00 98.88 336 ASN A C 1
ATOM 2572 O O . ASN A 1 336 ? -6.216 -9.917 7.613 1.00 98.88 336 ASN A O 1
ATOM 2576 N N . ILE A 1 337 ? -5.692 -11.295 5.917 1.00 98.56 337 ILE A N 1
ATOM 2577 C CA . ILE A 1 337 ? -4.901 -12.278 6.677 1.00 98.56 337 ILE A CA 1
ATOM 2578 C C . ILE A 1 337 ? -3.458 -12.352 6.157 1.00 98.56 337 ILE A C 1
ATOM 2580 O O . ILE A 1 337 ? -2.800 -13.389 6.252 1.00 98.56 337 ILE A O 1
ATOM 2584 N N . GLU A 1 338 ? -2.965 -11.258 5.574 1.00 98.62 338 GLU A N 1
ATOM 2585 C CA . GLU A 1 338 ? -1.613 -11.164 5.027 1.00 98.62 338 GLU A CA 1
ATOM 2586 C C . GLU A 1 338 ? -0.546 -11.587 6.046 1.00 98.62 338 GLU A C 1
ATOM 2588 O O . GLU A 1 338 ? -0.587 -11.183 7.203 1.00 98.62 338 GLU A O 1
ATOM 2593 N N . GLY A 1 339 ? 0.446 -12.372 5.630 1.00 97.56 339 GLY A N 1
ATOM 2594 C CA . GLY A 1 339 ? 1.581 -12.758 6.472 1.00 97.56 339 GLY A CA 1
ATOM 2595 C C . GLY A 1 339 ? 1.216 -13.656 7.660 1.00 97.56 339 GLY A C 1
ATOM 2596 O O . GLY A 1 339 ? 1.993 -13.761 8.612 1.00 97.56 339 GLY A O 1
ATOM 2597 N N . THR A 1 340 ? 0.040 -14.287 7.632 1.00 98.25 340 THR A N 1
ATOM 2598 C CA . THR A 1 340 ? -0.335 -15.371 8.551 1.00 98.25 340 THR A CA 1
ATOM 2599 C C . THR A 1 340 ? 0.150 -16.728 8.019 1.00 98.25 340 THR A C 1
ATOM 2601 O O . THR A 1 340 ? 0.699 -16.834 6.921 1.00 98.25 340 THR A O 1
ATOM 2604 N N . LYS A 1 341 ? -0.041 -17.802 8.793 1.00 97.56 341 LYS A N 1
ATOM 2605 C CA . LYS A 1 341 ? 0.294 -19.181 8.392 1.00 97.56 341 LYS A CA 1
ATOM 2606 C C . LYS A 1 341 ? -0.920 -19.971 7.896 1.00 97.56 341 LYS A C 1
ATOM 2608 O O . LYS A 1 341 ? -0.858 -21.198 7.819 1.00 97.56 341 LYS A O 1
ATOM 2613 N N . VAL A 1 342 ? -2.013 -19.286 7.570 1.00 98.38 342 VAL A N 1
ATOM 2614 C CA . VAL A 1 342 ? -3.241 -19.908 7.068 1.00 98.38 342 VAL A CA 1
ATOM 2615 C C . VAL A 1 342 ? -2.957 -20.607 5.741 1.00 98.38 342 VAL A C 1
ATOM 2617 O O . VAL A 1 342 ? -2.409 -20.010 4.821 1.00 98.38 342 VAL A O 1
ATOM 2620 N N . SER A 1 343 ? -3.296 -21.889 5.649 1.00 97.69 343 SER A N 1
ATOM 2621 C CA . SER A 1 343 ? -3.146 -22.681 4.415 1.00 97.69 343 SER A CA 1
ATOM 2622 C C . SER A 1 343 ? -4.478 -23.179 3.871 1.00 97.69 343 SER A C 1
ATOM 2624 O O . SER A 1 343 ? -4.617 -23.315 2.656 1.00 97.69 343 SER A O 1
ATOM 2626 N N . ASP A 1 344 ? -5.449 -23.407 4.756 1.00 98.19 344 ASP A N 1
ATOM 2627 C CA . ASP A 1 344 ? -6.812 -23.763 4.400 1.00 98.19 344 ASP A CA 1
ATOM 2628 C C . ASP A 1 344 ? -7.719 -22.529 4.455 1.00 98.19 344 ASP A C 1
ATOM 2630 O O . ASP A 1 344 ? -7.860 -21.883 5.493 1.00 98.19 344 ASP A O 1
ATOM 2634 N N . ILE A 1 345 ? -8.327 -22.209 3.315 1.00 98.50 345 ILE A N 1
ATOM 2635 C CA . ILE A 1 345 ? -9.309 -21.130 3.169 1.00 98.50 345 ILE A CA 1
ATOM 2636 C C . ILE A 1 345 ? -10.729 -21.667 2.958 1.00 98.50 345 ILE A C 1
ATOM 2638 O O . ILE A 1 345 ? -11.624 -20.906 2.600 1.00 98.50 345 ILE A O 1
ATOM 2642 N N . SER A 1 346 ? -10.966 -22.962 3.197 1.00 98.44 346 SER A N 1
ATOM 2643 C CA . 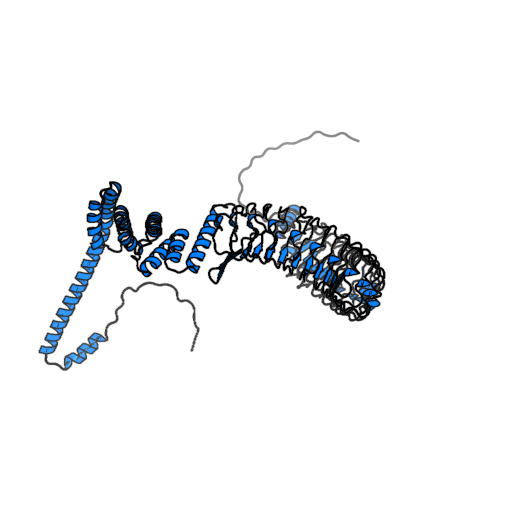SER A 1 346 ? -12.301 -23.566 3.166 1.00 98.44 346 SER A CA 1
ATOM 2644 C C . SER A 1 346 ? -13.354 -22.832 4.017 1.00 98.44 346 SER A C 1
ATOM 2646 O O . SER A 1 346 ? -14.490 -22.734 3.542 1.00 98.44 346 SER A O 1
ATOM 2648 N N . PRO A 1 347 ? -13.022 -22.202 5.171 1.00 98.50 347 PRO A N 1
ATOM 2649 C CA . PRO A 1 347 ? -13.995 -21.423 5.943 1.00 98.50 347 PRO A CA 1
ATOM 2650 C C . PRO A 1 347 ? -14.530 -20.183 5.215 1.00 98.50 347 PRO A C 1
ATOM 2652 O O . PRO A 1 347 ? -15.560 -19.653 5.618 1.00 98.50 347 PRO A O 1
ATOM 2655 N N . LEU A 1 348 ? -13.854 -19.722 4.151 1.00 98.38 348 LEU A N 1
ATOM 2656 C CA . LEU A 1 348 ? -14.250 -18.534 3.386 1.00 98.38 348 LEU A CA 1
ATOM 2657 C C . LEU A 1 348 ? -15.348 -18.797 2.352 1.00 98.38 348 LEU A C 1
ATOM 2659 O O . LEU A 1 348 ? -15.876 -17.853 1.759 1.00 98.38 348 LEU A O 1
ATOM 2663 N N . LYS A 1 349 ? -15.677 -20.068 2.113 1.00 97.69 349 LYS A N 1
ATOM 2664 C CA . LYS A 1 349 ? -16.648 -20.468 1.099 1.00 97.69 349 LYS A CA 1
ATOM 2665 C C . LYS A 1 349 ? -18.002 -19.790 1.344 1.00 97.69 349 LYS A C 1
ATOM 2667 O O . LYS A 1 349 ? -18.488 -19.746 2.470 1.00 97.69 349 LYS A O 1
ATOM 2672 N N . ASP A 1 350 ? -18.600 -19.274 0.270 1.00 95.56 350 ASP A N 1
ATOM 2673 C CA . ASP A 1 350 ? -19.919 -18.620 0.251 1.00 95.56 350 ASP A CA 1
ATOM 2674 C C . ASP A 1 350 ? -20.041 -17.343 1.121 1.00 95.56 350 ASP A C 1
ATOM 2676 O O . ASP A 1 350 ? -21.131 -16.784 1.256 1.00 95.56 350 ASP A O 1
ATOM 2680 N N . MET A 1 351 ? -18.934 -16.826 1.673 1.00 98.06 351 MET A N 1
ATOM 2681 C CA . MET A 1 351 ? -18.931 -15.567 2.427 1.00 98.06 351 MET A CA 1
ATOM 2682 C C . MET A 1 351 ? -19.165 -14.348 1.514 1.00 98.06 351 MET A C 1
ATOM 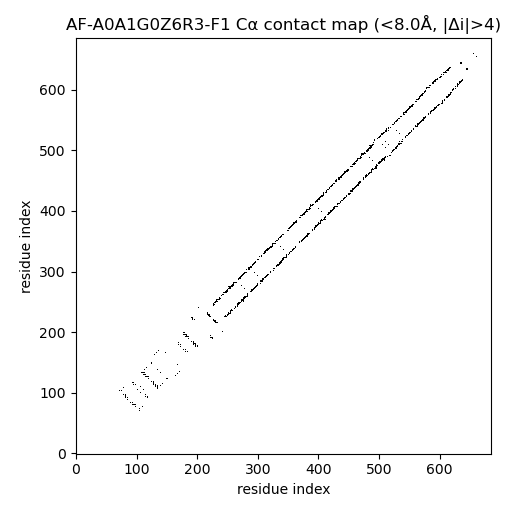2684 O O . MET A 1 351 ? -18.773 -14.363 0.343 1.00 98.06 351 MET A O 1
ATOM 2688 N N . PRO A 1 352 ? -19.739 -13.241 2.026 1.00 98.00 352 PRO A N 1
ATOM 2689 C CA . PRO A 1 352 ? -20.069 -12.062 1.221 1.00 98.00 352 PRO A CA 1
ATOM 2690 C C . PRO A 1 352 ? -18.851 -11.171 0.899 1.00 98.00 352 PRO A C 1
ATOM 2692 O O . PRO A 1 352 ? -19.012 -9.986 0.613 1.00 98.00 352 PRO A O 1
ATOM 2695 N N . LEU A 1 353 ? -17.633 -11.725 0.924 1.00 98.56 353 LEU A N 1
ATOM 2696 C CA . LEU A 1 353 ? -16.401 -10.970 0.725 1.00 98.56 353 LEU A CA 1
ATOM 2697 C C . LEU A 1 353 ? -16.393 -10.265 -0.637 1.00 98.56 353 LEU A C 1
ATOM 2699 O O . LEU A 1 353 ? -16.645 -10.855 -1.689 1.00 98.56 353 LEU A O 1
ATOM 2703 N N . THR A 1 354 ? -16.019 -8.991 -0.596 1.00 98.50 354 THR A N 1
ATOM 2704 C CA . THR A 1 354 ? -15.759 -8.147 -1.769 1.00 98.50 354 THR A CA 1
ATOM 2705 C C . THR A 1 354 ? -14.274 -7.806 -1.902 1.00 98.50 354 THR A C 1
ATOM 2707 O O . THR A 1 354 ? -13.804 -7.534 -3.010 1.00 98.50 354 THR A O 1
ATOM 2710 N N . SER A 1 355 ? -13.525 -7.880 -0.796 1.00 98.75 355 SER A N 1
ATOM 2711 C CA . SER A 1 355 ? -12.081 -7.668 -0.737 1.00 98.75 355 SER A CA 1
ATOM 2712 C C . SER A 1 355 ? -11.413 -8.754 0.101 1.00 98.75 355 SER A C 1
ATOM 2714 O O . SER A 1 355 ? -11.801 -8.990 1.249 1.00 98.75 355 SER A O 1
ATOM 2716 N N . LEU A 1 356 ? -10.401 -9.406 -0.472 1.00 98.88 356 LEU A N 1
ATOM 2717 C CA . LEU A 1 356 ? -9.627 -10.445 0.199 1.00 98.88 356 LEU A CA 1
ATOM 2718 C C . LEU A 1 356 ? -8.126 -10.253 -0.045 1.00 98.88 356 LEU A C 1
ATOM 2720 O O . LEU A 1 356 ? -7.653 -10.268 -1.184 1.00 98.88 356 LEU A O 1
ATOM 2724 N N . ASN A 1 357 ? -7.364 -10.129 1.041 1.00 98.88 357 ASN A N 1
ATOM 2725 C CA . ASN A 1 357 ? -5.905 -10.153 1.013 1.00 98.88 357 ASN A CA 1
ATOM 2726 C C . ASN A 1 357 ? -5.387 -11.351 1.816 1.00 98.88 357 ASN A C 1
ATOM 2728 O O . ASN A 1 357 ? -5.498 -11.381 3.042 1.00 98.88 357 ASN A O 1
ATOM 2732 N N . ILE A 1 358 ? -4.792 -12.317 1.114 1.00 98.62 358 ILE A N 1
ATOM 2733 C CA . ILE A 1 358 ? -4.130 -13.488 1.706 1.00 98.62 358 ILE A CA 1
ATOM 2734 C C . ILE A 1 358 ? -2.627 -13.504 1.413 1.00 98.62 358 ILE A C 1
ATOM 2736 O O . ILE A 1 358 ? -1.994 -14.555 1.441 1.00 98.62 358 ILE A O 1
ATOM 2740 N N . SER A 1 359 ? -2.039 -12.349 1.098 1.00 98.62 359 SER A N 1
ATOM 2741 C CA . SER A 1 359 ? -0.644 -12.267 0.660 1.00 98.62 359 SER A CA 1
ATOM 2742 C C . SER A 1 359 ? 0.324 -12.848 1.700 1.00 98.62 359 SER A C 1
ATOM 2744 O O . SER A 1 359 ? 0.124 -12.695 2.897 1.00 98.62 359 SER A O 1
ATOM 2746 N N . GLY A 1 360 ? 1.391 -13.519 1.275 1.00 97.81 360 GLY A N 1
ATOM 2747 C CA . GLY A 1 360 ? 2.397 -14.104 2.164 1.00 97.81 360 GLY A CA 1
ATOM 2748 C C . GLY A 1 360 ? 1.905 -15.301 2.983 1.00 97.81 360 GLY A C 1
ATOM 2749 O O . GLY A 1 360 ? 2.577 -15.683 3.939 1.00 97.81 360 GLY A O 1
ATOM 2750 N N . THR A 1 361 ? 0.759 -15.889 2.632 1.00 98.44 361 THR A N 1
ATOM 2751 C CA . THR A 1 361 ? 0.256 -17.122 3.248 1.00 98.44 361 THR A CA 1
ATOM 2752 C C . THR A 1 361 ? 0.663 -18.360 2.433 1.00 98.44 361 THR A C 1
ATOM 2754 O O . THR A 1 361 ? 0.889 -18.276 1.224 1.00 98.44 361 THR A O 1
ATOM 2757 N N . PRO A 1 362 ? 0.758 -19.554 3.046 1.00 97.94 362 PRO A N 1
ATOM 2758 C CA . PRO A 1 362 ? 1.062 -20.799 2.334 1.00 97.94 362 PRO A CA 1
ATOM 2759 C C . PRO A 1 362 ? -0.094 -21.365 1.481 1.00 97.94 362 PRO A C 1
ATOM 2761 O O . PRO A 1 362 ? 0.004 -22.516 1.049 1.00 97.94 362 PRO A O 1
ATOM 2764 N N . VAL A 1 363 ? -1.164 -20.602 1.224 1.00 98.50 363 VAL A N 1
ATOM 2765 C CA . VAL A 1 363 ? -2.325 -21.041 0.431 1.00 98.50 363 VAL A CA 1
ATOM 2766 C C . VAL A 1 363 ? -1.907 -21.448 -0.985 1.00 98.50 363 VAL A C 1
ATOM 2768 O O . VAL A 1 363 ? -1.157 -20.739 -1.664 1.00 98.50 363 VAL A O 1
ATOM 2771 N N . ALA A 1 364 ? -2.412 -22.600 -1.431 1.00 97.81 364 ALA A N 1
ATOM 2772 C CA . ALA A 1 364 ? -2.152 -23.160 -2.760 1.00 97.81 364 ALA A CA 1
ATOM 2773 C C . ALA A 1 364 ? -3.427 -23.396 -3.589 1.00 97.81 364 ALA A C 1
ATOM 2775 O O . ALA A 1 364 ? -3.378 -23.292 -4.813 1.00 97.81 364 ALA A O 1
ATOM 2776 N N . LEU A 1 365 ? -4.554 -23.703 -2.938 1.00 98.19 365 LEU A N 1
ATOM 2777 C CA . LEU A 1 365 ? -5.822 -24.035 -3.589 1.00 98.19 365 LEU A CA 1
ATOM 2778 C C . LEU A 1 365 ? -6.821 -22.888 -3.427 1.00 98.19 365 LEU A C 1
ATOM 2780 O O . LEU A 1 365 ? -7.045 -22.417 -2.316 1.00 98.19 365 LEU A O 1
ATOM 2784 N N . LEU A 1 366 ? -7.440 -22.477 -4.536 1.00 98.50 366 LEU A N 1
ATOM 2785 C CA . LEU A 1 366 ? -8.423 -21.387 -4.572 1.00 98.50 366 LEU A CA 1
ATOM 2786 C C . LEU A 1 366 ? -9.873 -21.869 -4.721 1.00 98.50 366 LEU A C 1
ATOM 2788 O O . LEU A 1 366 ? -10.766 -21.043 -4.856 1.00 98.50 366 LEU A O 1
ATOM 2792 N N . GLU A 1 367 ? -10.129 -23.181 -4.692 1.00 98.31 367 GLU A N 1
ATOM 2793 C CA . GLU A 1 367 ? -11.483 -23.744 -4.848 1.00 98.31 367 GLU A CA 1
ATOM 2794 C C . GLU A 1 367 ? -12.547 -23.109 -3.933 1.00 98.31 367 GLU A C 1
ATOM 2796 O O . GLU A 1 367 ? -13.642 -22.832 -4.423 1.00 98.31 367 GLU A O 1
ATOM 2801 N N . PRO A 1 368 ? -12.256 -22.779 -2.656 1.00 98.38 368 PRO A N 1
ATOM 2802 C CA . PRO A 1 368 ? -13.227 -22.097 -1.797 1.00 98.38 368 PRO A CA 1
ATOM 2803 C C . PRO A 1 368 ? -13.664 -20.712 -2.294 1.00 98.38 368 PRO A C 1
ATOM 2805 O O . PRO A 1 368 ? -14.705 -20.227 -1.863 1.00 98.38 368 PRO A O 1
ATOM 2808 N N . LEU A 1 369 ? -12.901 -20.080 -3.196 1.00 98.44 369 LEU A N 1
ATOM 2809 C CA . LEU A 1 369 ? -13.213 -18.757 -3.741 1.00 98.44 369 LEU A CA 1
ATOM 2810 C C . LEU A 1 369 ? -14.126 -18.789 -4.974 1.00 98.44 369 LEU A C 1
ATOM 2812 O O . LEU A 1 369 ? -14.573 -17.735 -5.434 1.00 98.44 369 LEU A O 1
ATOM 2816 N N . ARG A 1 370 ? -14.387 -19.975 -5.536 1.00 98.25 370 ARG A N 1
ATOM 2817 C CA . ARG A 1 370 ? -15.098 -20.117 -6.808 1.00 98.25 370 ARG A CA 1
ATOM 2818 C C . ARG A 1 370 ? -16.479 -19.464 -6.749 1.00 98.25 370 ARG A C 1
ATOM 2820 O O . ARG A 1 370 ? -17.293 -19.779 -5.888 1.00 98.25 370 ARG A O 1
ATOM 2827 N N . GLY A 1 371 ? -16.752 -18.577 -7.705 1.00 97.44 371 GLY A N 1
ATOM 2828 C CA . GLY A 1 371 ? -18.050 -17.907 -7.841 1.00 97.44 371 GLY A CA 1
ATOM 2829 C C . GLY A 1 371 ? -18.313 -16.777 -6.837 1.00 97.44 371 GLY A C 1
ATOM 2830 O O . GLY A 1 371 ? -19.395 -16.187 -6.866 1.00 97.44 371 GLY A O 1
ATOM 2831 N N . MET A 1 372 ? -17.350 -16.431 -5.976 1.00 98.25 372 MET A N 1
ATOM 2832 C CA . MET A 1 372 ? -17.492 -15.301 -5.054 1.00 98.25 372 MET A CA 1
ATOM 2833 C C . MET A 1 372 ? -17.537 -13.954 -5.794 1.00 98.25 372 MET A C 1
ATOM 2835 O O . MET A 1 372 ? -17.028 -13.795 -6.905 1.00 98.25 372 MET A O 1
ATOM 2839 N N . LYS A 1 373 ? -18.106 -12.931 -5.148 1.00 97.69 373 LYS A N 1
ATOM 2840 C CA . LYS A 1 373 ? -18.237 -11.570 -5.703 1.00 97.69 373 LYS A CA 1
ATOM 2841 C C . LYS A 1 373 ? -17.057 -10.661 -5.333 1.00 97.69 373 LYS A C 1
ATOM 2843 O O . LYS A 1 373 ? -17.243 -9.482 -5.034 1.00 97.69 373 LYS A O 1
ATOM 2848 N N . LEU A 1 374 ? -15.842 -11.207 -5.371 1.00 98.12 374 LEU A N 1
ATOM 2849 C CA . LEU A 1 374 ? -14.621 -10.465 -5.060 1.00 98.12 374 LEU A CA 1
ATOM 2850 C C . LEU A 1 374 ? -14.332 -9.421 -6.144 1.00 98.12 374 LEU A C 1
ATOM 2852 O O . LEU A 1 374 ? -14.202 -9.756 -7.319 1.00 98.12 374 LEU A O 1
ATOM 2856 N N . GLY A 1 375 ? -14.197 -8.160 -5.735 1.00 97.88 375 GLY A N 1
ATOM 2857 C CA . GLY A 1 375 ? -13.706 -7.073 -6.580 1.00 97.88 375 GLY A CA 1
ATOM 2858 C C . GLY A 1 375 ? -12.194 -6.875 -6.458 1.00 97.88 375 GLY A C 1
ATOM 2859 O O . GLY A 1 375 ? -11.547 -6.505 -7.441 1.00 97.88 375 GLY A O 1
ATOM 2860 N N . LEU A 1 376 ? -11.634 -7.140 -5.273 1.00 98.69 376 LEU A N 1
ATOM 2861 C CA . LEU A 1 376 ? -10.211 -7.001 -4.965 1.00 98.69 376 LEU A CA 1
ATOM 2862 C C . LEU A 1 376 ? -9.670 -8.324 -4.414 1.00 98.69 376 LEU A C 1
ATOM 2864 O O . LEU A 1 376 ? -10.184 -8.834 -3.417 1.00 98.69 376 LEU A O 1
ATOM 2868 N N . LEU A 1 377 ? -8.627 -8.863 -5.049 1.00 98.75 377 LEU A N 1
ATOM 2869 C CA . LEU A 1 377 ? -7.978 -10.097 -4.612 1.00 98.75 377 LEU A CA 1
ATOM 2870 C C . LEU A 1 377 ? -6.453 -9.961 -4.656 1.00 98.75 377 LEU A C 1
ATOM 2872 O O . LEU A 1 377 ? -5.867 -9.749 -5.720 1.00 98.75 377 LEU A O 1
ATOM 2876 N N . SER A 1 378 ? -5.811 -10.121 -3.497 1.00 98.75 378 SER A N 1
ATOM 2877 C CA . SER A 1 378 ? -4.352 -10.166 -3.383 1.00 98.75 378 SER A CA 1
ATOM 2878 C C . SER A 1 378 ? -3.876 -11.534 -2.905 1.00 98.75 378 SER A C 1
ATOM 2880 O O . SER A 1 378 ? -4.179 -11.963 -1.790 1.00 98.75 378 SER A O 1
ATOM 2882 N N . LEU A 1 379 ? -3.102 -12.188 -3.768 1.00 98.50 379 LEU A N 1
ATOM 2883 C CA . LEU A 1 379 ? -2.507 -13.515 -3.610 1.00 98.50 379 LEU A CA 1
ATOM 2884 C C . LEU A 1 379 ? -0.974 -13.439 -3.562 1.00 98.50 379 LEU A C 1
ATOM 2886 O O . LEU A 1 379 ? -0.295 -14.439 -3.799 1.00 98.50 379 LEU A O 1
ATOM 2890 N N . ASN A 1 380 ? -0.406 -12.254 -3.324 1.00 98.31 380 ASN A N 1
ATOM 2891 C CA . ASN A 1 380 ? 1.032 -12.049 -3.464 1.00 98.31 380 ASN A CA 1
ATOM 2892 C C . ASN A 1 380 ? 1.813 -13.012 -2.567 1.00 98.31 380 ASN A C 1
ATOM 2894 O O . ASN A 1 380 ? 1.429 -13.239 -1.428 1.00 98.31 380 ASN A O 1
ATOM 2898 N N . TYR A 1 381 ? 2.906 -13.581 -3.060 1.00 97.69 381 TYR A N 1
ATOM 2899 C CA . TYR A 1 381 ? 3.773 -14.508 -2.333 1.00 97.69 381 TYR A CA 1
ATOM 2900 C C . TYR A 1 381 ? 3.047 -15.742 -1.761 1.00 97.69 381 TYR A C 1
ATOM 2902 O O . TYR A 1 381 ? 3.516 -16.341 -0.794 1.00 97.69 381 TYR A O 1
ATOM 2910 N N . CYS A 1 382 ? 1.914 -16.133 -2.356 1.00 97.94 382 CYS A N 1
ATOM 2911 C CA . CYS A 1 382 ? 1.252 -17.408 -2.079 1.00 97.94 382 CYS A CA 1
ATOM 2912 C C . CYS A 1 382 ? 1.835 -18.543 -2.934 1.00 97.94 382 CYS A C 1
ATOM 2914 O O . CYS A 1 382 ? 2.589 -18.327 -3.885 1.00 97.94 382 CYS A O 1
ATOM 2916 N N . ARG A 1 383 ? 1.436 -19.785 -2.642 1.00 97.19 383 ARG A N 1
ATOM 2917 C CA . ARG A 1 383 ? 1.846 -20.986 -3.396 1.00 97.19 383 ARG A CA 1
ATOM 2918 C C . ARG A 1 383 ? 0.895 -21.339 -4.542 1.00 97.19 383 ARG A C 1
ATOM 2920 O O . ARG A 1 383 ? 1.006 -22.415 -5.122 1.00 97.19 383 ARG A O 1
ATOM 2927 N N . VAL A 1 384 ? -0.033 -20.440 -4.860 1.00 97.81 384 VAL A N 1
ATOM 2928 C CA . VAL A 1 384 ? -1.026 -20.603 -5.925 1.00 97.81 384 VAL A CA 1
ATOM 2929 C C . VAL A 1 384 ? -0.334 -20.819 -7.269 1.00 97.81 384 VAL A C 1
ATOM 2931 O O . VAL A 1 384 ? 0.561 -20.060 -7.645 1.00 97.81 384 VAL A O 1
ATOM 2934 N N . ALA A 1 385 ? -0.781 -21.845 -7.991 1.00 97.31 385 ALA A N 1
ATOM 2935 C CA . ALA A 1 385 ? -0.360 -22.143 -9.360 1.00 97.31 385 ALA A CA 1
ATOM 2936 C C . ALA A 1 385 ? -1.534 -22.155 -10.355 1.00 97.31 385 ALA A C 1
ATOM 2938 O O . ALA A 1 385 ? -1.327 -21.906 -11.540 1.00 97.31 385 ALA A O 1
ATOM 2939 N N . ASP A 1 386 ? -2.750 -22.426 -9.875 1.00 97.88 386 ASP A N 1
ATOM 2940 C CA . ASP A 1 386 ? -3.950 -22.596 -10.691 1.00 97.88 386 ASP A CA 1
ATOM 2941 C C . ASP A 1 386 ? -4.964 -21.481 -10.416 1.00 97.88 386 ASP A C 1
ATOM 2943 O O . ASP A 1 386 ? -5.388 -21.280 -9.276 1.00 97.88 386 ASP A O 1
ATOM 2947 N N . LEU A 1 387 ? -5.346 -20.763 -11.475 1.00 98.44 387 LEU A N 1
ATOM 2948 C CA . LEU A 1 387 ? -6.316 -19.670 -11.429 1.00 98.44 387 LEU A CA 1
ATOM 2949 C C . LEU A 1 387 ? -7.715 -20.075 -11.911 1.00 98.44 387 LEU A C 1
ATOM 2951 O O . LEU A 1 387 ? -8.602 -19.229 -11.886 1.00 98.44 387 LEU A O 1
ATOM 2955 N N . ARG A 1 388 ? -7.957 -21.332 -12.315 1.00 98.56 388 ARG A N 1
ATOM 2956 C CA . ARG A 1 388 ? -9.286 -21.796 -12.771 1.00 98.56 388 ARG A CA 1
ATOM 2957 C C . ARG A 1 388 ? -10.436 -21.460 -11.815 1.00 98.56 388 ARG A C 1
ATOM 2959 O O . ARG A 1 388 ? -11.494 -21.078 -12.303 1.00 98.56 388 ARG A O 1
ATOM 2966 N N . PRO A 1 389 ? -10.271 -21.504 -10.477 1.00 98.56 389 PRO A N 1
ATOM 2967 C CA . PRO A 1 389 ? -11.343 -21.087 -9.572 1.00 98.56 389 PRO A CA 1
ATOM 2968 C C . PRO A 1 389 ? -11.773 -19.620 -9.722 1.00 98.56 389 PRO A C 1
ATOM 2970 O O . PRO A 1 389 ? -12.856 -19.276 -9.262 1.00 98.56 389 PRO A O 1
ATOM 2973 N N . LEU A 1 390 ? -10.949 -18.770 -10.349 1.00 98.44 390 LEU A N 1
ATOM 2974 C CA . LEU A 1 390 ? -11.233 -17.350 -10.567 1.00 98.44 390 LEU A CA 1
ATOM 2975 C C . LEU A 1 390 ? -12.029 -17.055 -11.846 1.00 98.44 390 LEU A C 1
ATOM 2977 O O . LEU A 1 390 ? -12.446 -15.913 -12.053 1.00 98.44 390 LEU A O 1
ATOM 2981 N N . GLU A 1 391 ? -12.229 -18.053 -12.707 1.00 98.00 391 GLU A N 1
ATOM 2982 C CA . GLU A 1 391 ? -12.859 -17.880 -14.014 1.00 98.00 391 GLU A CA 1
ATOM 2983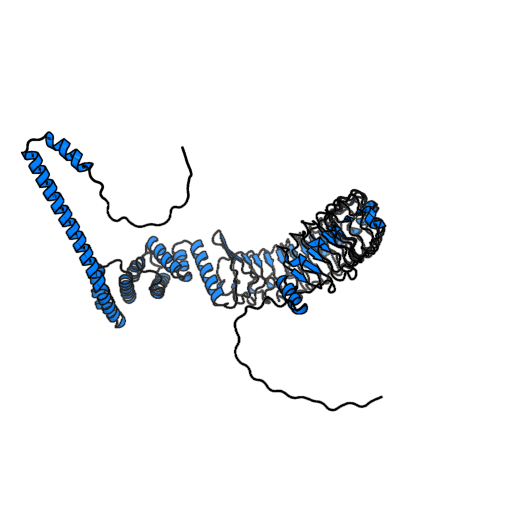 C C . GLU A 1 391 ? -14.260 -17.257 -13.887 1.00 98.00 391 GLU A C 1
ATOM 2985 O O . GLU A 1 391 ? -15.096 -17.681 -13.086 1.00 98.00 391 GLU A O 1
ATOM 2990 N N . GLY A 1 392 ? -14.509 -16.197 -14.662 1.00 97.38 392 GLY A N 1
ATOM 2991 C CA . GLY A 1 392 ? -15.795 -15.492 -14.688 1.00 97.38 392 GLY A CA 1
ATOM 2992 C C . GLY A 1 392 ? -16.113 -14.628 -13.457 1.00 97.38 392 GLY A C 1
ATOM 2993 O O . GLY A 1 392 ? -17.169 -13.994 -13.424 1.00 97.38 392 GLY A O 1
ATOM 2994 N N . MET A 1 393 ? -15.228 -14.551 -12.457 1.00 98.12 393 MET A N 1
ATOM 2995 C CA . MET A 1 393 ? -15.449 -13.720 -11.266 1.00 98.12 393 MET A CA 1
ATOM 2996 C C . MET A 1 393 ? -15.378 -12.209 -11.578 1.00 98.12 393 MET A C 1
ATOM 2998 O O . MET A 1 393 ? -14.647 -11.780 -12.473 1.00 98.12 393 MET A O 1
ATOM 3002 N N . PRO A 1 394 ? -16.089 -11.346 -10.827 1.00 97.56 394 PRO A N 1
ATOM 3003 C CA . PRO A 1 394 ? -16.137 -9.901 -11.074 1.00 97.56 394 PRO A CA 1
ATOM 3004 C C . PRO A 1 394 ? -14.912 -9.139 -10.520 1.00 97.56 394 PRO A C 1
ATOM 3006 O O . PRO A 1 394 ? -15.048 -8.035 -9.984 1.00 97.56 394 PRO A O 1
ATOM 3009 N N . ILE A 1 395 ? -13.713 -9.711 -10.655 1.00 98.44 395 ILE A N 1
ATOM 3010 C CA . ILE A 1 395 ? -12.470 -9.137 -10.126 1.00 98.44 395 ILE A CA 1
ATOM 3011 C C . ILE A 1 395 ? -12.085 -7.901 -10.944 1.00 98.44 395 ILE A C 1
ATOM 3013 O O . ILE A 1 395 ? -11.983 -7.952 -12.168 1.00 98.44 395 ILE A O 1
ATOM 3017 N N . LYS A 1 396 ? -11.842 -6.781 -10.256 1.00 98.38 396 LYS A N 1
ATOM 3018 C CA . LYS A 1 396 ? -11.361 -5.522 -10.851 1.00 98.38 396 LYS A CA 1
ATOM 3019 C C . LYS A 1 396 ? -9.855 -5.343 -10.676 1.00 98.38 396 LYS A C 1
ATOM 3021 O O . LYS A 1 396 ? -9.198 -4.796 -11.561 1.00 98.38 396 LYS A O 1
ATOM 3026 N N . SER A 1 397 ? -9.320 -5.798 -9.542 1.00 98.62 397 SER A N 1
ATOM 3027 C CA . SER A 1 397 ? -7.894 -5.735 -9.219 1.00 98.62 397 SER A CA 1
ATOM 3028 C C . SER A 1 397 ? -7.399 -7.089 -8.727 1.00 98.62 397 SER A C 1
ATOM 3030 O O . SER A 1 397 ? -7.915 -7.611 -7.733 1.00 98.62 397 SER A O 1
ATOM 3032 N N . LEU A 1 398 ? -6.402 -7.636 -9.423 1.00 98.75 398 LEU A N 1
ATOM 3033 C CA . LEU A 1 398 ? -5.788 -8.923 -9.115 1.00 98.75 398 LEU A CA 1
ATOM 3034 C C . LEU A 1 398 ? -4.285 -8.752 -8.898 1.00 98.75 398 LEU A C 1
ATOM 3036 O O . LEU A 1 398 ? -3.579 -8.231 -9.761 1.00 98.75 398 LEU A O 1
ATOM 3040 N N . SER A 1 399 ? -3.784 -9.232 -7.762 1.00 98.62 399 SER A N 1
ATOM 3041 C CA . SER A 1 399 ? -2.345 -9.296 -7.491 1.00 98.62 399 SER A CA 1
ATOM 3042 C C . SER A 1 399 ? -1.906 -10.742 -7.260 1.00 98.62 399 SER A C 1
ATOM 3044 O O . SER A 1 399 ? -2.410 -11.408 -6.360 1.00 98.62 399 SER A O 1
ATOM 3046 N N . ILE A 1 400 ? -0.983 -11.227 -8.092 1.00 98.06 400 ILE A N 1
ATOM 3047 C CA . ILE A 1 400 ? -0.412 -12.588 -8.081 1.00 98.06 400 ILE A CA 1
ATOM 3048 C C . ILE A 1 400 ? 1.127 -12.558 -8.071 1.00 98.06 400 ILE A C 1
ATOM 3050 O O . ILE A 1 400 ? 1.793 -13.518 -8.465 1.00 98.06 400 ILE A O 1
ATOM 3054 N N . SER A 1 401 ? 1.709 -11.443 -7.637 1.00 98.12 401 SER A N 1
ATOM 3055 C CA . SER A 1 401 ? 3.153 -11.237 -7.518 1.00 98.12 401 SER A CA 1
ATOM 3056 C C . SER A 1 401 ? 3.801 -12.307 -6.640 1.00 98.12 401 SER A C 1
ATOM 3058 O O . SER A 1 401 ? 3.273 -12.633 -5.588 1.00 98.12 401 SER A O 1
ATOM 3060 N N . GLY A 1 402 ? 4.931 -12.887 -7.038 1.00 97.12 402 GLY A N 1
ATOM 3061 C CA . GLY A 1 402 ? 5.626 -13.912 -6.247 1.00 97.12 402 GLY A CA 1
ATOM 3062 C C . GLY A 1 402 ? 4.925 -15.275 -6.160 1.00 97.12 402 GLY A C 1
ATOM 3063 O O . GLY A 1 402 ? 5.329 -16.100 -5.342 1.00 97.12 402 GLY A O 1
ATOM 3064 N N . THR A 1 403 ? 3.882 -15.526 -6.959 1.00 97.56 403 THR A N 1
ATOM 3065 C CA . THR A 1 403 ? 3.179 -16.823 -6.997 1.00 97.56 403 THR A CA 1
ATOM 3066 C C . THR A 1 403 ? 3.813 -17.810 -7.984 1.00 97.56 403 THR A C 1
ATOM 3068 O O . THR A 1 403 ? 4.771 -17.497 -8.694 1.00 97.56 403 THR A O 1
ATOM 3071 N N . GLN A 1 404 ? 3.276 -19.033 -8.035 1.00 96.19 404 GLN A N 1
ATOM 3072 C CA . GLN A 1 404 ? 3.695 -20.090 -8.961 1.00 96.19 404 GLN A CA 1
ATOM 3073 C C . GLN A 1 404 ? 2.847 -20.139 -10.242 1.00 96.19 404 GLN A C 1
ATOM 3075 O O . GLN A 1 404 ? 2.976 -21.086 -11.017 1.00 96.19 404 GLN A O 1
ATOM 3080 N N . VAL A 1 405 ? 1.993 -19.136 -10.469 1.00 96.81 405 VAL A N 1
ATOM 3081 C CA . VAL A 1 405 ? 1.130 -19.045 -11.649 1.00 96.81 405 VAL A CA 1
ATOM 3082 C C . VAL A 1 405 ? 1.976 -18.976 -12.918 1.00 96.81 405 VAL A C 1
ATOM 3084 O O . VAL A 1 405 ? 2.866 -18.134 -13.035 1.00 96.81 405 VAL A O 1
ATOM 3087 N N . ALA A 1 406 ? 1.670 -19.865 -13.863 1.00 95.62 406 ALA A N 1
ATOM 3088 C CA . ALA A 1 406 ? 2.333 -19.941 -15.165 1.00 95.62 406 ALA A CA 1
ATOM 3089 C C . ALA A 1 406 ? 1.407 -19.595 -16.345 1.00 95.62 406 ALA A C 1
ATOM 3091 O O . ALA A 1 406 ? 1.898 -19.193 -17.394 1.00 95.62 406 ALA A O 1
ATOM 3092 N N . SER A 1 407 ? 0.086 -19.733 -16.187 1.00 96.56 407 SER A N 1
ATOM 3093 C CA . SER A 1 407 ? -0.895 -19.474 -17.248 1.00 96.56 407 SER A CA 1
ATOM 3094 C C . SER A 1 407 ? -1.967 -18.491 -16.787 1.00 96.56 407 SER A C 1
ATOM 3096 O O . SER A 1 407 ? -2.473 -18.591 -15.668 1.00 96.56 407 SER A O 1
ATOM 3098 N N . LEU A 1 408 ? -2.313 -17.562 -17.680 1.00 97.75 408 LEU A N 1
ATOM 3099 C CA . LEU A 1 408 ? -3.376 -16.573 -17.500 1.00 97.75 408 LEU A CA 1
ATOM 3100 C C . LEU A 1 408 ? -4.675 -16.954 -18.226 1.00 97.75 408 LEU A C 1
ATOM 3102 O O . LEU A 1 408 ? -5.616 -16.170 -18.190 1.00 97.75 408 LEU A O 1
ATOM 3106 N N . GLU A 1 409 ? -4.755 -18.126 -18.867 1.00 98.25 409 GLU A N 1
ATOM 3107 C CA . GLU A 1 409 ? -5.954 -18.562 -19.611 1.00 98.25 409 GLU A CA 1
ATOM 3108 C C . GLU A 1 409 ? -7.264 -18.431 -18.811 1.00 98.25 409 GLU A C 1
ATOM 3110 O O . GLU A 1 409 ? -8.229 -17.904 -19.363 1.00 98.25 409 GLU A O 1
ATOM 3115 N N . PRO A 1 410 ? -7.319 -18.773 -17.504 1.00 98.38 410 PRO A N 1
ATOM 3116 C CA . PRO A 1 410 ? -8.535 -18.584 -16.708 1.00 98.38 410 PRO A CA 1
ATOM 3117 C C . PRO A 1 410 ? -9.019 -17.132 -16.584 1.00 98.38 410 PRO A C 1
ATOM 3119 O O . PRO A 1 410 ? -10.147 -16.900 -16.159 1.00 98.38 410 PRO A O 1
ATOM 3122 N N . LEU A 1 411 ? -8.169 -16.150 -16.907 1.00 98.06 411 LEU A N 1
ATOM 3123 C CA . LEU A 1 411 ? -8.499 -14.728 -16.823 1.00 98.06 411 LEU A CA 1
ATOM 3124 C C . LEU A 1 411 ? -9.095 -14.156 -18.115 1.00 98.06 411 LEU A C 1
ATOM 3126 O O . LEU A 1 411 ? -9.546 -13.007 -18.132 1.00 98.06 411 LEU A O 1
ATOM 3130 N N . LYS A 1 412 ? -9.081 -14.931 -19.203 1.00 97.50 412 LYS A N 1
ATOM 3131 C CA . LYS A 1 412 ? -9.453 -14.464 -20.536 1.00 97.50 412 LYS A CA 1
ATOM 3132 C C . LYS A 1 412 ? -10.870 -13.889 -20.558 1.00 97.50 412 LYS A C 1
ATOM 3134 O O . LYS A 1 412 ? -11.829 -14.513 -20.115 1.00 97.50 412 LYS A O 1
ATOM 3139 N N . GLY A 1 413 ? -11.004 -12.679 -21.101 1.00 96.69 413 GLY A N 1
ATOM 3140 C CA . GLY A 1 413 ? -12.293 -11.990 -21.242 1.00 96.69 413 GLY A CA 1
ATOM 3141 C C . GLY A 1 413 ? -12.870 -11.406 -19.945 1.00 96.69 413 GLY A C 1
ATOM 3142 O O . GLY A 1 413 ? -13.944 -10.798 -19.979 1.00 96.69 413 GLY A O 1
ATOM 3143 N N . MET A 1 414 ? -12.181 -11.534 -18.807 1.00 98.12 414 MET A N 1
ATOM 3144 C CA . MET A 1 414 ? -12.599 -10.884 -17.563 1.00 98.12 414 MET A CA 1
ATOM 3145 C C . MET A 1 414 ? -12.454 -9.355 -17.652 1.00 98.12 414 MET A C 1
ATOM 3147 O O . MET A 1 414 ? -11.623 -8.813 -18.380 1.00 98.12 414 MET A O 1
ATOM 3151 N N . LYS A 1 415 ? -13.247 -8.624 -16.861 1.00 97.62 415 LYS A N 1
ATOM 3152 C CA . LYS A 1 415 ? -13.233 -7.147 -16.820 1.00 97.62 415 LYS A CA 1
ATOM 3153 C C . LYS A 1 415 ? -12.248 -6.600 -15.779 1.00 97.62 415 LYS A C 1
ATOM 3155 O O . LYS A 1 415 ? -12.605 -5.736 -14.979 1.00 97.62 415 LYS A O 1
ATOM 3160 N N . ILE A 1 416 ? -11.023 -7.123 -15.784 1.00 98.44 416 ILE A N 1
ATOM 3161 C CA . ILE A 1 416 ? -9.969 -6.714 -14.850 1.00 98.44 416 ILE A CA 1
ATOM 3162 C C . ILE A 1 416 ? -9.325 -5.418 -15.355 1.00 98.44 416 ILE A C 1
ATOM 3164 O O . ILE A 1 416 ? -8.928 -5.339 -16.515 1.00 98.44 416 ILE A O 1
ATOM 3168 N N . SER A 1 417 ? -9.206 -4.410 -14.486 1.00 98.31 417 SER A N 1
ATOM 3169 C CA . SER A 1 417 ? -8.571 -3.125 -14.816 1.00 98.31 417 SER A CA 1
ATOM 3170 C C . SER A 1 417 ? -7.112 -3.040 -14.368 1.00 98.31 417 SER A C 1
ATOM 3172 O O . SER A 1 417 ? -6.331 -2.307 -14.969 1.00 98.31 417 SER A O 1
ATOM 3174 N N . SER A 1 418 ? -6.737 -3.768 -13.311 1.00 98.62 418 SER A N 1
ATOM 3175 C CA . SER A 1 418 ? -5.369 -3.778 -12.780 1.00 98.62 418 SER A CA 1
ATOM 3176 C C . SER A 1 418 ? -4.888 -5.196 -12.510 1.00 98.62 418 SER A C 1
ATOM 3178 O O . SER A 1 418 ? -5.554 -5.947 -11.789 1.00 98.62 418 SER A O 1
ATOM 3180 N N . ILE A 1 419 ? -3.726 -5.545 -13.069 1.00 98.50 419 ILE A N 1
ATOM 3181 C CA . ILE A 1 419 ? -3.058 -6.819 -12.801 1.00 98.50 419 ILE A CA 1
ATOM 3182 C C . ILE A 1 419 ? -1.617 -6.577 -12.357 1.00 98.50 419 ILE A C 1
ATOM 3184 O O . ILE A 1 419 ? -0.809 -5.990 -13.079 1.00 98.50 419 ILE A O 1
ATOM 3188 N N . GLN A 1 420 ? -1.289 -7.071 -11.165 1.00 98.31 420 GLN A N 1
ATOM 3189 C CA . GLN A 1 420 ? 0.058 -7.034 -10.605 1.00 98.31 420 GLN A CA 1
ATOM 3190 C C . GLN A 1 420 ? 0.632 -8.453 -10.562 1.00 98.31 420 GLN A C 1
ATOM 3192 O O . GLN A 1 420 ? 0.123 -9.314 -9.846 1.00 98.31 420 GLN A O 1
ATOM 3197 N N . MET A 1 421 ? 1.686 -8.707 -11.334 1.00 95.50 421 MET A N 1
ATOM 3198 C CA . MET A 1 421 ? 2.340 -10.011 -11.425 1.00 95.50 421 MET A CA 1
ATOM 3199 C C . MET A 1 421 ? 3.866 -9.862 -11.503 1.00 95.50 421 MET A C 1
ATOM 3201 O O . MET A 1 421 ? 4.484 -10.005 -12.550 1.00 95.50 421 MET A O 1
ATOM 3205 N N . SER A 1 422 ? 4.500 -9.567 -10.369 1.00 90.81 422 SER A N 1
ATOM 3206 C CA . SER A 1 422 ? 5.942 -9.300 -10.291 1.00 90.81 422 SER A CA 1
ATOM 3207 C C . SER A 1 422 ? 6.604 -9.948 -9.074 1.00 90.81 422 SER A C 1
ATOM 3209 O O . SER A 1 422 ? 6.136 -9.751 -7.956 1.00 90.81 422 SER A O 1
ATOM 3211 N N . PRO A 1 423 ? 7.734 -10.655 -9.223 1.00 92.00 423 PRO A N 1
ATOM 3212 C CA . PRO A 1 423 ? 8.059 -11.615 -10.284 1.00 92.00 423 PRO A CA 1
ATOM 3213 C C . PRO A 1 423 ? 7.173 -12.877 -10.185 1.00 92.00 423 PRO A C 1
ATOM 3215 O O . PRO A 1 423 ? 6.779 -13.270 -9.090 1.00 92.00 423 PRO A O 1
ATOM 3218 N N . CYS A 1 424 ? 6.855 -13.542 -11.299 1.00 91.75 424 CYS A N 1
ATOM 3219 C CA . CYS A 1 424 ? 6.143 -14.836 -11.322 1.00 91.75 424 CYS A CA 1
ATOM 3220 C C . CYS A 1 424 ? 6.547 -15.680 -12.550 1.00 91.75 424 CYS A C 1
ATOM 3222 O O . CYS A 1 424 ? 7.423 -15.275 -13.316 1.00 91.75 424 CYS A O 1
ATOM 3224 N N . LYS A 1 425 ? 5.935 -16.861 -12.735 1.00 94.00 425 LYS A N 1
ATOM 3225 C CA . LYS A 1 425 ? 6.272 -17.811 -13.817 1.00 94.00 425 LYS A CA 1
ATOM 3226 C C . LYS A 1 425 ? 5.545 -17.552 -15.142 1.00 94.00 425 LYS A C 1
ATOM 3228 O O . LYS A 1 425 ? 5.751 -18.306 -16.088 1.00 94.00 425 LYS A O 1
ATOM 3233 N N . VAL A 1 426 ? 4.711 -16.517 -15.218 1.00 94.81 426 VAL A N 1
ATOM 3234 C CA . VAL A 1 426 ? 4.003 -16.143 -16.448 1.00 94.81 426 VAL A CA 1
ATOM 3235 C C . VAL A 1 426 ? 5.002 -15.740 -17.535 1.00 94.81 426 VAL A C 1
ATOM 3237 O O . VAL A 1 426 ? 5.934 -14.969 -17.287 1.00 94.81 426 VAL A O 1
ATOM 3240 N N . SER A 1 427 ? 4.779 -16.257 -18.741 1.00 94.38 427 SER A N 1
ATOM 3241 C CA . SER A 1 427 ? 5.540 -15.922 -19.951 1.00 94.38 427 SER A CA 1
ATOM 3242 C C . SER A 1 427 ? 4.663 -15.557 -21.155 1.00 94.38 427 SER A C 1
ATOM 3244 O O . SER A 1 427 ? 5.166 -14.931 -22.083 1.00 94.38 427 SER A O 1
ATOM 3246 N N . ASP A 1 428 ? 3.377 -15.919 -21.139 1.00 96.38 428 ASP A N 1
ATOM 3247 C CA . ASP A 1 428 ? 2.423 -15.694 -22.230 1.00 96.38 428 ASP A CA 1
ATOM 3248 C C . ASP A 1 428 ? 1.331 -14.703 -21.809 1.00 96.38 428 ASP A C 1
ATOM 3250 O O . ASP A 1 428 ? 0.648 -14.911 -20.801 1.00 96.38 428 ASP A O 1
ATOM 3254 N N . LEU A 1 429 ? 1.173 -13.628 -22.585 1.00 97.81 429 LEU A N 1
ATOM 3255 C CA . LEU A 1 429 ? 0.209 -12.556 -22.335 1.00 97.81 429 LEU A CA 1
ATOM 3256 C C . LEU A 1 429 ? -0.999 -12.594 -23.278 1.00 97.81 429 LEU A C 1
ATOM 3258 O O . LEU A 1 429 ? -1.917 -11.800 -23.091 1.00 97.81 429 LEU A O 1
ATOM 3262 N N . ARG A 1 430 ? -1.068 -13.529 -24.237 1.00 97.88 430 ARG A N 1
ATOM 3263 C CA . ARG A 1 430 ? -2.204 -13.670 -25.173 1.00 97.88 430 ARG A CA 1
ATOM 3264 C C . ARG A 1 430 ? -3.581 -13.762 -24.505 1.00 97.88 430 ARG A C 1
ATOM 3266 O O . ARG A 1 430 ? -4.523 -13.197 -25.058 1.00 97.88 430 ARG A O 1
ATOM 3273 N N . PRO A 1 431 ? -3.743 -14.364 -23.309 1.00 98.00 431 PRO A N 1
ATOM 3274 C CA . PRO A 1 431 ? -5.026 -14.330 -22.604 1.00 98.00 431 PRO A CA 1
ATOM 3275 C C . PRO A 1 431 ? -5.534 -12.921 -22.265 1.00 98.00 431 PRO A C 1
ATOM 3277 O O . PRO A 1 431 ? -6.722 -12.766 -21.990 1.00 98.00 431 PRO A O 1
ATOM 3280 N N . LEU A 1 432 ? -4.659 -11.907 -22.281 1.00 98.00 432 LEU A N 1
ATOM 3281 C CA . LEU A 1 432 ? -4.990 -10.518 -21.965 1.00 98.00 432 LEU A CA 1
ATOM 3282 C C . LEU A 1 432 ? -5.554 -9.721 -23.153 1.00 98.00 432 LEU A C 1
ATOM 3284 O O . LEU A 1 432 ? -5.962 -8.572 -22.972 1.00 98.00 432 LEU A O 1
ATOM 3288 N N . GLU A 1 433 ? -5.606 -10.314 -24.350 1.00 96.69 433 GLU A N 1
ATOM 3289 C CA . GLU A 1 433 ? -6.002 -9.616 -25.574 1.00 96.69 433 GLU A CA 1
ATOM 3290 C C . GLU A 1 433 ? -7.393 -8.981 -25.457 1.00 96.69 433 GLU A C 1
ATOM 3292 O O . GLU A 1 433 ? -8.382 -9.628 -25.102 1.00 96.69 433 GLU A O 1
ATOM 3297 N N . GLY A 1 434 ? -7.467 -7.679 -25.754 1.00 94.69 434 GLY A N 1
ATOM 3298 C CA . GLY A 1 434 ? -8.711 -6.907 -25.729 1.00 94.69 434 GLY A CA 1
ATOM 3299 C C . GLY A 1 434 ? -9.318 -6.676 -24.338 1.00 94.69 434 GLY A C 1
ATOM 3300 O O . GLY A 1 434 ? -10.409 -6.110 -24.248 1.00 94.69 434 GLY A O 1
ATOM 3301 N N . MET A 1 435 ? -8.650 -7.083 -23.253 1.00 97.75 435 MET A N 1
ATOM 3302 C CA . MET A 1 435 ? -9.125 -6.817 -21.893 1.00 97.75 435 MET A CA 1
ATOM 3303 C C . MET A 1 435 ? -9.003 -5.322 -21.539 1.00 97.75 435 MET A C 1
ATOM 3305 O O . MET A 1 435 ? -8.081 -4.647 -22.002 1.00 97.75 435 MET A O 1
ATOM 3309 N N . PRO A 1 436 ? -9.887 -4.775 -20.680 1.00 97.50 436 PRO A N 1
ATOM 3310 C CA . PRO A 1 436 ? -9.898 -3.355 -20.312 1.00 97.50 436 PRO A CA 1
ATOM 3311 C C . PRO A 1 436 ? -8.844 -3.010 -19.240 1.00 97.50 436 PRO A C 1
ATOM 3313 O O . PRO A 1 436 ? -9.136 -2.306 -18.271 1.00 97.50 436 PRO A O 1
ATOM 3316 N N . ILE A 1 437 ? -7.621 -3.525 -19.389 1.00 98.56 437 ILE A N 1
ATOM 3317 C CA . ILE A 1 437 ? -6.537 -3.336 -18.422 1.00 98.56 437 ILE A CA 1
ATOM 3318 C C . ILE A 1 437 ? -5.922 -1.955 -18.634 1.00 98.56 437 ILE A C 1
ATOM 3320 O O . ILE A 1 437 ? -5.481 -1.621 -19.731 1.00 98.56 437 ILE A O 1
ATOM 3324 N N . THR A 1 438 ? -5.864 -1.166 -17.565 1.00 98.62 438 THR A N 1
ATOM 3325 C CA . THR A 1 438 ? -5.246 0.166 -17.555 1.00 98.62 438 THR A CA 1
ATOM 3326 C C . THR A 1 438 ? -3.926 0.186 -16.791 1.00 98.62 438 THR A C 1
ATOM 3328 O O . THR A 1 438 ? -3.089 1.046 -17.062 1.00 98.62 438 THR A O 1
ATOM 3331 N N . SER A 1 439 ? -3.717 -0.761 -15.869 1.00 98.75 439 SER A N 1
ATOM 3332 C CA . SER A 1 439 ? -2.480 -0.912 -15.096 1.00 98.75 439 SER A CA 1
ATOM 3333 C C . SER A 1 439 ? -1.973 -2.353 -15.144 1.00 98.75 439 SER A C 1
ATOM 3335 O O . SER A 1 439 ? -2.668 -3.279 -14.718 1.00 98.75 439 SER A O 1
ATOM 3337 N N . LEU A 1 440 ? -0.753 -2.542 -15.653 1.00 98.62 440 LEU A N 1
ATOM 3338 C CA . LEU A 1 440 ? -0.108 -3.851 -15.758 1.00 98.62 440 LEU A CA 1
ATOM 3339 C C . LEU A 1 440 ? 1.325 -3.800 -15.229 1.00 98.62 440 LEU A C 1
ATOM 3341 O O . LEU A 1 440 ? 2.149 -3.014 -15.694 1.00 98.62 440 LEU A O 1
ATOM 3345 N N . ASN A 1 441 ? 1.644 -4.689 -14.293 1.00 98.50 441 ASN A N 1
ATOM 3346 C CA . ASN A 1 441 ? 3.005 -4.882 -13.805 1.00 98.50 441 ASN A CA 1
ATOM 3347 C C . ASN A 1 441 ? 3.444 -6.331 -14.022 1.00 98.50 441 ASN A C 1
ATOM 3349 O O . ASN A 1 441 ? 2.941 -7.228 -13.351 1.00 98.50 441 ASN A O 1
ATOM 3353 N N . ILE A 1 442 ? 4.401 -6.532 -14.926 1.00 97.12 442 ILE A N 1
ATOM 3354 C CA . ILE A 1 442 ? 5.033 -7.828 -15.232 1.00 97.12 442 ILE A CA 1
ATOM 3355 C C . ILE A 1 442 ? 6.535 -7.795 -14.916 1.00 97.12 442 ILE A C 1
ATOM 3357 O O . ILE A 1 442 ? 7.320 -8.551 -15.490 1.00 97.12 442 ILE A O 1
ATOM 3361 N N . SER A 1 443 ? 6.972 -6.876 -14.053 1.00 96.44 443 SER A N 1
ATOM 3362 C CA . SER A 1 443 ? 8.397 -6.701 -13.779 1.00 96.44 443 SER A CA 1
ATOM 3363 C C . SER A 1 443 ? 9.037 -7.970 -13.205 1.00 96.44 443 SER A C 1
ATOM 3365 O O . SER A 1 443 ? 8.450 -8.669 -12.380 1.00 96.44 443 SER A O 1
ATOM 3367 N N . GLY A 1 444 ? 10.243 -8.293 -13.675 1.00 91.81 444 GLY A N 1
ATOM 3368 C CA . GLY A 1 444 ? 10.978 -9.494 -13.266 1.00 91.81 444 GLY A CA 1
ATOM 3369 C C . GLY A 1 444 ? 10.307 -10.828 -13.631 1.00 91.81 444 GLY A C 1
ATOM 3370 O O . GLY A 1 444 ? 10.651 -11.852 -13.042 1.00 91.81 444 GLY A O 1
ATOM 3371 N N . THR A 1 445 ? 9.337 -10.841 -14.552 1.00 94.12 445 THR A N 1
ATOM 3372 C CA . THR A 1 445 ? 8.747 -12.079 -15.097 1.00 94.12 445 THR A CA 1
ATOM 3373 C C . THR A 1 445 ? 9.591 -12.673 -16.229 1.00 94.12 445 THR A C 1
ATOM 3375 O O . THR A 1 445 ? 10.584 -12.091 -16.669 1.00 94.12 445 THR A O 1
ATOM 3378 N N . LEU A 1 446 ? 9.179 -13.845 -16.723 1.00 91.94 446 LEU A N 1
ATOM 3379 C CA . LEU A 1 446 ? 9.810 -14.538 -17.851 1.00 91.94 446 LEU A CA 1
ATOM 3380 C C . LEU A 1 446 ? 9.253 -14.104 -19.218 1.00 91.94 446 LEU A C 1
ATOM 3382 O O . LEU A 1 446 ? 9.526 -14.758 -20.222 1.00 91.94 446 LEU A O 1
ATOM 3386 N N . VAL A 1 447 ? 8.470 -13.025 -19.267 1.00 94.56 447 VAL A N 1
ATOM 3387 C CA . VAL A 1 447 ? 7.882 -12.509 -20.505 1.00 94.56 447 VAL A CA 1
ATOM 3388 C C . VAL A 1 447 ? 8.979 -12.001 -21.447 1.00 94.56 447 VAL A C 1
ATOM 3390 O O . VAL A 1 447 ? 9.820 -11.175 -21.078 1.00 94.56 447 VAL A O 1
ATOM 3393 N N . THR A 1 448 ? 8.947 -12.496 -22.684 1.00 93.94 448 THR A N 1
ATOM 3394 C CA . THR A 1 448 ? 9.848 -12.097 -23.780 1.00 93.94 448 THR A CA 1
ATOM 3395 C C . THR A 1 448 ? 9.115 -11.417 -24.936 1.00 93.94 448 THR A C 1
ATOM 3397 O O . THR A 1 448 ? 9.757 -10.768 -25.754 1.00 93.94 448 THR A O 1
ATOM 3400 N N . SER A 1 449 ? 7.789 -11.555 -25.018 1.00 95.50 449 SER A N 1
ATOM 3401 C CA . SER A 1 449 ? 6.943 -10.963 -26.060 1.00 95.50 449 SER A CA 1
ATOM 3402 C C . SER A 1 449 ? 5.725 -10.290 -25.436 1.00 95.50 449 SER A C 1
ATOM 3404 O O . SER A 1 449 ? 5.163 -10.797 -24.467 1.00 95.50 449 SER A O 1
ATOM 3406 N N . LEU A 1 450 ? 5.317 -9.155 -26.003 1.00 96.88 450 LEU A N 1
ATOM 3407 C CA . LEU A 1 450 ? 4.118 -8.416 -25.600 1.00 96.88 450 LEU A CA 1
ATOM 3408 C C . LEU A 1 450 ? 2.876 -8.790 -26.427 1.00 96.88 450 LEU A C 1
ATOM 3410 O O . LEU A 1 450 ? 1.864 -8.090 -26.375 1.00 96.88 450 LEU A O 1
ATOM 3414 N N . GLU A 1 451 ? 2.932 -9.872 -27.208 1.00 97.00 451 GLU A N 1
ATOM 3415 C CA . GLU A 1 451 ? 1.743 -10.421 -27.862 1.00 97.00 451 GLU A CA 1
ATOM 3416 C C . GLU A 1 451 ? 0.627 -10.699 -26.848 1.00 97.00 451 GLU A C 1
ATOM 3418 O O . GLU A 1 451 ? 0.862 -11.264 -25.783 1.00 97.00 451 GLU A O 1
ATOM 3423 N N . GLY A 1 452 ? -0.596 -10.290 -27.183 1.00 96.50 452 GLY A N 1
ATOM 3424 C CA . GLY A 1 452 ? -1.730 -10.250 -26.265 1.00 96.50 452 GLY A CA 1
ATOM 3425 C C . GLY A 1 452 ? -2.004 -8.874 -25.671 1.00 96.50 452 GLY A C 1
ATOM 3426 O O . GLY A 1 452 ? -3.076 -8.660 -25.122 1.00 96.50 452 GLY A O 1
ATOM 3427 N N . LEU A 1 453 ? -1.088 -7.910 -25.795 1.00 97.94 453 LEU A N 1
ATOM 3428 C CA . LEU A 1 453 ? -1.338 -6.534 -25.349 1.00 97.94 453 LEU A CA 1
ATOM 3429 C C . LEU A 1 453 ? -1.893 -5.627 -26.455 1.00 97.94 453 LEU A C 1
ATOM 3431 O O . LEU A 1 453 ? -2.128 -4.441 -26.218 1.00 97.94 453 LEU A O 1
ATOM 3435 N N . GLN A 1 454 ? -2.164 -6.171 -27.647 1.00 94.12 454 GLN A N 1
ATOM 3436 C CA . GLN A 1 454 ? -2.793 -5.409 -28.720 1.00 94.12 454 GLN A CA 1
ATOM 3437 C C . GLN A 1 454 ? -4.169 -4.907 -28.276 1.00 94.12 454 GLN A C 1
ATOM 3439 O O . GLN A 1 454 ? -5.004 -5.669 -27.787 1.00 94.12 454 GLN A O 1
ATOM 3444 N N . LYS A 1 455 ? -4.419 -3.609 -28.488 1.00 92.12 455 LYS A N 1
ATOM 3445 C CA . LYS A 1 455 ? -5.686 -2.930 -28.150 1.00 92.12 455 LYS A CA 1
ATOM 3446 C C . LYS A 1 455 ? -6.038 -2.938 -26.655 1.00 92.12 455 LYS A C 1
ATOM 3448 O O . LYS A 1 455 ? -7.145 -2.537 -26.300 1.00 92.12 455 LYS A O 1
ATOM 3453 N N . VAL A 1 456 ? -5.119 -3.346 -25.780 1.00 97.69 456 VAL A N 1
ATOM 3454 C CA . VAL A 1 456 ? -5.278 -3.187 -24.334 1.00 97.69 456 VAL A CA 1
ATOM 3455 C C . VAL A 1 456 ? -5.013 -1.712 -23.992 1.00 97.69 456 VAL A C 1
ATOM 3457 O O . VAL A 1 456 ? -3.953 -1.193 -24.352 1.00 97.69 456 VAL A O 1
ATOM 3460 N N . PRO A 1 457 ? -5.944 -0.998 -23.331 1.00 97.38 457 PRO A N 1
ATOM 3461 C CA . PRO A 1 457 ? -5.838 0.442 -23.094 1.00 97.38 457 PRO A CA 1
ATOM 3462 C C . PRO A 1 457 ? -4.917 0.760 -21.902 1.00 97.38 457 PRO A C 1
ATOM 3464 O O . PRO A 1 457 ? -5.330 1.400 -20.933 1.00 97.38 457 PRO A O 1
ATOM 3467 N N . LEU A 1 458 ? -3.662 0.307 -21.970 1.00 98.50 458 LEU A N 1
ATOM 3468 C CA . LEU A 1 458 ? -2.674 0.511 -20.914 1.00 98.50 458 LEU A CA 1
ATOM 3469 C C . LEU A 1 458 ? -2.372 2.001 -20.735 1.00 98.50 458 LEU A C 1
ATOM 3471 O O . LEU A 1 458 ? -1.948 2.680 -21.667 1.00 98.50 458 LEU A O 1
ATOM 3475 N N . ILE A 1 459 ? -2.550 2.476 -19.504 1.00 98.56 459 ILE A N 1
ATOM 3476 C CA . ILE A 1 459 ? -2.177 3.821 -19.052 1.00 98.56 459 ILE A CA 1
ATOM 3477 C C . ILE A 1 459 ? -0.856 3.745 -18.280 1.00 98.56 459 ILE A C 1
ATOM 3479 O O . ILE A 1 459 ? 0.018 4.598 -18.444 1.00 98.56 459 ILE A O 1
ATOM 3483 N N . GLN A 1 460 ? -0.707 2.704 -17.455 1.00 98.69 460 GLN A N 1
ATOM 3484 C CA . GLN A 1 460 ? 0.467 2.452 -16.625 1.00 98.69 460 GLN A CA 1
ATOM 3485 C C . GLN A 1 460 ? 1.007 1.047 -16.887 1.00 98.69 460 GLN A C 1
ATOM 3487 O O . GLN A 1 460 ? 0.284 0.056 -16.750 1.00 98.69 460 GLN A O 1
ATOM 3492 N N . ALA A 1 461 ? 2.287 0.962 -17.232 1.00 98.44 461 ALA A N 1
ATOM 3493 C CA . ALA A 1 461 ? 2.949 -0.293 -17.546 1.00 98.44 461 ALA A CA 1
ATOM 3494 C C . ALA A 1 461 ? 4.317 -0.380 -16.868 1.00 98.44 461 ALA A C 1
ATOM 3496 O O . ALA A 1 461 ? 5.191 0.461 -17.080 1.00 98.44 461 ALA A O 1
ATOM 3497 N N . ASN A 1 462 ? 4.526 -1.434 -16.079 1.00 98.44 462 ASN A N 1
ATOM 3498 C CA . ASN A 1 462 ? 5.832 -1.754 -15.519 1.00 98.44 462 ASN A CA 1
ATOM 3499 C C . ASN A 1 462 ? 6.351 -3.085 -16.062 1.00 98.44 462 ASN A C 1
ATOM 3501 O O . ASN A 1 462 ? 5.903 -4.158 -15.651 1.00 98.44 462 ASN A O 1
ATOM 3505 N N . PHE A 1 463 ? 7.326 -2.990 -16.962 1.00 97.19 463 PHE A N 1
ATOM 3506 C CA . PHE A 1 463 ? 7.972 -4.106 -17.647 1.00 97.19 463 PHE A CA 1
ATOM 3507 C C . PHE A 1 463 ? 9.448 -4.245 -17.250 1.00 97.19 463 PHE A C 1
ATOM 3509 O O . PHE A 1 463 ? 10.232 -4.877 -17.961 1.00 97.19 463 PHE A O 1
ATOM 3516 N N . SER A 1 464 ? 9.857 -3.655 -16.122 1.00 96.56 464 SER A N 1
ATOM 3517 C CA . SER A 1 464 ? 11.267 -3.614 -15.746 1.00 96.56 464 SER A CA 1
ATOM 3518 C C . SER A 1 464 ? 11.851 -5.007 -15.492 1.00 96.56 464 SER A C 1
ATOM 3520 O O . SER A 1 464 ? 11.210 -5.849 -14.863 1.00 96.56 464 SER A O 1
ATOM 3522 N N . GLY A 1 465 ? 13.089 -5.242 -15.921 1.00 93.38 465 GLY A N 1
ATOM 3523 C CA . GLY A 1 465 ? 13.791 -6.514 -15.738 1.00 93.38 465 GLY A CA 1
ATOM 3524 C C . GLY A 1 465 ? 13.186 -7.686 -16.517 1.00 93.38 465 GLY A C 1
ATOM 3525 O O . GLY A 1 465 ? 13.410 -8.835 -16.144 1.00 93.38 465 GLY A O 1
ATOM 3526 N N . THR A 1 466 ? 12.396 -7.411 -17.559 1.00 94.06 466 THR A N 1
ATOM 3527 C CA . THR A 1 466 ? 11.939 -8.418 -18.529 1.00 94.06 466 THR A CA 1
ATOM 3528 C C . THR A 1 466 ? 12.883 -8.473 -19.734 1.00 94.06 466 THR A C 1
ATOM 3530 O O . THR A 1 466 ? 13.728 -7.597 -19.920 1.00 94.06 466 THR A O 1
ATOM 3533 N N . LYS A 1 467 ? 12.744 -9.507 -20.571 1.00 91.38 467 LYS A N 1
ATOM 3534 C CA . LYS A 1 467 ? 13.567 -9.703 -21.780 1.00 91.38 467 LYS A CA 1
ATOM 3535 C C . LYS A 1 467 ? 12.842 -9.290 -23.064 1.00 91.38 467 LYS A C 1
ATOM 3537 O O . LYS A 1 467 ? 13.129 -9.827 -24.131 1.00 91.38 467 LYS A O 1
ATOM 3542 N N . ILE A 1 468 ? 11.874 -8.384 -22.957 1.00 93.44 468 ILE A N 1
ATOM 3543 C CA . ILE A 1 468 ? 11.154 -7.865 -24.120 1.00 93.44 468 ILE A CA 1
ATOM 3544 C C . ILE A 1 468 ? 12.088 -7.018 -24.991 1.00 93.44 468 ILE A C 1
ATOM 3546 O O . ILE A 1 468 ? 12.927 -6.272 -24.478 1.00 93.44 468 ILE A O 1
ATOM 3550 N N . SER A 1 469 ? 11.927 -7.145 -26.305 1.00 90.81 469 SER A N 1
ATOM 3551 C CA . SER A 1 469 ? 12.674 -6.388 -27.318 1.00 90.81 469 SER A CA 1
ATOM 3552 C C . SER A 1 469 ? 11.768 -5.643 -28.305 1.00 90.81 469 SER A C 1
ATOM 3554 O O . SER A 1 469 ? 12.212 -4.668 -28.904 1.00 90.81 469 SER A O 1
ATOM 3556 N N . ASP A 1 470 ? 10.506 -6.063 -28.449 1.00 94.25 470 ASP A N 1
ATOM 3557 C CA . ASP A 1 470 ? 9.537 -5.489 -29.386 1.00 94.25 470 ASP A CA 1
ATOM 3558 C C . ASP A 1 470 ? 8.363 -4.819 -28.654 1.00 94.25 470 ASP A C 1
ATOM 3560 O O . ASP A 1 470 ? 7.673 -5.439 -27.840 1.00 94.25 470 ASP A O 1
ATOM 3564 N N . LEU A 1 471 ? 8.132 -3.542 -28.970 1.00 96.38 471 LEU A N 1
ATOM 3565 C CA . LEU A 1 471 ? 7.035 -2.727 -28.441 1.00 96.38 471 LEU A CA 1
ATOM 3566 C C . LEU A 1 471 ? 5.881 -2.553 -29.437 1.00 96.38 471 LEU A C 1
ATOM 3568 O O . LEU A 1 471 ? 4.901 -1.887 -29.109 1.00 96.38 471 LEU A O 1
ATOM 3572 N N . SER A 1 472 ? 5.954 -3.155 -30.628 1.00 96.50 472 SER A N 1
ATOM 3573 C CA . SER A 1 472 ? 4.904 -3.098 -31.658 1.00 96.50 472 SER A CA 1
ATOM 3574 C C . SER A 1 472 ? 3.498 -3.432 -31.144 1.00 96.50 472 SER A C 1
ATOM 3576 O O . SER A 1 472 ? 2.553 -2.744 -31.543 1.00 96.50 472 SER A O 1
ATOM 3578 N N . PRO A 1 473 ? 3.311 -4.393 -30.212 1.00 97.69 473 PRO A N 1
ATOM 3579 C CA . PRO A 1 473 ? 1.995 -4.663 -29.631 1.00 97.69 473 PRO A CA 1
ATOM 3580 C C . PRO A 1 473 ? 1.362 -3.485 -28.872 1.00 97.69 473 PRO A C 1
ATOM 3582 O O . PRO A 1 473 ? 0.149 -3.475 -28.686 1.00 97.69 473 PRO A O 1
ATOM 3585 N N . LEU A 1 474 ? 2.153 -2.491 -28.459 1.00 97.31 474 LEU A N 1
ATOM 3586 C CA . LEU A 1 474 ? 1.700 -1.308 -27.718 1.00 97.31 474 LEU A CA 1
ATOM 3587 C C . LEU A 1 474 ? 1.374 -0.110 -28.621 1.00 97.31 474 LEU A C 1
ATOM 3589 O O . LEU A 1 474 ? 1.116 0.984 -28.117 1.00 97.31 474 LEU A O 1
ATOM 3593 N N . ASN A 1 475 ? 1.406 -0.276 -29.944 1.00 95.50 475 ASN A N 1
ATOM 3594 C CA . ASN A 1 475 ? 1.109 0.811 -30.870 1.00 95.50 475 ASN A CA 1
ATOM 3595 C C . ASN A 1 475 ? -0.291 1.400 -30.608 1.00 95.50 475 ASN A C 1
ATOM 3597 O O . ASN A 1 475 ? -1.292 0.682 -30.581 1.00 95.50 475 ASN A O 1
ATOM 3601 N N . GLY A 1 476 ? -0.348 2.718 -30.408 1.00 94.94 476 GLY A N 1
ATOM 3602 C CA . GLY A 1 476 ? -1.576 3.447 -30.085 1.00 94.94 476 GLY A CA 1
ATOM 3603 C C . GLY A 1 476 ? -2.059 3.299 -28.637 1.00 94.94 476 GLY A C 1
ATOM 3604 O O . GLY A 1 476 ? -3.138 3.800 -28.318 1.00 94.94 476 GLY A O 1
ATOM 3605 N N . ALA A 1 477 ? -1.300 2.642 -27.753 1.00 96.69 477 ALA A N 1
ATOM 3606 C CA . ALA A 1 477 ? -1.653 2.551 -26.340 1.00 96.69 477 ALA A CA 1
ATOM 3607 C C . ALA A 1 477 ? -1.602 3.942 -25.665 1.00 96.69 477 ALA A C 1
ATOM 3609 O O . ALA A 1 477 ? -0.653 4.701 -25.892 1.00 96.69 477 ALA A O 1
ATOM 3610 N N . PRO A 1 478 ? -2.579 4.291 -24.804 1.00 97.44 478 PRO A N 1
ATOM 3611 C CA . PRO A 1 478 ? -2.652 5.590 -24.129 1.00 97.44 478 PRO A CA 1
ATOM 3612 C C . PRO A 1 478 ? -1.702 5.676 -22.917 1.00 97.44 478 PRO A C 1
ATOM 3614 O O . PRO A 1 478 ? -2.086 6.145 -21.844 1.00 97.44 478 PRO A O 1
ATOM 3617 N N . LEU A 1 479 ? -0.460 5.214 -23.081 1.00 98.31 479 LEU A N 1
ATOM 3618 C CA . LEU A 1 479 ? 0.531 5.113 -22.012 1.00 98.31 479 LEU A CA 1
ATOM 3619 C C . LEU A 1 479 ? 0.949 6.500 -21.523 1.00 98.31 479 LEU A C 1
ATOM 3621 O O . LEU A 1 479 ? 1.442 7.318 -22.299 1.00 98.31 479 LEU A O 1
ATOM 3625 N N . THR A 1 480 ? 0.804 6.731 -20.219 1.00 98.44 480 THR A N 1
ATOM 3626 C CA . THR A 1 480 ? 1.307 7.929 -19.532 1.00 98.44 480 THR A CA 1
ATOM 3627 C C . THR A 1 480 ? 2.529 7.627 -18.671 1.00 98.44 480 THR A C 1
ATOM 3629 O O . THR A 1 480 ? 3.376 8.501 -18.490 1.00 98.44 480 THR A O 1
ATOM 3632 N N . ASP A 1 481 ? 2.611 6.400 -18.143 1.00 98.62 481 ASP A N 1
ATOM 3633 C CA . ASP A 1 481 ? 3.699 5.916 -17.291 1.00 98.62 481 ASP A CA 1
ATOM 3634 C C . ASP A 1 481 ? 4.206 4.564 -17.800 1.00 98.62 481 ASP A C 1
ATOM 3636 O O . ASP A 1 481 ? 3.454 3.584 -17.857 1.00 98.62 481 ASP A O 1
ATOM 3640 N N . LEU A 1 482 ? 5.477 4.534 -18.198 1.00 98.50 482 LEU A N 1
ATOM 3641 C CA . LEU A 1 482 ? 6.123 3.356 -18.744 1.00 98.50 482 LEU A CA 1
ATOM 3642 C C . LEU A 1 482 ? 7.493 3.127 -18.101 1.00 98.50 482 LEU A C 1
ATOM 3644 O O . LEU A 1 482 ? 8.436 3.907 -18.266 1.00 98.50 482 LEU A O 1
ATOM 3648 N N . ASN A 1 483 ? 7.624 1.988 -17.426 1.00 98.38 483 ASN A N 1
ATOM 3649 C CA . ASN A 1 483 ? 8.886 1.525 -16.870 1.00 98.38 483 ASN A CA 1
ATOM 3650 C C . ASN A 1 483 ? 9.448 0.342 -17.670 1.00 98.38 483 ASN A C 1
ATOM 3652 O O . ASN A 1 483 ? 8.899 -0.757 -17.659 1.00 98.38 483 ASN A O 1
ATOM 3656 N N . LEU A 1 484 ? 10.586 0.584 -18.314 1.00 96.88 484 LEU A N 1
ATOM 3657 C CA . LEU A 1 484 ? 11.387 -0.341 -19.116 1.00 96.88 484 LEU A CA 1
ATOM 3658 C C . LEU A 1 484 ? 12.798 -0.522 -18.520 1.00 96.88 484 LEU A C 1
ATOM 3660 O O . LEU A 1 484 ? 13.732 -0.913 -19.223 1.00 96.88 484 LEU A O 1
ATOM 3664 N N . SER A 1 485 ? 12.992 -0.216 -17.234 1.00 96.81 485 SER A N 1
ATOM 3665 C CA . SER A 1 485 ? 14.302 -0.332 -16.586 1.00 96.81 485 SER A CA 1
ATOM 3666 C C . SER A 1 485 ? 14.852 -1.759 -16.672 1.00 96.81 485 SER A C 1
ATOM 3668 O O . SER A 1 485 ? 14.114 -2.721 -16.477 1.00 96.81 485 SER A O 1
ATOM 3670 N N . GLY A 1 486 ? 16.142 -1.920 -16.969 1.00 93.19 486 GLY A N 1
ATOM 3671 C CA . GLY A 1 486 ? 16.761 -3.246 -17.079 1.00 93.19 486 GLY A CA 1
ATOM 3672 C C . GLY A 1 486 ? 16.262 -4.095 -18.253 1.00 93.19 486 GLY A C 1
ATOM 3673 O O . GLY A 1 486 ? 16.423 -5.311 -18.209 1.00 93.19 486 GLY A O 1
ATOM 3674 N N . SER A 1 487 ? 15.615 -3.490 -19.256 1.00 91.50 487 SER A N 1
ATOM 3675 C CA . SER A 1 487 ? 15.161 -4.177 -20.475 1.00 91.50 487 SER A CA 1
ATOM 3676 C C . SER A 1 487 ? 16.195 -4.110 -21.606 1.00 91.50 487 SER A C 1
ATOM 3678 O O . SER A 1 487 ? 17.225 -3.436 -21.497 1.00 91.50 487 SER A O 1
ATOM 3680 N N . SER A 1 488 ? 15.898 -4.796 -22.713 1.00 89.50 488 SER A N 1
ATOM 3681 C CA . SER A 1 488 ? 16.717 -4.809 -23.932 1.00 89.50 488 SER A CA 1
ATOM 3682 C C . SER A 1 488 ? 16.067 -4.053 -25.101 1.00 89.50 488 SER A C 1
ATOM 3684 O O . SER A 1 488 ? 16.277 -4.398 -26.262 1.00 89.50 488 SER A O 1
ATOM 3686 N N . ILE A 1 489 ? 15.237 -3.046 -24.803 1.00 89.94 489 ILE A N 1
ATOM 3687 C CA . ILE A 1 489 ? 14.556 -2.240 -25.823 1.00 89.94 489 ILE A CA 1
ATOM 3688 C C . ILE A 1 489 ? 15.548 -1.298 -26.512 1.00 89.94 489 ILE A C 1
ATOM 3690 O O . ILE A 1 489 ? 16.135 -0.423 -25.876 1.00 89.94 489 ILE A O 1
ATOM 3694 N N . GLU A 1 490 ? 15.656 -1.424 -27.835 1.00 88.31 490 GLU A N 1
ATOM 3695 C CA . GLU A 1 490 ? 16.406 -0.482 -28.672 1.00 88.31 490 GLU A CA 1
ATOM 3696 C C . GLU A 1 490 ? 15.511 0.460 -29.482 1.00 88.31 490 GLU A C 1
ATOM 3698 O O . GLU A 1 490 ? 15.925 1.583 -29.780 1.00 88.31 490 GLU A O 1
ATOM 3703 N N . ASP A 1 491 ? 14.301 0.024 -29.837 1.00 91.94 491 ASP A N 1
ATOM 3704 C CA . ASP A 1 491 ? 13.361 0.777 -30.665 1.00 91.94 491 ASP A CA 1
ATOM 3705 C C . ASP A 1 491 ? 12.080 1.104 -29.890 1.00 91.94 491 ASP A C 1
ATOM 3707 O O . ASP A 1 491 ? 11.321 0.223 -29.490 1.00 91.94 491 ASP A O 1
ATOM 3711 N N . ILE A 1 492 ? 11.841 2.399 -29.693 1.00 94.56 492 ILE A N 1
ATOM 3712 C CA . ILE A 1 492 ? 10.635 2.943 -29.054 1.00 94.56 492 ILE A CA 1
ATOM 3713 C C . ILE A 1 492 ? 9.699 3.629 -30.056 1.00 94.56 492 ILE A C 1
ATOM 3715 O O . ILE A 1 492 ? 8.668 4.171 -29.661 1.00 94.56 492 ILE A O 1
ATOM 3719 N N . SER A 1 493 ? 10.020 3.601 -31.354 1.00 92.31 493 SER A N 1
ATOM 3720 C CA . SER A 1 493 ? 9.173 4.175 -32.401 1.00 92.31 493 SER A CA 1
ATOM 3721 C C . SER A 1 493 ? 7.744 3.609 -32.452 1.00 92.31 493 SER A C 1
ATOM 3723 O O . SER A 1 493 ? 6.847 4.389 -32.789 1.00 92.31 493 SER A O 1
ATOM 3725 N N . PRO A 1 494 ? 7.457 2.352 -32.036 1.00 95.69 494 PRO A N 1
ATOM 3726 C CA . PRO A 1 494 ? 6.077 1.880 -31.930 1.00 95.69 494 PRO A CA 1
ATOM 3727 C C . PRO A 1 494 ? 5.199 2.681 -30.967 1.00 95.69 494 PRO A C 1
ATOM 3729 O O . PRO A 1 494 ? 3.979 2.663 -31.090 1.00 95.69 494 PRO A O 1
ATOM 3732 N N . LEU A 1 495 ? 5.801 3.403 -30.019 1.00 95.62 495 LEU A N 1
ATOM 3733 C CA . LEU A 1 495 ? 5.087 4.223 -29.042 1.00 95.62 495 LEU A CA 1
ATOM 3734 C C . LEU A 1 495 ? 4.815 5.648 -29.540 1.00 95.62 495 LEU A C 1
ATOM 3736 O O . LEU A 1 495 ? 4.320 6.478 -28.781 1.00 95.62 495 LEU A O 1
ATOM 3740 N N . LYS A 1 496 ? 5.150 5.972 -30.795 1.00 92.19 496 LYS A N 1
ATOM 3741 C CA . LYS A 1 496 ? 4.989 7.318 -31.356 1.00 92.19 496 LYS A CA 1
ATOM 3742 C C . LYS A 1 496 ? 3.562 7.843 -31.155 1.00 92.19 496 LYS A C 1
ATOM 3744 O O . LYS A 1 496 ? 2.590 7.220 -31.566 1.00 92.19 496 LYS A O 1
ATOM 3749 N N . GLY A 1 497 ? 3.455 9.040 -30.578 1.00 91.50 497 GLY A N 1
ATOM 3750 C CA . GLY A 1 497 ? 2.174 9.691 -30.289 1.00 91.50 497 GLY A CA 1
ATOM 3751 C C . GLY A 1 497 ? 1.532 9.281 -28.960 1.00 91.50 497 GLY A C 1
ATOM 3752 O O . GLY A 1 497 ? 0.526 9.879 -28.586 1.00 91.50 497 GLY A O 1
ATOM 3753 N N . ALA A 1 498 ? 2.109 8.325 -28.223 1.00 96.06 498 ALA A N 1
ATOM 3754 C CA . ALA A 1 498 ? 1.664 8.019 -26.870 1.00 96.06 498 ALA A CA 1
ATOM 3755 C C . ALA A 1 498 ? 1.918 9.218 -25.927 1.00 96.06 498 ALA A C 1
ATOM 3757 O O . ALA A 1 498 ? 2.972 9.862 -26.015 1.00 96.06 498 ALA A O 1
ATOM 3758 N N . PRO A 1 499 ? 0.986 9.530 -25.007 1.00 97.06 499 PRO A N 1
ATOM 3759 C CA . PRO A 1 499 ? 1.092 10.663 -24.088 1.00 97.06 499 PRO A CA 1
ATOM 3760 C C . PRO A 1 499 ? 2.017 10.364 -22.891 1.00 97.06 499 PRO A C 1
ATOM 3762 O O . PRO A 1 499 ? 1.668 10.638 -21.742 1.00 97.06 499 PRO A O 1
ATOM 3765 N N . ILE A 1 500 ? 3.201 9.801 -23.149 1.00 98.06 500 ILE A N 1
ATOM 3766 C CA . ILE A 1 500 ? 4.129 9.349 -22.108 1.00 98.06 500 ILE A CA 1
ATOM 3767 C C . ILE A 1 500 ? 4.710 10.567 -21.390 1.00 98.06 500 ILE A C 1
ATOM 3769 O O . ILE A 1 500 ? 5.482 11.335 -21.963 1.00 98.06 500 ILE A O 1
ATOM 3773 N N . ALA A 1 501 ? 4.344 10.720 -20.118 1.00 98.25 501 ALA A N 1
ATOM 3774 C CA . ALA A 1 501 ? 4.865 11.750 -19.229 1.00 98.25 501 ALA A CA 1
ATOM 3775 C C . ALA A 1 501 ? 6.007 11.215 -18.354 1.00 98.25 501 ALA A C 1
ATOM 3777 O O . ALA A 1 501 ? 6.925 11.966 -18.020 1.00 98.25 501 ALA A O 1
ATOM 3778 N N . LEU A 1 502 ? 5.959 9.927 -17.998 1.00 98.62 502 LEU A N 1
ATOM 3779 C CA . LEU A 1 502 ? 6.946 9.252 -17.159 1.00 98.62 502 LEU A CA 1
ATOM 3780 C C . LEU A 1 502 ? 7.560 8.087 -17.941 1.00 98.62 502 LEU A C 1
ATOM 3782 O O . LEU A 1 502 ? 6.862 7.141 -18.302 1.00 98.62 502 LEU A O 1
ATOM 3786 N N . LEU A 1 503 ? 8.867 8.160 -18.200 1.00 98.19 503 LEU A N 1
ATOM 3787 C CA . LEU A 1 503 ? 9.608 7.103 -18.887 1.00 98.19 503 LEU A CA 1
ATOM 3788 C C . LEU A 1 503 ? 10.854 6.718 -18.094 1.00 98.19 503 LEU A C 1
ATOM 3790 O O . LEU A 1 503 ? 11.718 7.550 -17.806 1.00 98.19 503 LEU A O 1
ATOM 3794 N N . ASN A 1 504 ? 10.969 5.433 -17.773 1.00 98.31 504 ASN A N 1
ATOM 3795 C CA . ASN A 1 504 ? 12.149 4.880 -17.124 1.00 98.31 504 ASN A CA 1
ATOM 3796 C C . ASN A 1 504 ? 12.825 3.843 -18.028 1.00 98.31 504 ASN A C 1
ATOM 3798 O O . ASN A 1 504 ? 12.272 2.777 -18.270 1.00 98.31 504 ASN A O 1
ATOM 3802 N N . LEU A 1 505 ? 14.040 4.145 -18.482 1.00 96.62 505 LEU A N 1
ATOM 3803 C CA . LEU A 1 505 ? 14.929 3.272 -19.256 1.00 96.62 505 LEU A CA 1
ATOM 3804 C C . LEU A 1 505 ? 16.231 2.968 -18.492 1.00 96.62 505 LEU A C 1
ATOM 3806 O O . LEU A 1 505 ? 17.201 2.495 -19.081 1.00 96.62 505 LEU A O 1
ATOM 3810 N N . SER A 1 506 ? 16.296 3.249 -17.189 1.00 96.94 506 SER A N 1
ATOM 3811 C CA . SER A 1 506 ? 17.528 3.056 -16.414 1.00 96.94 506 SER A CA 1
ATOM 3812 C C . SER A 1 506 ? 18.023 1.610 -16.449 1.00 96.94 506 SER A C 1
ATOM 3814 O O . SER A 1 506 ? 17.215 0.681 -16.418 1.00 96.94 506 SER A O 1
ATOM 3816 N N . LYS A 1 507 ? 19.344 1.403 -16.476 1.00 95.12 507 LYS A N 1
ATOM 3817 C CA . LYS A 1 507 ? 19.990 0.076 -16.517 1.00 95.12 507 LYS A CA 1
ATOM 3818 C C . LYS A 1 507 ? 19.616 -0.781 -17.735 1.00 95.12 507 LYS A C 1
ATOM 3820 O O . LYS A 1 507 ? 19.817 -1.991 -17.704 1.00 95.12 507 LYS A O 1
ATOM 3825 N N . SER A 1 508 ? 19.009 -0.193 -18.765 1.00 92.88 508 SER A N 1
ATOM 3826 C CA . SER A 1 508 ? 18.666 -0.891 -20.010 1.00 92.88 508 SER A CA 1
ATOM 3827 C C . SER A 1 508 ? 19.811 -0.823 -21.025 1.00 92.88 508 SER A C 1
ATOM 3829 O O . SER A 1 508 ? 20.786 -0.095 -20.835 1.00 92.88 508 SER A O 1
ATOM 3831 N N . THR A 1 509 ? 19.664 -1.534 -22.143 1.00 90.19 509 THR A N 1
ATOM 3832 C CA . THR A 1 509 ? 20.569 -1.417 -23.301 1.00 90.19 509 THR A CA 1
ATOM 3833 C C . THR A 1 509 ? 20.225 -0.241 -24.225 1.00 90.19 509 THR A C 1
ATOM 3835 O O . THR A 1 509 ? 20.691 -0.205 -25.364 1.00 90.19 509 THR A O 1
ATOM 3838 N N . ALA A 1 510 ? 19.404 0.715 -23.771 1.00 90.44 510 ALA A N 1
ATOM 3839 C CA . ALA A 1 510 ? 19.020 1.875 -24.568 1.00 90.44 510 ALA A CA 1
ATOM 3840 C C . ALA A 1 510 ? 20.257 2.651 -25.051 1.00 90.44 510 ALA A C 1
ATOM 3842 O O . ALA A 1 510 ? 21.161 2.977 -24.277 1.00 90.44 510 ALA A O 1
ATOM 3843 N N . SER A 1 511 ? 20.269 2.966 -26.345 1.00 91.69 511 SER A N 1
ATOM 3844 C CA . SER A 1 511 ? 21.346 3.694 -27.018 1.00 91.69 511 SER A CA 1
ATOM 3845 C C . SER A 1 511 ? 20.860 5.053 -27.529 1.00 91.69 511 SER A C 1
ATOM 3847 O O . SER A 1 511 ? 19.678 5.390 -27.422 1.00 91.69 511 SER A O 1
ATOM 3849 N N . ASN A 1 512 ? 21.742 5.834 -28.160 1.00 92.62 512 ASN A N 1
ATOM 3850 C CA . ASN A 1 512 ? 21.353 7.101 -28.798 1.00 92.62 512 ASN A CA 1
ATOM 3851 C C . ASN A 1 512 ? 20.244 6.909 -29.857 1.00 92.62 512 ASN A C 1
ATOM 3853 O O . ASN A 1 512 ? 19.402 7.786 -30.037 1.00 92.62 512 ASN A O 1
ATOM 3857 N N . LYS A 1 513 ? 20.187 5.739 -30.516 1.00 90.81 513 LYS A N 1
ATOM 3858 C CA . LYS A 1 513 ? 19.106 5.386 -31.451 1.00 90.81 513 LYS A CA 1
ATOM 3859 C C . LYS A 1 513 ? 17.759 5.285 -30.735 1.00 90.81 513 LYS A C 1
ATOM 3861 O O . LYS A 1 513 ? 16.764 5.803 -31.232 1.00 90.81 513 LYS A O 1
ATOM 3866 N N . THR A 1 514 ? 17.741 4.655 -29.562 1.00 92.44 514 THR A N 1
ATOM 3867 C CA . THR A 1 514 ? 16.552 4.573 -28.708 1.00 92.44 514 THR A CA 1
ATOM 3868 C C . THR A 1 514 ? 16.100 5.970 -28.320 1.00 92.44 514 THR A C 1
ATOM 3870 O O . THR A 1 514 ? 14.938 6.314 -28.503 1.00 92.44 514 THR A O 1
ATOM 3873 N N . LEU A 1 515 ? 17.033 6.812 -27.866 1.00 94.19 515 LEU A N 1
ATOM 3874 C CA . LEU A 1 515 ? 16.712 8.168 -27.437 1.00 94.19 515 LEU A CA 1
ATOM 3875 C C . LEU A 1 515 ? 16.144 9.036 -28.566 1.00 94.19 515 LEU A C 1
ATOM 3877 O O . LEU A 1 515 ? 15.245 9.829 -28.318 1.00 94.19 515 LEU A O 1
ATOM 3881 N N . ALA A 1 516 ? 16.589 8.861 -29.812 1.00 93.00 516 ALA A N 1
ATOM 3882 C CA . ALA A 1 516 ? 16.035 9.592 -30.954 1.00 93.00 516 ALA A CA 1
ATOM 3883 C C . ALA A 1 516 ? 14.510 9.411 -31.112 1.00 93.00 516 ALA A C 1
ATOM 3885 O O . ALA A 1 516 ? 13.825 10.311 -31.605 1.00 93.00 516 ALA A O 1
ATOM 3886 N N . GLY A 1 517 ? 13.964 8.278 -30.657 1.00 92.25 517 GLY A N 1
ATOM 3887 C CA . GLY A 1 517 ? 12.537 7.974 -30.722 1.00 92.25 517 GLY A CA 1
ATOM 3888 C C . GLY A 1 517 ? 11.665 8.668 -29.669 1.00 92.25 517 GLY A C 1
ATOM 3889 O O . GLY A 1 517 ? 10.446 8.609 -29.794 1.00 92.25 517 GLY A O 1
ATOM 3890 N N . VAL A 1 518 ? 12.236 9.347 -28.660 1.00 93.69 518 VAL A N 1
ATOM 3891 C CA . VAL A 1 518 ? 11.440 10.024 -27.607 1.00 93.69 518 VAL A CA 1
ATOM 3892 C C . VAL A 1 518 ? 10.840 11.353 -28.070 1.00 93.69 518 VAL A C 1
ATOM 3894 O O . VAL A 1 518 ? 10.025 11.963 -27.374 1.00 93.69 518 VAL A O 1
ATOM 3897 N N . LYS A 1 519 ? 11.260 11.837 -29.244 1.00 89.81 519 LYS A N 1
ATOM 3898 C CA . LYS A 1 519 ? 10.816 13.116 -29.787 1.00 89.81 519 LYS A CA 1
ATOM 3899 C C . LYS A 1 519 ? 9.300 13.111 -29.992 1.00 89.81 519 LYS A C 1
ATOM 3901 O O . LYS A 1 519 ? 8.756 12.270 -30.702 1.00 89.81 519 LYS A O 1
ATOM 3906 N N . GLY A 1 520 ? 8.634 14.109 -29.416 1.00 87.25 520 GLY A N 1
ATOM 3907 C CA . GLY A 1 520 ? 7.180 14.263 -29.490 1.00 87.25 520 GLY A CA 1
ATOM 3908 C C . GLY A 1 520 ? 6.419 13.666 -28.306 1.00 87.25 520 GLY A C 1
ATOM 3909 O O . GLY A 1 520 ? 5.212 13.875 -28.223 1.00 87.25 520 GLY A O 1
ATOM 3910 N N . PHE A 1 521 ? 7.090 12.986 -27.371 1.00 95.44 521 PHE A N 1
ATOM 3911 C CA . PHE A 1 521 ? 6.475 12.633 -26.092 1.00 95.44 521 PHE A CA 1
ATOM 3912 C C . PHE A 1 521 ? 6.395 13.857 -25.166 1.00 95.44 521 PHE A C 1
ATOM 3914 O O . PHE A 1 521 ? 7.357 14.629 -25.091 1.00 95.44 521 PHE A O 1
ATOM 3921 N N . PRO A 1 522 ? 5.293 14.038 -24.417 1.00 96.12 522 PRO A N 1
ATOM 3922 C CA . PRO A 1 522 ? 5.159 15.095 -23.416 1.00 96.12 522 PRO A CA 1
ATOM 3923 C C . PRO A 1 522 ? 5.893 14.729 -22.109 1.00 96.12 522 PRO A C 1
ATOM 3925 O O . PRO A 1 522 ? 5.314 14.792 -21.024 1.00 96.12 522 PRO A O 1
ATOM 3928 N N . LEU A 1 523 ? 7.164 14.319 -22.211 1.00 97.38 523 LEU A N 1
ATOM 3929 C CA . LEU A 1 523 ? 7.952 13.813 -21.085 1.00 97.38 523 LEU A CA 1
ATOM 3930 C C . LEU A 1 523 ? 8.146 14.886 -20.017 1.00 97.38 523 LEU A C 1
ATOM 3932 O O . LEU A 1 523 ? 8.709 15.941 -20.293 1.00 97.38 523 LEU A O 1
ATOM 3936 N N . GLN A 1 524 ? 7.748 14.563 -18.789 1.00 98.00 524 GLN A N 1
ATOM 3937 C CA . GLN A 1 524 ? 7.991 15.363 -17.589 1.00 98.00 524 GLN A CA 1
ATOM 3938 C C . GLN A 1 524 ? 9.099 14.743 -16.736 1.00 98.00 524 GLN A C 1
ATOM 3940 O O . GLN A 1 524 ? 9.952 15.464 -16.217 1.00 98.00 524 GLN A O 1
ATOM 3945 N N . ASN A 1 525 ? 9.121 13.409 -16.629 1.00 98.56 525 ASN A N 1
ATOM 3946 C CA . ASN A 1 525 ? 10.149 12.677 -15.899 1.00 98.56 525 ASN A CA 1
ATOM 3947 C C . ASN A 1 525 ? 10.787 11.622 -16.800 1.00 98.56 525 ASN A C 1
ATOM 3949 O O . ASN A 1 525 ? 10.107 10.738 -17.324 1.00 98.56 525 ASN A O 1
ATOM 3953 N N . LEU A 1 526 ? 12.109 11.698 -16.927 1.00 98.44 526 LEU A N 1
ATOM 3954 C CA . LEU A 1 526 ? 12.896 10.778 -17.730 1.00 98.44 526 LEU A CA 1
ATOM 3955 C C . LEU A 1 526 ? 14.074 10.242 -16.918 1.00 98.44 526 LEU A C 1
ATOM 3957 O O . LEU A 1 526 ? 14.912 11.001 -16.425 1.00 98.44 526 LEU A O 1
ATOM 3961 N N . ASN A 1 527 ? 14.149 8.919 -16.800 1.00 98.50 527 ASN A N 1
ATOM 3962 C CA . ASN A 1 527 ? 15.273 8.243 -16.170 1.00 98.50 527 ASN A CA 1
ATOM 3963 C C . ASN A 1 527 ? 16.043 7.396 -17.188 1.00 98.50 527 ASN A C 1
ATOM 3965 O O . ASN A 1 527 ? 15.516 6.416 -17.711 1.00 98.50 527 ASN A O 1
ATOM 3969 N N . LEU A 1 528 ? 17.299 7.770 -17.424 1.00 97.38 528 LEU A N 1
ATOM 3970 C CA . LEU A 1 528 ? 18.256 7.124 -18.323 1.00 97.38 528 LEU A CA 1
ATOM 3971 C C . LEU A 1 528 ? 19.505 6.647 -17.564 1.00 97.38 528 LEU A C 1
ATOM 3973 O O . LEU A 1 528 ? 20.536 6.389 -18.184 1.00 97.38 528 LEU A O 1
ATOM 3977 N N . SER A 1 529 ? 19.460 6.575 -16.230 1.00 97.62 529 SER A N 1
ATOM 3978 C CA . SER A 1 529 ? 20.653 6.268 -15.440 1.00 97.62 529 SER A CA 1
ATOM 3979 C C . SER A 1 529 ? 21.232 4.897 -15.778 1.00 97.62 529 SER A C 1
ATOM 3981 O O . SER A 1 529 ? 20.473 3.946 -15.959 1.00 97.62 529 SER A O 1
ATOM 3983 N N . GLU A 1 530 ? 22.556 4.768 -15.754 1.00 96.38 530 GLU A N 1
ATOM 3984 C CA . GLU A 1 530 ? 23.276 3.522 -16.033 1.00 96.38 530 GLU A CA 1
ATOM 3985 C C . GLU A 1 530 ? 22.941 2.977 -17.435 1.00 96.38 530 GLU A C 1
ATOM 3987 O O . GLU A 1 530 ? 22.622 1.802 -17.597 1.00 96.38 530 GLU A O 1
ATOM 3992 N N . THR A 1 531 ? 22.968 3.855 -18.443 1.00 95.94 531 THR A N 1
ATOM 3993 C CA . THR A 1 531 ? 22.830 3.509 -19.869 1.00 95.94 531 THR A CA 1
ATOM 3994 C C . THR A 1 531 ? 24.049 3.981 -20.660 1.00 95.94 531 THR A C 1
ATOM 3996 O O . THR A 1 531 ? 24.857 4.785 -20.193 1.00 95.94 531 THR A O 1
ATOM 3999 N N . GLU A 1 532 ? 24.164 3.519 -21.902 1.00 93.75 532 GLU A N 1
ATOM 4000 C CA . GLU A 1 532 ? 25.293 3.819 -22.789 1.00 93.75 532 GLU A CA 1
ATOM 4001 C C . GLU A 1 532 ? 25.112 5.123 -23.593 1.00 93.75 532 GLU A C 1
ATOM 4003 O O . GLU A 1 532 ? 25.880 5.405 -24.514 1.00 93.75 532 GLU A O 1
ATOM 4008 N N . ILE A 1 533 ? 24.099 5.925 -23.251 1.00 95.31 533 ILE A N 1
ATOM 4009 C CA . ILE A 1 533 ? 23.738 7.159 -23.955 1.00 95.31 533 ILE A CA 1
ATOM 4010 C C . ILE A 1 533 ? 24.841 8.211 -23.807 1.00 95.31 533 ILE A C 1
ATOM 4012 O O . ILE A 1 533 ? 25.346 8.463 -22.710 1.00 95.31 533 ILE A O 1
ATOM 4016 N N . SER A 1 534 ? 25.181 8.850 -24.925 1.00 95.50 534 SER A N 1
ATOM 4017 C CA . SER A 1 534 ? 26.160 9.940 -25.001 1.00 95.50 534 SER A CA 1
ATOM 4018 C C . SER A 1 534 ? 25.619 11.198 -25.677 1.00 95.50 534 SER A C 1
ATOM 4020 O O . SER A 1 534 ? 26.046 12.293 -25.325 1.00 95.50 534 SER A O 1
ATOM 4022 N N . ASP A 1 535 ? 24.692 11.052 -26.626 1.00 96.44 535 ASP A N 1
ATOM 4023 C CA . ASP A 1 535 ? 24.071 12.161 -27.350 1.00 96.44 535 ASP A CA 1
ATOM 4024 C C . ASP A 1 535 ? 22.648 12.369 -26.836 1.00 96.44 535 ASP A C 1
ATOM 4026 O O . ASP A 1 535 ? 21.775 11.529 -27.050 1.00 96.44 535 ASP A O 1
ATOM 4030 N N . ILE A 1 536 ? 22.430 13.493 -26.155 1.00 97.25 536 ILE A N 1
ATOM 4031 C CA . ILE A 1 536 ? 21.127 13.891 -25.613 1.00 97.25 536 ILE A CA 1
ATOM 4032 C C . ILE A 1 536 ? 20.441 14.993 -26.429 1.00 97.25 536 ILE A C 1
ATOM 4034 O O . ILE A 1 536 ? 19.431 15.536 -25.982 1.00 97.25 536 ILE A O 1
ATOM 4038 N N . SER A 1 537 ? 20.925 15.303 -27.636 1.00 96.69 537 SER A N 1
ATOM 4039 C CA . SER A 1 537 ? 20.273 16.259 -28.542 1.00 96.69 537 SER A CA 1
ATOM 4040 C C . SER A 1 537 ? 18.778 15.989 -28.796 1.00 96.69 537 SER A C 1
ATOM 4042 O O . SER A 1 537 ? 18.030 16.967 -28.891 1.00 96.69 537 SER A O 1
ATOM 4044 N N . PRO A 1 538 ? 18.260 14.735 -28.796 1.00 96.50 538 PRO A N 1
ATOM 4045 C CA . PRO A 1 538 ? 16.821 14.498 -28.943 1.00 96.50 538 PRO A CA 1
ATOM 4046 C C . PRO A 1 538 ? 15.957 15.044 -27.797 1.00 96.50 538 PRO A C 1
ATOM 4048 O O . PRO A 1 538 ? 14.744 15.164 -27.966 1.00 96.50 538 PRO A O 1
ATOM 4051 N N . LEU A 1 539 ? 16.553 15.369 -26.641 1.00 97.00 539 LEU A N 1
ATOM 4052 C CA . LEU A 1 539 ? 15.838 15.924 -25.487 1.00 97.00 539 LEU A CA 1
ATOM 4053 C C . LEU A 1 539 ? 15.549 17.422 -25.610 1.00 97.00 539 LEU A C 1
ATOM 4055 O O . LEU A 1 539 ? 14.751 17.955 -24.836 1.00 97.00 539 LEU A O 1
ATOM 4059 N N . GLN A 1 540 ? 16.194 18.105 -26.558 1.00 95.88 540 GLN A N 1
ATOM 4060 C CA . GLN A 1 540 ? 16.121 19.553 -26.674 1.00 95.88 540 GLN A CA 1
ATOM 4061 C C . GLN A 1 540 ? 14.671 20.034 -26.834 1.00 95.88 540 GLN A C 1
ATOM 4063 O O . GLN A 1 540 ? 13.940 19.603 -27.727 1.00 95.88 540 GLN A O 1
ATOM 4068 N N . GLY A 1 541 ? 14.268 20.963 -25.965 1.00 94.06 541 GLY A N 1
ATOM 4069 C CA . GLY A 1 541 ? 12.937 21.574 -25.987 1.00 94.06 541 GLY A CA 1
ATOM 4070 C C . GLY A 1 541 ? 11.807 20.701 -25.430 1.00 94.06 541 GLY A C 1
ATOM 4071 O O . GLY A 1 541 ? 10.661 21.148 -25.432 1.00 94.06 541 GLY A O 1
ATOM 4072 N N . LEU A 1 542 ? 12.092 19.490 -24.934 1.00 96.00 542 LEU A N 1
ATOM 4073 C CA . LEU A 1 542 ? 11.086 18.687 -24.237 1.00 96.00 542 LEU A CA 1
ATOM 4074 C C . LEU A 1 542 ? 10.747 19.304 -22.865 1.00 96.00 542 LEU A C 1
ATOM 4076 O O . LEU A 1 542 ? 11.631 19.860 -22.205 1.00 96.00 542 LEU A O 1
ATOM 4080 N N . PRO A 1 543 ? 9.491 19.190 -22.394 1.00 95.69 543 PRO A N 1
ATOM 4081 C CA . PRO A 1 543 ? 9.038 19.784 -21.134 1.00 95.69 543 PRO A CA 1
ATOM 4082 C C . PRO A 1 543 ? 9.455 18.949 -19.904 1.00 95.69 543 PRO A C 1
ATOM 4084 O O . PRO A 1 543 ? 8.643 18.689 -19.018 1.00 95.69 543 PRO A O 1
ATOM 4087 N N . ILE A 1 544 ? 10.716 18.506 -19.859 1.00 97.94 544 ILE A N 1
ATOM 4088 C CA . ILE A 1 544 ? 11.238 17.636 -18.800 1.00 97.94 544 ILE A CA 1
ATOM 4089 C C . ILE A 1 544 ? 11.554 18.471 -17.556 1.00 97.94 544 ILE A C 1
ATOM 4091 O O . ILE A 1 544 ? 12.330 19.425 -17.611 1.00 97.94 544 ILE A O 1
ATOM 4095 N N . ASN A 1 545 ? 11.005 18.046 -16.417 1.00 97.62 545 ASN A N 1
ATOM 4096 C CA . ASN A 1 545 ? 11.208 18.653 -15.103 1.00 97.62 545 ASN A CA 1
ATOM 4097 C C . ASN A 1 545 ? 12.172 17.829 -14.239 1.00 97.62 545 ASN A C 1
ATOM 4099 O O . ASN A 1 545 ? 12.863 18.393 -13.386 1.00 97.62 545 ASN A O 1
ATOM 4103 N N . THR A 1 546 ? 12.210 16.509 -14.446 1.00 98.62 546 THR A N 1
ATOM 4104 C CA . THR A 1 546 ? 13.074 15.571 -13.717 1.00 98.62 546 THR A CA 1
ATOM 4105 C C . THR A 1 546 ? 13.867 14.738 -14.712 1.00 98.62 546 THR A C 1
ATOM 4107 O O . THR A 1 546 ? 13.291 13.915 -15.427 1.00 98.62 546 THR A O 1
ATOM 4110 N N . LEU A 1 547 ? 15.187 14.918 -14.736 1.00 98.62 547 LEU A N 1
ATOM 4111 C CA . LEU A 1 547 ? 16.083 14.178 -15.620 1.00 98.62 547 LEU A CA 1
ATOM 4112 C C . LEU A 1 547 ? 17.178 13.470 -14.822 1.00 98.62 547 LEU A C 1
ATOM 4114 O O . LEU A 1 547 ? 17.932 14.098 -14.078 1.00 98.62 547 LEU A O 1
ATOM 4118 N N . ASN A 1 548 ? 17.285 12.155 -15.000 1.00 98.50 548 ASN A N 1
ATOM 4119 C CA . ASN A 1 548 ? 18.357 11.359 -14.415 1.00 98.50 548 ASN A CA 1
ATOM 4120 C C . ASN A 1 548 ? 19.242 10.744 -15.508 1.00 98.50 548 ASN A C 1
ATOM 4122 O O . ASN A 1 548 ? 18.796 9.886 -16.265 1.00 98.50 548 ASN A O 1
ATOM 4126 N N . LEU A 1 549 ? 20.497 11.188 -15.551 1.00 97.62 549 LEU A N 1
ATOM 4127 C CA . LEU A 1 549 ? 21.579 10.772 -16.446 1.00 97.62 549 LEU A CA 1
ATOM 4128 C C . LEU A 1 549 ? 22.765 10.187 -15.655 1.00 97.62 549 LEU A C 1
ATOM 4130 O O . LEU A 1 549 ? 23.889 10.148 -16.161 1.00 97.62 549 LEU A O 1
ATOM 4134 N N . PHE A 1 550 ? 22.539 9.752 -14.410 1.00 97.06 550 PHE A N 1
ATOM 4135 C CA . PHE A 1 550 ? 23.584 9.174 -13.569 1.00 97.06 550 PHE A CA 1
ATOM 4136 C C . PHE A 1 550 ? 24.286 8.009 -14.273 1.00 97.06 550 PHE A C 1
ATOM 4138 O O . PHE A 1 550 ? 23.611 7.131 -14.802 1.00 97.06 550 PHE A O 1
ATOM 4145 N N . LYS A 1 551 ? 25.622 7.973 -14.256 1.00 96.06 551 LYS A N 1
ATOM 4146 C CA . LYS A 1 551 ? 26.449 6.947 -14.910 1.00 96.06 551 LYS A CA 1
ATOM 4147 C C . LYS A 1 551 ? 26.074 6.721 -16.378 1.00 96.06 551 LYS A C 1
ATOM 4149 O O . LYS A 1 551 ? 25.816 5.597 -16.798 1.00 96.06 551 LYS A O 1
ATOM 4154 N N . THR A 1 552 ? 26.030 7.804 -17.146 1.00 96.69 552 THR A N 1
ATOM 4155 C CA . THR A 1 552 ? 25.911 7.773 -18.613 1.00 96.69 552 THR A CA 1
ATOM 4156 C C . THR A 1 552 ? 27.218 8.220 -19.269 1.00 96.69 552 THR A C 1
ATOM 4158 O O . THR A 1 552 ? 28.161 8.639 -18.597 1.00 96.69 552 THR A O 1
ATOM 4161 N N . LYS A 1 553 ? 27.302 8.156 -20.600 1.00 95.50 553 LYS A N 1
ATOM 4162 C CA . LYS A 1 553 ? 28.468 8.620 -21.371 1.00 95.50 553 LYS A CA 1
ATOM 4163 C C . LYS A 1 553 ? 28.340 10.070 -21.847 1.00 95.50 553 LYS A C 1
ATOM 4165 O O . LYS A 1 553 ? 29.135 10.499 -22.680 1.00 95.50 553 LYS A O 1
ATOM 4170 N N . VAL A 1 554 ? 27.357 10.812 -21.337 1.00 96.56 554 VAL A N 1
ATOM 4171 C CA . VAL A 1 554 ? 27.097 12.205 -21.716 1.00 96.56 554 VAL A CA 1
ATOM 4172 C C . VAL A 1 554 ? 28.270 13.096 -21.312 1.00 96.56 554 VAL A C 1
ATOM 4174 O O . VAL A 1 554 ? 28.738 13.040 -20.175 1.00 96.56 554 VAL A O 1
ATOM 4177 N N . SER A 1 555 ? 28.730 13.914 -22.255 1.00 94.88 555 SER A N 1
ATOM 4178 C CA . SER A 1 555 ? 29.751 14.950 -22.044 1.00 94.88 555 SER A CA 1
ATOM 4179 C C . SER A 1 555 ? 29.280 16.334 -22.487 1.00 94.88 555 SER A C 1
ATOM 4181 O O . SER A 1 555 ? 29.658 17.325 -21.869 1.00 94.88 555 SER A O 1
ATOM 4183 N N . ASP A 1 556 ? 28.450 16.398 -23.532 1.00 95.50 556 ASP A N 1
ATOM 4184 C CA . ASP A 1 556 ? 27.807 17.620 -24.012 1.00 95.50 556 ASP A CA 1
ATOM 4185 C C . ASP A 1 556 ? 26.366 17.695 -23.491 1.00 95.50 556 ASP A C 1
ATOM 4187 O O . ASP A 1 556 ? 25.551 16.805 -23.745 1.00 95.50 556 ASP A O 1
ATOM 4191 N N . ILE A 1 557 ? 26.063 18.769 -22.760 1.00 96.94 557 ILE A N 1
ATOM 4192 C CA . ILE A 1 557 ? 24.732 19.054 -22.215 1.00 96.94 557 ILE A CA 1
ATOM 4193 C C . ILE A 1 557 ? 24.056 20.269 -22.861 1.00 96.94 557 ILE A C 1
ATOM 4195 O O . ILE A 1 557 ? 23.094 20.804 -22.313 1.00 96.94 557 ILE A O 1
ATOM 4199 N N . SER A 1 558 ? 24.517 20.704 -24.036 1.00 96.75 558 SER A N 1
ATOM 4200 C CA . SER A 1 558 ? 23.952 21.826 -24.802 1.00 96.75 558 SER A CA 1
ATOM 4201 C C . SER A 1 558 ? 22.437 21.715 -25.023 1.00 96.75 558 SER A C 1
ATOM 4203 O O . SER A 1 558 ? 21.724 22.721 -24.966 1.00 96.75 558 SER A O 1
ATOM 4205 N N . ALA A 1 559 ? 21.926 20.490 -25.175 1.00 96.69 559 ALA A N 1
ATOM 4206 C CA . ALA A 1 559 ? 20.501 20.187 -25.307 1.00 96.69 559 ALA A CA 1
ATOM 4207 C C . ALA A 1 559 ? 19.652 20.623 -24.098 1.00 96.69 559 ALA A C 1
ATOM 4209 O O . ALA A 1 559 ? 18.454 20.853 -24.255 1.00 96.69 559 ALA A O 1
ATOM 4210 N N . LEU A 1 560 ? 20.260 20.759 -22.910 1.00 97.00 560 LEU A N 1
ATOM 4211 C CA . LEU A 1 560 ? 19.568 21.113 -21.665 1.00 97.00 560 LEU A CA 1
ATOM 4212 C C . LEU A 1 560 ? 19.296 22.615 -21.514 1.00 97.00 560 LEU A C 1
ATOM 4214 O O . LEU A 1 560 ? 18.555 23.026 -20.618 1.00 97.00 560 LEU A O 1
ATOM 4218 N N . LYS A 1 561 ? 19.874 23.448 -22.387 1.00 95.88 561 LYS A N 1
ATOM 4219 C CA . LYS A 1 561 ? 19.775 24.905 -22.291 1.00 95.88 561 LYS A CA 1
ATOM 4220 C C . LYS A 1 561 ? 18.321 25.378 -22.358 1.00 95.88 561 LYS A C 1
ATOM 4222 O O . LYS A 1 561 ? 17.628 25.163 -23.349 1.00 95.88 561 LYS A O 1
ATOM 4227 N N . GLY A 1 562 ? 17.885 26.080 -21.311 1.00 93.88 562 GLY A N 1
ATOM 4228 C CA . GLY A 1 562 ? 16.542 26.662 -21.217 1.00 93.88 562 GLY A CA 1
ATOM 4229 C C . GLY A 1 562 ? 15.420 25.666 -20.898 1.00 93.88 562 GLY A C 1
ATOM 4230 O O . GLY A 1 562 ? 14.255 26.061 -20.911 1.00 93.88 562 GLY A O 1
ATOM 4231 N N . MET A 1 563 ? 15.736 24.400 -20.603 1.00 96.25 563 MET A N 1
ATOM 4232 C CA . MET A 1 563 ? 14.734 23.414 -20.185 1.00 96.25 563 MET A CA 1
ATOM 4233 C C . MET A 1 563 ? 14.207 23.707 -18.764 1.00 96.25 563 MET A C 1
ATOM 4235 O O . MET A 1 563 ? 14.962 24.194 -17.916 1.00 96.25 563 MET A O 1
ATOM 4239 N N . PRO A 1 564 ? 12.937 23.381 -18.450 1.00 95.44 564 PRO A N 1
ATOM 4240 C CA . PRO A 1 564 ? 12.308 23.666 -17.154 1.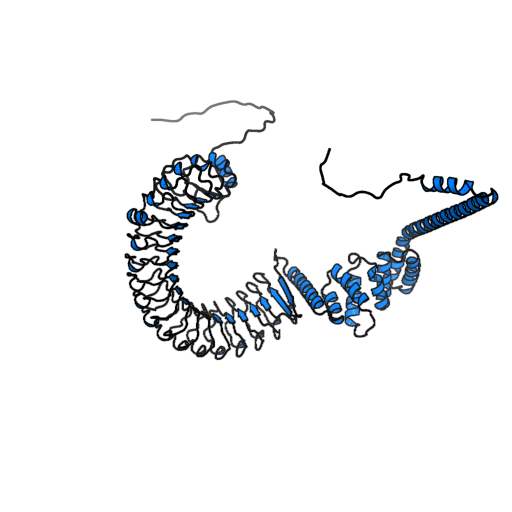00 95.44 564 PRO A CA 1
ATOM 4241 C C . PRO A 1 564 ? 12.701 22.661 -16.048 1.00 95.44 564 PRO A C 1
ATOM 4243 O O . PRO A 1 564 ? 11.875 22.257 -15.229 1.00 95.44 564 PRO A O 1
ATOM 4246 N N . LEU A 1 565 ? 13.971 22.250 -16.007 1.00 97.88 565 LEU A N 1
ATOM 4247 C CA . LEU A 1 565 ? 14.467 21.235 -15.080 1.00 97.88 565 LEU A CA 1
ATOM 4248 C C . LEU A 1 565 ? 14.405 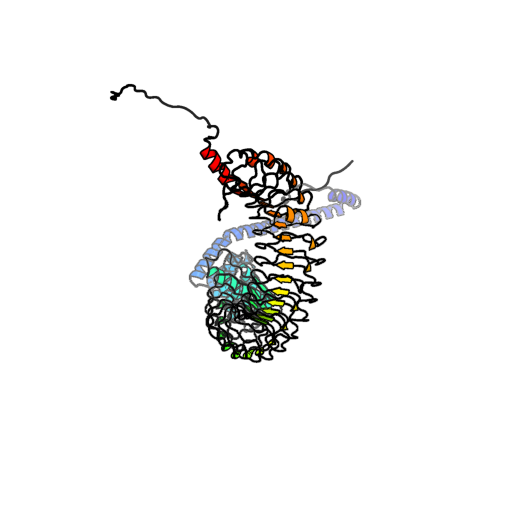21.733 -13.634 1.00 97.88 565 LEU A C 1
ATOM 4250 O O . LEU A 1 565 ? 14.952 22.779 -13.298 1.00 97.88 565 LEU A O 1
ATOM 4254 N N . THR A 1 566 ? 13.786 20.938 -12.765 1.00 98.25 566 THR A N 1
ATOM 4255 C CA . THR A 1 566 ? 13.797 21.111 -11.304 1.00 98.25 566 THR A CA 1
ATOM 4256 C C . THR A 1 566 ? 14.773 20.157 -10.619 1.00 98.25 566 THR A C 1
ATOM 4258 O O . THR A 1 566 ? 15.356 20.513 -9.595 1.00 98.25 566 THR A O 1
ATOM 4261 N N . TYR A 1 567 ? 14.992 18.980 -11.210 1.00 98.56 567 TYR A N 1
ATOM 4262 C CA . TYR A 1 567 ? 15.927 17.961 -10.750 1.00 98.56 567 TYR A CA 1
ATOM 4263 C C . TYR A 1 567 ? 16.775 17.485 -11.928 1.00 98.56 567 TYR A C 1
ATOM 4265 O O . TYR A 1 567 ? 16.235 17.068 -12.958 1.00 98.56 567 TYR A O 1
ATOM 4273 N N . LEU A 1 568 ? 18.095 17.509 -11.750 1.00 98.38 568 LEU A N 1
ATOM 4274 C CA . LEU A 1 568 ? 19.056 16.994 -12.713 1.00 98.38 568 LEU A CA 1
ATOM 4275 C C . LEU A 1 568 ? 20.131 16.171 -12.001 1.00 98.38 568 LEU A C 1
ATOM 4277 O O . LEU A 1 568 ? 20.843 16.669 -11.130 1.00 98.38 568 LEU A O 1
ATOM 4281 N N . ASN A 1 569 ? 20.275 14.913 -12.402 1.00 98.06 569 ASN A N 1
ATOM 4282 C CA . ASN A 1 569 ? 21.372 14.066 -11.953 1.00 98.06 569 ASN A CA 1
ATOM 4283 C C . ASN A 1 569 ? 22.293 13.745 -13.126 1.00 98.06 569 ASN A C 1
ATOM 4285 O O . ASN A 1 569 ? 21.887 13.056 -14.055 1.00 98.06 569 ASN A O 1
ATOM 4289 N N . LEU A 1 570 ? 23.521 14.249 -13.066 1.00 96.94 570 LEU A N 1
ATOM 4290 C CA . LEU A 1 570 ? 24.591 14.022 -14.035 1.00 96.94 570 LEU A CA 1
ATOM 4291 C C . LEU A 1 570 ? 25.745 13.224 -13.416 1.00 96.94 570 LEU A C 1
ATOM 4293 O O . LEU A 1 570 ? 26.782 13.078 -14.056 1.00 96.94 570 LEU A O 1
ATOM 4297 N N . GLY A 1 571 ? 25.606 12.732 -12.183 1.00 95.44 571 GLY A N 1
ATOM 4298 C CA . GLY A 1 571 ? 26.721 12.116 -11.475 1.00 95.44 571 GLY A CA 1
ATOM 4299 C C . GLY A 1 571 ? 27.298 10.907 -12.219 1.00 95.44 571 GLY A C 1
ATOM 4300 O O . GLY A 1 571 ? 26.561 10.151 -12.844 1.00 95.44 571 GLY A O 1
ATOM 4301 N N . GLY A 1 572 ? 28.612 10.712 -12.193 1.00 93.88 572 GLY A N 1
ATOM 4302 C CA . GLY A 1 572 ? 29.286 9.625 -12.908 1.00 93.88 572 GLY A CA 1
ATOM 4303 C C . GLY A 1 572 ? 29.234 9.738 -14.436 1.00 93.88 572 GLY A C 1
ATOM 4304 O O . GLY A 1 572 ? 29.477 8.740 -15.114 1.00 93.88 572 GLY A O 1
ATOM 4305 N N . SER A 1 573 ? 28.866 10.901 -14.985 1.00 93.81 573 SER A N 1
ATOM 4306 C CA . SER A 1 573 ? 28.936 11.181 -16.425 1.00 93.81 573 SER A CA 1
ATOM 4307 C C . SER A 1 573 ? 30.317 11.706 -16.840 1.00 93.81 573 SER A C 1
ATOM 4309 O O . SER A 1 573 ? 31.180 11.979 -16.005 1.00 93.81 573 SER A O 1
ATOM 4311 N N . LYS A 1 574 ? 30.538 11.874 -18.150 1.00 91.56 574 LYS A N 1
ATOM 4312 C CA . LYS A 1 574 ? 31.791 12.399 -18.724 1.00 91.56 574 LYS A CA 1
ATOM 4313 C C . LYS A 1 574 ? 31.744 13.915 -18.951 1.00 91.56 574 LYS A C 1
ATOM 4315 O O . LYS A 1 574 ? 32.378 14.419 -19.876 1.00 91.56 574 LYS A O 1
ATOM 4320 N N . LEU A 1 575 ? 30.967 14.621 -18.135 1.00 92.94 575 LEU A N 1
ATOM 4321 C CA . LEU A 1 575 ? 30.735 16.058 -18.230 1.00 92.94 575 LEU A CA 1
ATOM 4322 C C . LEU A 1 575 ? 32.026 16.866 -18.061 1.00 92.94 575 LEU A C 1
ATOM 4324 O O . LEU A 1 575 ? 32.821 16.570 -17.173 1.00 92.94 575 LEU A O 1
ATOM 4328 N N . VAL A 1 576 ? 32.183 17.910 -18.878 1.00 90.62 576 VAL A N 1
ATOM 4329 C CA . VAL A 1 576 ? 33.310 18.858 -18.798 1.00 90.62 576 VAL A CA 1
ATOM 4330 C C . VAL A 1 576 ? 32.826 20.276 -18.482 1.00 90.62 576 VAL A C 1
ATOM 4332 O O . VAL A 1 576 ? 33.406 20.933 -17.623 1.00 90.62 576 VAL A O 1
ATOM 4335 N N . ASP A 1 577 ? 31.732 20.718 -19.116 1.00 91.31 577 ASP A N 1
ATOM 4336 C CA . ASP A 1 577 ? 31.235 22.099 -19.064 1.00 91.31 577 ASP A CA 1
ATOM 4337 C C . ASP A 1 577 ? 29.789 22.189 -18.533 1.00 91.31 577 ASP A C 1
ATOM 4339 O O . ASP A 1 577 ? 28.918 21.399 -18.899 1.00 91.31 577 ASP A O 1
ATOM 4343 N N . LEU A 1 578 ? 29.531 23.189 -17.684 1.00 95.38 578 LEU A N 1
ATOM 4344 C CA . LEU A 1 578 ? 28.218 23.510 -17.111 1.00 95.38 578 LEU A CA 1
ATOM 4345 C C . LEU A 1 578 ? 27.560 24.747 -17.734 1.00 95.38 578 LEU A C 1
ATOM 4347 O O . LEU A 1 578 ? 26.433 25.072 -17.355 1.00 95.38 578 LEU A O 1
ATOM 4351 N N . SER A 1 579 ? 28.211 25.440 -18.672 1.00 94.62 579 SER A N 1
ATOM 4352 C CA . SER A 1 579 ? 27.683 26.650 -19.313 1.00 94.62 579 SER A CA 1
ATOM 4353 C C . SER A 1 579 ? 26.254 26.506 -19.864 1.00 94.62 579 SER A C 1
ATOM 4355 O O . SER A 1 579 ? 25.482 27.460 -19.725 1.00 94.62 579 SER A O 1
ATOM 4357 N N . PRO A 1 580 ? 25.799 25.336 -20.373 1.00 95.88 580 PRO A N 1
ATOM 4358 C CA . PRO A 1 580 ? 24.414 25.183 -20.820 1.00 95.88 580 PRO A CA 1
ATOM 4359 C C . PRO A 1 580 ? 23.369 25.290 -19.702 1.00 95.88 580 PRO A C 1
ATOM 4361 O O . PRO A 1 580 ? 22.205 25.561 -19.991 1.00 95.88 580 PRO A O 1
ATOM 4364 N N . LEU A 1 581 ? 23.764 25.117 -18.435 1.00 95.75 581 LEU A N 1
ATOM 4365 C CA . LEU A 1 581 ? 22.884 25.302 -17.278 1.00 95.75 581 LEU A CA 1
ATOM 4366 C C . LEU A 1 581 ? 22.786 26.765 -16.828 1.00 95.75 581 LEU A C 1
ATOM 4368 O O . LEU A 1 581 ? 21.972 27.068 -15.950 1.00 95.75 581 LEU A O 1
ATOM 4372 N N . GLN A 1 582 ? 23.562 27.682 -17.411 1.00 93.69 582 GLN A N 1
ATOM 4373 C CA . GLN A 1 582 ? 23.512 29.093 -17.042 1.00 93.69 582 GLN A CA 1
ATOM 4374 C C . GLN A 1 582 ? 22.097 29.662 -17.221 1.00 93.69 582 GLN A C 1
ATOM 4376 O O . GLN A 1 582 ? 21.471 29.523 -18.272 1.00 93.69 582 GLN A O 1
ATOM 4381 N N . GLY A 1 583 ? 21.583 30.307 -16.170 1.00 89.75 583 GLY A N 1
ATOM 4382 C CA . GLY A 1 583 ? 20.227 30.859 -16.156 1.00 89.75 583 GLY A CA 1
ATOM 4383 C C . GLY A 1 583 ? 19.112 29.832 -15.914 1.00 89.75 583 GLY A C 1
ATOM 4384 O O . GLY A 1 583 ? 17.938 30.181 -16.057 1.00 89.75 583 GLY A O 1
ATOM 4385 N N . SER A 1 584 ? 19.435 28.595 -15.510 1.00 94.56 584 SER A N 1
ATOM 4386 C CA . SER A 1 584 ? 18.452 27.564 -15.126 1.00 94.56 584 SER A CA 1
ATOM 4387 C C . SER A 1 584 ? 17.760 27.907 -13.804 1.00 94.56 584 SER A C 1
ATOM 4389 O O . SER A 1 584 ? 18.025 27.336 -12.748 1.00 94.56 584 SER A O 1
ATOM 4391 N N . THR A 1 585 ? 16.843 28.870 -13.847 1.00 91.06 585 THR A N 1
ATOM 4392 C CA . THR A 1 585 ? 16.164 29.390 -12.652 1.00 91.06 585 THR A CA 1
ATOM 4393 C C . THR A 1 585 ? 15.155 28.416 -12.047 1.00 91.06 585 THR A C 1
ATOM 4395 O O . THR A 1 585 ? 14.790 28.595 -10.890 1.00 91.06 585 THR A O 1
ATOM 4398 N N . ALA A 1 586 ? 14.711 27.384 -12.768 1.00 95.44 586 ALA A N 1
ATOM 4399 C CA . ALA A 1 586 ? 13.812 26.357 -12.232 1.00 95.44 586 ALA A CA 1
ATOM 4400 C C . ALA A 1 586 ? 14.538 25.281 -11.399 1.00 95.44 586 ALA A C 1
ATOM 4402 O O . ALA A 1 586 ? 13.888 24.596 -10.605 1.00 95.44 586 ALA A O 1
ATOM 4403 N N . LEU A 1 587 ? 15.862 25.151 -11.552 1.00 97.81 587 LEU A N 1
ATOM 4404 C CA . LEU A 1 587 ? 16.645 24.053 -10.989 1.00 97.81 587 LEU A CA 1
ATOM 4405 C C . LEU A 1 587 ? 16.724 24.152 -9.463 1.00 97.81 587 LEU A C 1
ATOM 4407 O O . LEU A 1 587 ? 17.125 25.182 -8.922 1.00 97.81 587 LEU A O 1
ATOM 4411 N N . ARG A 1 588 ? 16.342 23.069 -8.778 1.00 97.94 588 ARG A N 1
ATOM 4412 C CA . ARG A 1 588 ? 16.335 22.953 -7.310 1.00 97.94 588 ARG A CA 1
ATOM 4413 C C . ARG A 1 588 ? 17.339 21.935 -6.802 1.00 97.94 588 ARG A C 1
ATOM 4415 O O . ARG A 1 588 ? 17.962 22.168 -5.769 1.00 97.94 588 ARG A O 1
ATOM 4422 N N . GLU A 1 589 ? 17.510 20.832 -7.521 1.00 97.81 589 GLU A N 1
ATOM 4423 C CA . GLU A 1 589 ? 18.469 19.787 -7.171 1.00 97.81 589 GLU A CA 1
ATOM 4424 C C . GLU A 1 589 ? 19.389 19.475 -8.349 1.00 97.81 589 GLU A C 1
ATOM 4426 O O . GLU A 1 589 ? 18.920 19.164 -9.446 1.00 97.81 589 GLU A O 1
ATOM 4431 N N . LEU A 1 590 ? 20.699 19.526 -8.098 1.00 97.44 590 LEU A N 1
ATOM 4432 C CA . LEU A 1 590 ? 21.733 19.168 -9.064 1.00 97.44 590 LEU A CA 1
ATOM 4433 C C . LEU A 1 590 ? 22.734 18.199 -8.432 1.00 97.44 590 LEU A C 1
ATOM 4435 O O . LEU A 1 590 ? 23.344 18.503 -7.405 1.00 97.44 590 LEU A O 1
ATOM 4439 N N . LEU A 1 591 ? 22.910 17.032 -9.047 1.00 97.12 591 LEU A N 1
ATOM 4440 C CA . LEU A 1 591 ? 23.877 16.025 -8.609 1.00 97.12 591 LEU A CA 1
ATOM 4441 C C . LEU A 1 591 ? 24.979 15.876 -9.661 1.00 97.12 591 LEU A C 1
ATOM 4443 O O . LEU A 1 591 ? 24.701 15.513 -10.802 1.00 97.12 591 LEU A O 1
ATOM 4447 N N . LEU A 1 592 ? 26.218 16.160 -9.262 1.00 95.62 592 LEU A N 1
ATOM 4448 C CA . LEU A 1 592 ? 27.433 16.099 -10.082 1.00 95.62 592 LEU A CA 1
ATOM 4449 C C . LEU A 1 592 ? 28.490 15.169 -9.465 1.00 95.62 592 LEU A C 1
ATOM 4451 O O . LEU A 1 592 ? 29.654 15.241 -9.841 1.00 95.62 592 LEU A O 1
ATOM 4455 N N . ASN A 1 593 ? 28.134 14.331 -8.485 1.00 92.50 593 ASN A N 1
ATOM 4456 C CA . ASN A 1 593 ? 29.091 13.404 -7.869 1.00 92.50 593 ASN A CA 1
ATOM 4457 C C . ASN A 1 593 ? 29.767 12.532 -8.932 1.00 92.50 593 ASN A C 1
ATOM 4459 O O . ASN A 1 593 ? 29.124 12.134 -9.891 1.00 92.50 593 ASN A O 1
ATOM 4463 N N . ASP A 1 594 ? 31.042 12.203 -8.758 1.00 91.62 594 ASP A N 1
ATOM 4464 C CA . ASP A 1 594 ? 31.782 11.322 -9.674 1.00 91.62 594 ASP A CA 1
ATOM 4465 C C . ASP A 1 594 ? 31.903 11.843 -11.131 1.00 91.62 594 ASP A C 1
ATOM 4467 O O . ASP A 1 594 ? 32.231 11.078 -12.033 1.00 91.62 594 ASP A O 1
ATOM 4471 N N . CYS A 1 595 ? 31.665 13.137 -11.395 1.00 93.06 595 CYS A N 1
ATOM 4472 C CA . CYS A 1 595 ? 31.988 13.765 -12.687 1.00 93.06 595 CYS A CA 1
ATOM 4473 C C . CYS A 1 595 ? 33.475 14.146 -12.750 1.00 93.06 595 CYS A C 1
ATOM 4475 O O . CYS A 1 595 ? 33.818 15.321 -12.646 1.00 93.06 595 CYS A O 1
ATOM 4477 N N . GLU A 1 596 ? 34.364 13.165 -12.898 1.00 90.19 596 GLU A N 1
ATOM 4478 C CA . GLU A 1 596 ? 35.826 13.345 -12.784 1.00 90.19 596 GLU A CA 1
ATOM 4479 C C . GLU A 1 596 ? 36.425 14.368 -13.770 1.00 90.19 596 GLU A C 1
ATOM 4481 O O . GLU A 1 596 ? 37.423 15.010 -13.454 1.00 90.19 596 GLU A O 1
ATOM 4486 N N . ASN A 1 597 ? 35.800 14.564 -14.935 1.00 91.81 597 ASN A N 1
ATOM 4487 C CA . ASN A 1 597 ? 36.277 15.487 -15.974 1.00 91.81 597 ASN A CA 1
ATOM 4488 C C . ASN A 1 597 ? 35.729 16.914 -15.843 1.00 91.81 597 ASN A C 1
ATOM 4490 O O . ASN A 1 597 ? 36.077 17.771 -16.656 1.00 91.81 597 ASN A O 1
ATOM 4494 N N . LEU A 1 598 ? 34.854 17.167 -14.864 1.00 92.31 598 LEU A N 1
ATOM 4495 C CA . LEU A 1 598 ? 34.226 18.471 -14.704 1.00 92.31 598 LEU A CA 1
ATOM 4496 C C . LEU A 1 598 ? 35.290 19.515 -14.358 1.00 92.31 598 LEU A C 1
ATOM 4498 O O . LEU A 1 598 ? 36.064 19.325 -13.414 1.00 92.31 598 LEU A O 1
ATOM 4502 N N . GLU A 1 599 ? 35.303 20.625 -15.099 1.00 90.62 599 GLU A N 1
ATOM 4503 C CA . GLU A 1 599 ? 36.203 21.739 -14.823 1.00 90.62 599 GLU A CA 1
ATOM 4504 C C . GLU A 1 599 ? 36.026 22.262 -13.391 1.00 90.62 599 GLU A C 1
ATOM 4506 O O . GLU A 1 599 ? 34.924 22.298 -12.839 1.00 90.62 599 GLU A O 1
ATOM 4511 N N . ASN A 1 600 ? 37.118 22.738 -12.785 1.00 87.75 600 ASN A N 1
ATOM 4512 C CA . ASN A 1 600 ? 37.086 23.372 -11.465 1.00 87.75 600 ASN A CA 1
ATOM 4513 C C . ASN A 1 600 ? 36.521 24.809 -11.538 1.00 87.75 600 ASN A C 1
ATOM 4515 O O . ASN A 1 600 ? 37.160 25.781 -11.127 1.00 87.75 600 ASN A O 1
ATOM 4519 N N . ASN A 1 601 ? 35.336 24.950 -12.131 1.00 87.69 601 ASN A N 1
ATOM 4520 C CA . ASN A 1 601 ? 34.637 26.203 -12.356 1.00 87.69 601 ASN A CA 1
ATOM 4521 C C . ASN A 1 601 ? 33.119 25.971 -12.325 1.00 87.69 601 ASN A C 1
ATOM 4523 O O . ASN A 1 601 ? 32.555 25.314 -13.194 1.00 87.69 601 ASN A O 1
ATOM 4527 N N . LEU A 1 602 ? 32.449 26.564 -11.335 1.00 92.75 602 LEU A N 1
ATOM 4528 C CA . LEU A 1 602 ? 30.996 26.474 -11.162 1.00 92.75 602 LEU A CA 1
ATOM 4529 C C . LEU A 1 602 ? 30.262 27.784 -11.485 1.00 92.75 602 LEU A C 1
ATOM 4531 O O . LEU A 1 602 ? 29.089 27.924 -11.150 1.00 92.75 602 LEU A O 1
ATOM 4535 N N . SER A 1 603 ? 30.922 28.752 -12.130 1.00 92.25 603 SER A N 1
ATOM 4536 C CA . SER A 1 603 ? 30.352 30.085 -12.405 1.00 92.25 603 SER A CA 1
ATOM 4537 C C . SER A 1 603 ? 29.021 30.047 -13.165 1.00 92.25 603 SER A C 1
ATOM 4539 O O . SER A 1 603 ? 28.149 30.872 -12.897 1.00 92.25 603 SER A O 1
ATOM 4541 N N . ALA A 1 604 ? 28.809 29.047 -14.025 1.00 92.31 604 ALA A N 1
ATOM 4542 C CA . ALA A 1 604 ? 27.536 28.825 -14.713 1.00 92.31 604 ALA A CA 1
ATOM 4543 C C . ALA A 1 604 ? 26.346 28.620 -13.751 1.00 92.31 604 ALA A C 1
ATOM 4545 O O . ALA A 1 604 ? 25.202 28.898 -14.108 1.00 92.31 604 ALA A O 1
ATOM 4546 N N . LEU A 1 605 ? 26.596 28.176 -12.515 1.00 95.19 605 LEU A N 1
ATOM 4547 C CA . LEU A 1 605 ? 25.564 27.958 -11.502 1.00 95.19 605 LEU A CA 1
ATOM 4548 C C . LEU A 1 605 ? 25.181 29.231 -10.734 1.00 95.19 605 LEU A C 1
ATOM 4550 O O . LEU A 1 605 ? 24.188 29.200 -10.011 1.00 95.19 605 LEU A O 1
ATOM 4554 N N . ALA A 1 606 ? 25.904 30.347 -10.891 1.00 92.44 606 ALA A N 1
ATOM 4555 C CA . ALA A 1 606 ? 25.678 31.576 -10.119 1.00 92.44 606 ALA A CA 1
ATOM 4556 C C . ALA A 1 606 ? 24.239 32.123 -10.244 1.00 92.44 606 ALA A C 1
ATOM 4558 O O . ALA A 1 606 ? 23.674 32.634 -9.278 1.00 92.44 606 ALA A O 1
ATOM 4559 N N . ASP A 1 607 ? 23.612 31.949 -11.411 1.00 89.75 607 ASP A N 1
ATOM 4560 C CA . ASP A 1 607 ? 22.246 32.410 -11.685 1.00 89.75 607 ASP A CA 1
ATOM 4561 C C . ASP A 1 607 ? 21.153 31.371 -11.367 1.00 89.75 607 ASP A C 1
ATOM 4563 O O . ASP A 1 607 ? 19.959 31.648 -11.531 1.00 89.75 607 ASP A O 1
ATOM 4567 N N . CYS A 1 608 ? 21.516 30.189 -10.856 1.00 94.69 608 CYS A N 1
ATOM 4568 C CA . CYS A 1 608 ? 20.575 29.147 -10.429 1.00 94.69 608 CYS A CA 1
ATOM 4569 C C . CYS A 1 608 ? 19.961 29.488 -9.057 1.00 94.69 608 CYS A C 1
ATOM 4571 O O . CYS A 1 608 ? 20.098 28.757 -8.079 1.00 94.69 608 CYS A O 1
ATOM 4573 N N . LYS A 1 609 ? 19.266 30.629 -8.966 1.00 92.62 609 LYS A N 1
ATOM 4574 C CA . LYS A 1 609 ? 18.793 31.246 -7.706 1.00 92.62 609 LYS A CA 1
ATOM 4575 C C . LYS A 1 609 ? 17.851 30.372 -6.869 1.00 92.62 609 LYS A C 1
ATOM 4577 O O . LYS A 1 609 ? 17.646 30.662 -5.689 1.00 92.62 609 LYS A O 1
ATOM 4582 N N . ASN A 1 610 ? 17.259 29.339 -7.467 1.00 96.31 610 ASN A N 1
ATOM 4583 C CA . ASN A 1 610 ? 16.379 28.395 -6.784 1.00 96.31 610 ASN A CA 1
ATOM 4584 C C . ASN A 1 610 ? 17.053 27.075 -6.396 1.00 96.31 610 ASN A C 1
ATOM 4586 O O . ASN A 1 610 ? 16.361 26.208 -5.873 1.00 96.31 610 ASN A O 1
ATOM 4590 N N . LEU A 1 611 ? 18.367 26.931 -6.591 1.00 97.31 611 LEU A N 1
ATOM 4591 C CA . LEU A 1 611 ? 19.091 25.720 -6.223 1.00 97.31 611 LEU A CA 1
ATOM 4592 C C . LEU A 1 611 ? 19.072 25.536 -4.699 1.00 97.31 611 LEU A C 1
ATOM 4594 O O . LEU A 1 611 ? 19.550 26.387 -3.949 1.00 97.31 611 LEU A O 1
ATOM 4598 N N . GLU A 1 612 ? 18.494 24.427 -4.244 1.00 97.25 612 GLU A N 1
ATOM 4599 C CA . GLU A 1 612 ? 18.328 24.071 -2.833 1.00 97.25 612 GLU A CA 1
ATOM 4600 C C . GLU A 1 612 ? 19.363 23.029 -2.393 1.00 97.25 612 GLU A C 1
ATOM 4602 O O . GLU A 1 612 ? 19.864 23.084 -1.265 1.00 97.25 612 GLU A O 1
ATOM 4607 N N . LYS A 1 613 ? 19.710 22.102 -3.293 1.00 96.38 613 LYS A N 1
ATOM 4608 C CA . LYS A 1 613 ? 20.638 21.002 -3.033 1.00 96.38 613 LYS A CA 1
ATOM 4609 C C . LYS A 1 613 ? 21.605 20.813 -4.192 1.00 96.38 613 LYS A C 1
ATOM 4611 O O . LYS A 1 613 ? 21.194 20.684 -5.345 1.00 96.38 613 LYS A O 1
ATOM 4616 N N . LEU A 1 614 ? 22.884 20.734 -3.853 1.00 96.38 614 LEU A N 1
ATOM 4617 C CA . LEU A 1 614 ? 23.963 20.517 -4.800 1.00 96.38 614 LEU A CA 1
ATOM 4618 C C . LEU A 1 614 ? 24.915 19.445 -4.267 1.00 96.38 614 LEU A C 1
ATOM 4620 O O . LEU A 1 614 ? 25.322 19.489 -3.108 1.00 96.38 614 LEU A O 1
ATOM 4624 N N . VAL A 1 615 ? 25.275 18.489 -5.117 1.00 95.25 615 VAL A N 1
ATOM 4625 C CA . VAL A 1 615 ? 26.387 17.569 -4.856 1.00 95.25 615 VAL A CA 1
ATOM 4626 C C . VAL A 1 615 ? 27.447 17.804 -5.917 1.00 95.25 615 VAL A C 1
ATOM 4628 O O . VAL A 1 615 ? 27.130 17.712 -7.099 1.00 95.25 615 VAL A O 1
ATOM 4631 N N . ILE A 1 616 ? 28.671 18.125 -5.507 1.00 94.06 616 ILE A N 1
ATOM 4632 C CA . ILE A 1 616 ? 29.807 18.415 -6.397 1.00 94.06 616 ILE A CA 1
ATOM 4633 C C . ILE A 1 616 ? 30.833 17.275 -6.370 1.00 94.06 616 ILE A C 1
ATOM 4635 O O . ILE A 1 616 ? 30.884 16.538 -5.388 1.00 94.06 616 ILE A O 1
ATOM 4639 N N . PRO A 1 617 ? 31.667 17.109 -7.410 1.00 92.38 617 PRO A N 1
ATOM 4640 C CA . PRO A 1 617 ? 32.820 16.222 -7.329 1.00 92.38 617 PRO A CA 1
ATOM 4641 C C . PRO A 1 617 ? 33.820 16.675 -6.248 1.00 92.38 617 PRO A C 1
ATOM 4643 O O . PRO A 1 617 ? 34.033 17.881 -6.095 1.00 92.38 617 PRO A O 1
ATOM 4646 N N . PRO A 1 618 ? 34.524 15.749 -5.570 1.00 89.62 618 PRO A N 1
ATOM 4647 C CA . PRO A 1 618 ? 35.515 16.094 -4.547 1.00 89.62 618 PRO A CA 1
ATOM 4648 C C . PRO A 1 618 ? 36.688 16.965 -5.026 1.00 89.62 618 PRO A C 1
ATOM 4650 O O . PRO A 1 618 ? 37.300 17.655 -4.212 1.00 89.62 618 PRO A O 1
ATOM 4653 N N . HIS A 1 619 ? 37.037 16.931 -6.319 1.00 89.44 619 HIS A N 1
ATOM 4654 C CA . HIS A 1 619 ? 38.137 17.733 -6.876 1.00 89.44 619 HIS A CA 1
ATOM 4655 C C . HIS A 1 619 ? 37.745 19.184 -7.180 1.00 89.44 619 HIS A C 1
ATOM 4657 O O . HIS A 1 619 ? 38.628 20.013 -7.405 1.00 89.44 619 HIS A O 1
ATOM 4663 N N . VAL A 1 620 ? 36.448 19.508 -7.179 1.00 90.69 620 VAL A N 1
ATOM 4664 C CA . VAL A 1 620 ? 35.966 20.870 -7.411 1.00 90.69 620 VAL A CA 1
ATOM 4665 C C . VAL A 1 620 ? 36.092 21.676 -6.121 1.00 90.69 620 VAL A C 1
ATOM 4667 O O . VAL A 1 620 ? 35.354 21.486 -5.158 1.00 90.69 620 VAL A O 1
ATOM 4670 N N . THR A 1 621 ? 37.047 22.600 -6.110 1.00 86.69 621 THR A N 1
ATOM 4671 C CA . THR A 1 621 ? 37.375 23.466 -4.970 1.00 86.69 621 THR A CA 1
ATOM 4672 C C . THR A 1 621 ? 36.941 24.916 -5.180 1.00 86.69 621 THR A C 1
ATOM 4674 O O . THR A 1 621 ? 36.768 25.650 -4.207 1.00 86.69 621 THR A O 1
ATOM 4677 N N . ASN A 1 622 ? 36.721 25.345 -6.426 1.00 89.44 622 ASN A N 1
ATOM 4678 C CA . ASN A 1 622 ? 36.270 26.697 -6.745 1.00 89.44 622 ASN A CA 1
ATOM 4679 C C . ASN A 1 622 ? 34.747 26.831 -6.577 1.00 89.44 622 ASN A C 1
ATOM 4681 O O . ASN A 1 622 ? 33.970 26.698 -7.524 1.00 89.44 622 ASN A O 1
ATOM 4685 N N . ILE A 1 623 ? 34.333 27.096 -5.339 1.00 91.12 623 ILE A N 1
ATOM 4686 C CA . ILE A 1 623 ? 32.926 27.130 -4.916 1.00 91.12 623 ILE A CA 1
ATOM 4687 C C . ILE A 1 623 ? 32.425 28.532 -4.548 1.00 91.12 623 ILE A C 1
ATOM 4689 O O . ILE A 1 623 ? 31.314 28.669 -4.040 1.00 91.12 623 ILE A O 1
ATOM 4693 N N . GLU A 1 624 ? 33.214 29.585 -4.781 1.00 89.12 624 GLU A N 1
ATOM 4694 C CA . GLU A 1 624 ? 32.910 30.930 -4.265 1.00 89.12 624 GLU A CA 1
ATOM 4695 C C . GLU A 1 624 ? 31.584 31.481 -4.811 1.00 89.12 624 GLU A C 1
ATOM 4697 O O . GLU A 1 624 ? 30.782 32.046 -4.068 1.00 89.12 624 GLU A O 1
ATOM 4702 N N . CYS A 1 625 ? 31.283 31.212 -6.085 1.00 89.62 625 CYS A N 1
ATOM 4703 C CA . CYS A 1 625 ? 30.003 31.581 -6.694 1.00 89.62 625 CYS A CA 1
ATOM 4704 C C . CYS A 1 625 ? 28.787 30.972 -5.966 1.00 89.62 625 CYS A C 1
ATOM 4706 O O . CYS A 1 625 ? 27.728 31.601 -5.918 1.00 89.62 625 CYS A O 1
ATOM 4708 N N . LEU A 1 626 ? 28.936 29.801 -5.331 1.00 93.19 626 LEU A N 1
ATOM 4709 C CA . LEU A 1 626 ? 27.850 29.106 -4.635 1.00 93.19 626 LEU A CA 1
ATOM 4710 C C . LEU A 1 626 ? 27.435 29.807 -3.337 1.00 93.19 626 LEU A C 1
ATOM 4712 O O . LEU A 1 626 ? 26.283 29.679 -2.925 1.00 93.19 626 LEU A O 1
ATOM 4716 N N . LYS A 1 627 ? 28.333 30.581 -2.706 1.00 90.75 627 LYS A N 1
ATOM 4717 C CA . LYS A 1 627 ? 28.024 31.348 -1.483 1.00 90.75 627 LYS A CA 1
ATOM 4718 C C . LYS A 1 627 ? 26.946 32.412 -1.722 1.00 90.75 627 LYS A C 1
ATOM 4720 O O . LYS A 1 627 ? 26.263 32.814 -0.784 1.00 90.75 627 LYS A O 1
ATOM 4725 N N . SER A 1 628 ? 26.771 32.843 -2.974 1.00 89.50 628 SER A N 1
ATOM 4726 C CA . SER A 1 628 ? 25.767 33.835 -3.375 1.00 89.50 628 SER A CA 1
ATOM 4727 C C . SER A 1 628 ? 24.364 33.257 -3.610 1.00 89.50 628 SER A C 1
ATOM 4729 O O . SER A 1 628 ? 23.410 34.018 -3.783 1.00 89.50 628 SER A O 1
ATOM 4731 N N . LEU A 1 629 ? 24.205 31.926 -3.595 1.00 94.81 629 LEU A N 1
ATOM 4732 C CA . LEU A 1 629 ? 22.928 31.270 -3.876 1.00 94.81 629 LEU A CA 1
ATOM 4733 C C . LEU A 1 629 ? 21.981 31.360 -2.665 1.00 94.81 629 LEU A C 1
ATOM 4735 O O . LEU A 1 629 ? 22.229 30.733 -1.634 1.00 94.81 629 LEU A O 1
ATOM 4739 N N . PRO A 1 630 ? 20.847 32.080 -2.771 1.00 93.81 630 PRO A N 1
ATOM 4740 C CA . PRO A 1 630 ? 20.036 32.445 -1.607 1.00 93.81 630 PRO A CA 1
ATOM 4741 C C . PRO A 1 630 ? 19.253 31.272 -1.004 1.00 93.81 630 PRO A C 1
ATOM 4743 O O . PRO A 1 630 ? 18.817 31.347 0.144 1.00 93.81 630 PRO A O 1
ATOM 4746 N N . LYS A 1 631 ? 19.029 30.203 -1.778 1.00 96.31 631 LYS A N 1
ATOM 4747 C CA . LYS A 1 631 ? 18.232 29.042 -1.365 1.00 96.31 631 LYS A CA 1
ATOM 4748 C C . LYS A 1 631 ? 19.054 27.782 -1.118 1.00 96.31 631 LYS A C 1
ATOM 4750 O O . LYS A 1 631 ? 18.458 26.779 -0.731 1.00 96.31 631 LYS A O 1
ATOM 4755 N N . LEU A 1 632 ? 20.378 27.828 -1.273 1.00 96.44 632 LEU A N 1
ATOM 4756 C CA . LEU A 1 632 ? 21.225 26.648 -1.129 1.00 96.44 632 LEU A CA 1
ATOM 4757 C C . LEU A 1 632 ? 21.263 26.197 0.337 1.00 96.44 632 LEU A C 1
ATOM 4759 O O . LEU A 1 632 ? 21.822 26.863 1.208 1.00 96.44 632 LEU A O 1
ATOM 4763 N N . ARG A 1 633 ? 20.636 25.053 0.615 1.00 94.62 633 ARG A N 1
ATOM 4764 C CA . ARG A 1 633 ? 20.512 24.469 1.959 1.00 94.62 633 ARG A CA 1
ATOM 4765 C C . ARG A 1 633 ? 21.501 23.339 2.175 1.00 94.62 633 ARG A C 1
ATOM 4767 O O . ARG A 1 633 ? 22.040 23.215 3.273 1.00 94.62 633 ARG A O 1
ATOM 4774 N N . THR A 1 634 ? 21.747 22.545 1.139 1.00 94.38 634 THR A N 1
ATOM 4775 C CA . THR A 1 634 ? 22.568 21.334 1.203 1.00 94.38 634 THR A CA 1
ATOM 4776 C C . THR A 1 634 ? 23.664 21.390 0.148 1.00 94.38 634 THR A C 1
ATOM 4778 O O . THR A 1 634 ? 23.372 21.582 -1.032 1.00 94.38 634 THR A O 1
ATOM 4781 N N . LEU A 1 635 ? 24.910 21.199 0.584 1.00 92.88 635 LEU A N 1
ATOM 4782 C CA . LEU A 1 635 ? 26.088 21.090 -0.274 1.00 92.88 635 LEU A CA 1
ATOM 4783 C C . LEU A 1 635 ? 26.964 19.953 0.246 1.00 92.88 635 LEU A C 1
ATOM 4785 O O . LEU A 1 635 ? 27.262 19.903 1.438 1.00 92.88 635 LEU A O 1
ATOM 4789 N N . GLU A 1 636 ? 27.350 19.042 -0.637 1.00 91.88 636 GLU A N 1
ATOM 4790 C CA . GLU A 1 636 ? 28.146 17.871 -0.276 1.00 91.88 636 GLU A CA 1
ATOM 4791 C C . GLU A 1 636 ? 29.038 17.444 -1.448 1.00 91.88 636 GLU A C 1
ATOM 4793 O O . GLU A 1 636 ? 28.738 17.736 -2.604 1.00 91.88 636 GLU A O 1
ATOM 4798 N N . ASP A 1 637 ? 30.125 16.738 -1.151 1.00 83.38 637 ASP A N 1
ATOM 4799 C CA . ASP A 1 637 ? 31.071 16.200 -2.139 1.00 83.38 637 ASP A CA 1
ATOM 4800 C C . ASP A 1 637 ? 30.808 14.717 -2.485 1.00 83.38 637 ASP A C 1
ATOM 4802 O O . ASP A 1 637 ? 31.472 14.124 -3.335 1.00 83.38 637 ASP A O 1
ATOM 4806 N N . LYS A 1 638 ? 29.821 14.100 -1.824 1.00 78.62 638 LYS A N 1
ATOM 4807 C CA . LYS A 1 638 ? 29.385 12.712 -2.019 1.00 78.62 638 LYS A CA 1
ATOM 4808 C C . LYS A 1 638 ? 27.939 12.515 -1.573 1.00 78.62 638 LYS A C 1
ATOM 4810 O O . LYS A 1 638 ? 27.421 13.252 -0.745 1.00 78.62 638 LYS A O 1
ATOM 4815 N N . ILE A 1 639 ? 27.271 11.476 -2.057 1.00 73.31 639 ILE A N 1
ATOM 4816 C CA . ILE A 1 639 ? 25.942 11.121 -1.540 1.00 73.31 639 ILE A CA 1
ATOM 4817 C C . ILE A 1 639 ? 26.115 10.371 -0.209 1.00 73.31 639 ILE A C 1
ATOM 4819 O O . ILE A 1 639 ? 26.772 9.332 -0.166 1.00 73.31 639 ILE A O 1
ATOM 4823 N N . ALA A 1 640 ? 25.528 10.881 0.878 1.00 71.25 640 ALA A N 1
ATOM 4824 C CA . ALA A 1 640 ? 25.604 10.282 2.213 1.00 71.25 640 ALA A CA 1
ATOM 4825 C C . ALA A 1 640 ? 24.227 10.232 2.911 1.00 71.25 640 ALA A C 1
ATOM 4827 O O . ALA A 1 640 ? 23.373 11.078 2.642 1.00 71.25 640 ALA A O 1
ATOM 4828 N N . PRO A 1 641 ? 23.997 9.289 3.855 1.00 67.56 641 PRO A N 1
ATOM 4829 C CA . PRO A 1 641 ? 22.732 9.191 4.598 1.00 67.56 641 PRO A CA 1
ATOM 4830 C C . PRO A 1 641 ? 22.390 10.454 5.398 1.00 67.56 641 PRO A C 1
ATOM 4832 O O . PRO A 1 641 ? 21.222 10.754 5.629 1.00 67.56 641 PRO A O 1
ATOM 4835 N N . LYS A 1 642 ? 23.419 11.196 5.821 1.00 78.50 642 LYS A N 1
ATOM 4836 C CA . LYS A 1 642 ? 23.299 12.501 6.464 1.00 78.50 642 LYS A CA 1
ATOM 4837 C C . LYS A 1 642 ? 24.149 13.493 5.681 1.00 78.50 642 LYS A C 1
ATOM 4839 O O . LYS A 1 642 ? 25.372 13.434 5.747 1.00 78.50 642 LYS A O 1
ATOM 4844 N N . MET A 1 643 ? 23.478 14.364 4.940 1.00 82.69 643 MET A N 1
ATOM 4845 C CA . MET A 1 643 ? 24.110 15.420 4.153 1.00 82.69 643 MET A CA 1
ATOM 4846 C C . MET A 1 643 ? 24.386 16.636 5.040 1.00 82.69 643 MET A C 1
ATOM 4848 O O . MET A 1 643 ? 23.551 16.982 5.882 1.00 82.69 643 MET A O 1
ATOM 4852 N N . ARG A 1 644 ? 25.528 17.292 4.837 1.00 88.44 644 ARG A N 1
ATOM 4853 C CA . ARG A 1 644 ? 25.868 18.559 5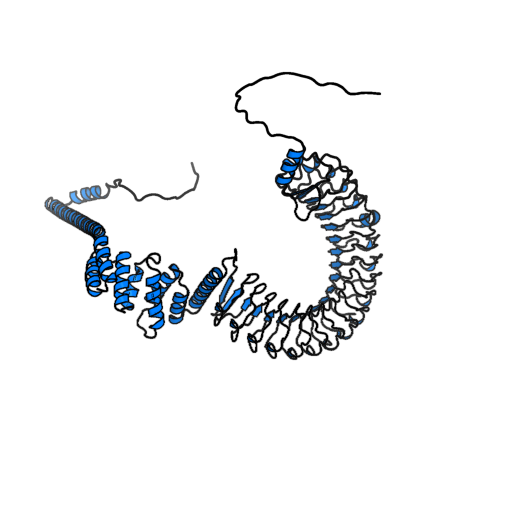.489 1.00 88.44 644 ARG A CA 1
ATOM 4854 C C . ARG A 1 644 ? 24.999 19.699 4.966 1.00 88.44 644 ARG A C 1
ATOM 4856 O O . ARG A 1 644 ? 24.551 19.720 3.815 1.00 88.44 644 ARG A O 1
ATOM 4863 N N . THR A 1 645 ? 24.765 20.684 5.823 1.00 91.31 645 THR A N 1
ATOM 4864 C CA . THR A 1 645 ? 24.224 21.969 5.379 1.00 91.31 645 THR A CA 1
ATOM 4865 C C . THR A 1 645 ? 25.282 22.730 4.582 1.00 91.31 645 THR A C 1
ATOM 4867 O O . THR A 1 645 ? 26.481 22.578 4.813 1.00 91.31 645 THR A O 1
ATOM 4870 N N . ALA A 1 646 ? 24.852 23.614 3.681 1.00 90.88 646 ALA A N 1
ATOM 4871 C CA . ALA A 1 646 ? 25.775 24.450 2.915 1.00 90.88 646 ALA A CA 1
ATOM 4872 C C . ALA A 1 646 ? 26.695 25.281 3.832 1.00 90.88 646 ALA A C 1
ATOM 4874 O O . ALA A 1 646 ? 27.888 25.399 3.574 1.00 90.88 646 ALA A O 1
ATOM 4875 N N . LYS A 1 647 ? 26.168 25.779 4.961 1.00 89.56 647 LYS A N 1
ATOM 4876 C CA . LYS A 1 647 ? 26.946 26.519 5.970 1.00 89.56 647 LYS A CA 1
ATOM 4877 C C . LYS A 1 647 ? 28.058 25.677 6.597 1.00 89.56 647 LYS A C 1
ATOM 4879 O O . LYS A 1 647 ? 29.175 26.166 6.731 1.00 89.56 647 LYS A O 1
ATOM 4884 N N . GLU A 1 648 ? 27.752 24.439 6.984 1.00 90.38 648 GLU A N 1
ATOM 4885 C CA . GLU A 1 648 ? 28.746 23.506 7.531 1.00 90.38 648 GLU A CA 1
ATOM 4886 C C . GLU A 1 648 ? 29.825 23.192 6.490 1.00 90.38 648 GLU A C 1
ATOM 4888 O O . GLU A 1 648 ? 31.012 23.245 6.803 1.00 90.38 648 GLU A O 1
ATOM 4893 N N . PHE A 1 649 ? 29.423 22.950 5.238 1.00 91.00 649 PHE A N 1
ATOM 4894 C CA . PHE A 1 649 ? 30.354 22.672 4.147 1.00 91.00 649 PHE A CA 1
ATOM 4895 C C . PHE A 1 649 ? 31.312 23.845 3.882 1.00 91.00 649 PHE A C 1
ATOM 4897 O O . PHE A 1 649 ? 32.523 23.637 3.796 1.00 91.00 649 PHE A O 1
ATOM 4904 N N . PHE A 1 650 ? 30.806 25.083 3.797 1.00 90.56 650 PHE A N 1
ATOM 4905 C CA . PHE A 1 650 ? 31.652 26.267 3.600 1.00 90.56 650 PHE A CA 1
ATOM 4906 C C . PHE A 1 650 ? 32.632 26.473 4.759 1.00 90.56 650 PHE A C 1
ATOM 4908 O O . PHE A 1 650 ? 33.812 26.708 4.517 1.00 90.56 650 PHE A O 1
ATOM 4915 N N . ALA A 1 651 ? 32.180 26.302 6.007 1.00 87.69 651 ALA A N 1
ATOM 4916 C CA . ALA A 1 651 ? 33.045 26.426 7.179 1.00 87.69 651 ALA A CA 1
ATOM 4917 C C . ALA A 1 651 ? 34.184 25.389 7.188 1.00 87.69 651 ALA A C 1
ATOM 4919 O O . ALA A 1 651 ? 35.298 25.701 7.610 1.00 87.69 651 ALA A O 1
ATOM 4920 N N . ASP A 1 652 ? 33.926 24.165 6.722 1.00 84.50 652 ASP A N 1
ATOM 4921 C CA . ASP A 1 652 ? 34.959 23.137 6.563 1.00 84.50 652 ASP A CA 1
ATOM 4922 C C . ASP A 1 652 ? 35.922 23.458 5.411 1.00 84.50 652 ASP A C 1
ATOM 4924 O O . ASP A 1 652 ? 37.127 23.223 5.530 1.00 84.50 652 ASP A O 1
ATOM 4928 N N . SER A 1 653 ? 35.410 24.001 4.303 1.00 79.75 653 SER A N 1
ATOM 4929 C CA . SER A 1 653 ? 36.219 24.388 3.144 1.00 79.75 653 SER A CA 1
ATOM 4930 C C . SER A 1 653 ? 37.158 25.555 3.465 1.00 79.75 653 SER A C 1
ATOM 4932 O O . SER A 1 653 ? 38.350 25.467 3.176 1.00 79.75 653 SER A O 1
ATOM 4934 N N . ASP A 1 654 ? 36.662 26.605 4.127 1.00 79.75 654 ASP A N 1
ATOM 4935 C CA . ASP A 1 654 ? 37.454 27.789 4.497 1.00 79.75 654 ASP A CA 1
ATOM 4936 C C . ASP A 1 654 ? 38.574 27.435 5.504 1.00 79.75 654 ASP A C 1
ATOM 4938 O O . ASP A 1 654 ? 39.679 27.982 5.449 1.00 79.75 654 ASP A O 1
ATOM 4942 N N . LYS A 1 655 ? 38.342 26.443 6.383 1.00 77.62 655 LYS A N 1
ATOM 4943 C CA . LYS A 1 655 ? 39.378 25.888 7.277 1.00 77.62 655 LYS A CA 1
ATOM 4944 C C . LYS A 1 655 ? 40.487 25.151 6.524 1.00 77.62 655 LYS A C 1
ATOM 4946 O O . LYS A 1 655 ? 41.630 25.171 6.973 1.00 77.62 655 LYS A O 1
ATOM 4951 N N . LYS A 1 656 ? 40.167 24.485 5.408 1.00 68.62 656 LYS A N 1
ATOM 4952 C CA . LYS A 1 656 ? 41.145 23.751 4.586 1.00 68.62 656 LYS A CA 1
ATOM 4953 C C . LYS A 1 656 ? 41.985 24.673 3.698 1.00 68.62 656 LYS A C 1
ATOM 4955 O O . LYS A 1 656 ? 43.128 24.333 3.413 1.00 68.62 656 LYS A O 1
ATOM 4960 N N . THR A 1 657 ? 41.447 25.815 3.267 1.00 61.31 657 THR A N 1
ATOM 4961 C CA . THR A 1 657 ? 42.128 26.763 2.363 1.00 61.31 657 THR A CA 1
ATOM 4962 C C . THR A 1 657 ? 42.942 27.844 3.084 1.00 61.31 657 THR A C 1
ATOM 4964 O O . THR A 1 657 ? 43.628 28.621 2.426 1.00 61.31 657 THR A O 1
ATOM 4967 N N . GLY A 1 658 ? 42.920 27.892 4.422 1.00 49.91 658 GLY A N 1
ATOM 4968 C CA . GLY A 1 658 ? 43.731 28.829 5.211 1.00 49.91 658 GLY A CA 1
ATOM 4969 C C . GLY A 1 658 ? 43.238 30.282 5.184 1.00 49.91 658 GLY A C 1
ATOM 4970 O O . GLY A 1 658 ? 43.978 31.182 5.576 1.00 49.91 658 GLY A O 1
ATOM 4971 N N . ALA A 1 659 ? 41.998 30.529 4.749 1.00 48.34 659 ALA A N 1
ATOM 4972 C CA . ALA A 1 659 ? 41.394 31.858 4.744 1.00 48.34 659 ALA A CA 1
ATOM 4973 C C . ALA A 1 659 ? 40.998 32.278 6.175 1.00 48.34 659 ALA A C 1
ATOM 4975 O O . ALA A 1 659 ? 39.858 32.123 6.609 1.00 48.34 659 ALA A O 1
ATOM 4976 N N . THR A 1 660 ? 41.955 32.792 6.948 1.00 37.75 660 THR A N 1
ATOM 4977 C CA . THR A 1 660 ? 41.678 33.431 8.241 1.00 37.75 660 THR A CA 1
ATOM 4978 C C . THR A 1 660 ? 40.972 34.773 8.035 1.00 37.75 660 THR A C 1
ATOM 4980 O O . THR A 1 660 ? 41.442 35.612 7.268 1.00 37.75 660 THR A O 1
ATOM 4983 N N . ALA A 1 661 ? 39.861 34.982 8.748 1.00 38.50 661 ALA A N 1
ATOM 4984 C CA . ALA A 1 661 ? 39.147 36.257 8.832 1.00 38.50 661 ALA A CA 1
ATOM 4985 C C . ALA A 1 661 ? 40.078 37.423 9.248 1.00 38.50 661 ALA A C 1
ATOM 4987 O O . ALA A 1 661 ? 41.060 37.178 9.956 1.00 38.50 661 ALA A O 1
ATOM 4988 N N . PRO A 1 662 ? 39.781 38.688 8.876 1.00 37.09 662 PRO A N 1
ATOM 4989 C CA . PRO A 1 662 ? 40.619 39.823 9.241 1.00 37.09 662 PRO A CA 1
ATOM 4990 C C . PRO A 1 662 ? 40.658 39.985 10.763 1.00 37.09 662 PRO A C 1
ATOM 4992 O O . PRO A 1 662 ? 39.630 40.124 11.427 1.00 37.09 662 PRO A O 1
ATOM 4995 N N . SER A 1 663 ? 41.871 39.949 11.301 1.00 33.53 663 SER A N 1
ATOM 4996 C CA . SER A 1 663 ? 42.202 40.129 12.708 1.00 33.53 663 SER A CA 1
ATOM 4997 C C . SER A 1 663 ? 41.750 41.494 13.231 1.00 33.53 663 SER A C 1
ATOM 4999 O O . SER A 1 663 ? 42.183 42.532 12.733 1.00 33.53 663 SER A O 1
ATOM 5001 N N . VAL A 1 664 ? 40.929 41.485 14.284 1.00 37.28 664 VAL A N 1
ATOM 5002 C CA . VAL A 1 664 ? 40.700 42.653 15.141 1.00 37.28 664 VAL A CA 1
ATOM 5003 C C . VAL A 1 664 ? 41.971 42.881 15.961 1.00 37.28 664 VAL A C 1
ATOM 5005 O O . VAL A 1 664 ? 42.300 42.094 16.847 1.00 37.28 664 VAL A O 1
ATOM 5008 N N . GLU A 1 665 ? 42.699 43.949 15.643 1.00 33.53 665 GLU A N 1
ATOM 5009 C CA . GLU A 1 665 ? 43.796 44.463 16.461 1.00 33.53 665 GLU A CA 1
ATOM 5010 C C . GLU A 1 665 ? 43.309 44.872 17.856 1.00 33.53 665 GLU A C 1
ATOM 5012 O O . GLU A 1 665 ? 42.330 45.609 17.991 1.00 33.53 665 GLU A O 1
ATOM 5017 N N . LYS A 1 666 ? 44.065 44.471 18.886 1.00 28.50 666 LYS A N 1
ATOM 5018 C CA . LYS A 1 666 ? 44.330 45.247 20.111 1.00 28.50 666 LYS A CA 1
ATOM 5019 C C . LYS A 1 666 ? 45.553 44.663 20.850 1.00 28.50 666 LYS A C 1
ATOM 5021 O O . LYS A 1 666 ? 45.951 43.540 20.554 1.00 28.50 666 LYS A O 1
ATOM 5026 N N . PRO A 1 667 ? 46.244 45.445 21.700 1.00 32.31 667 PRO A N 1
ATOM 5027 C CA . PRO A 1 667 ? 47.633 45.812 21.449 1.00 32.31 667 PRO A CA 1
ATOM 5028 C C . PRO A 1 667 ? 48.653 45.127 22.369 1.00 32.31 667 PRO A C 1
ATOM 5030 O O . PRO A 1 667 ? 48.328 44.589 23.422 1.00 32.31 667 PRO A O 1
ATOM 5033 N N . LYS A 1 668 ? 49.905 45.220 21.902 1.00 33.53 668 LYS A N 1
ATOM 5034 C CA . LYS A 1 668 ? 51.202 44.886 22.510 1.00 33.53 668 LYS A CA 1
ATOM 5035 C C . LYS A 1 668 ? 51.256 44.946 24.042 1.00 33.53 668 LYS A C 1
ATOM 5037 O O . LYS A 1 668 ? 50.894 45.969 24.611 1.00 33.53 668 LYS A O 1
ATOM 5042 N N . ASP A 1 669 ? 51.946 43.967 24.639 1.00 30.28 669 ASP A N 1
ATOM 5043 C CA . ASP A 1 669 ? 53.066 44.306 25.521 1.00 30.28 669 ASP A CA 1
ATOM 5044 C C . ASP A 1 669 ? 54.097 43.180 25.762 1.00 30.28 669 ASP A C 1
ATOM 5046 O O . ASP A 1 669 ? 53.756 42.025 25.994 1.00 30.28 669 ASP A O 1
ATOM 5050 N N . LYS A 1 670 ? 55.364 43.625 25.768 1.00 31.06 670 LYS A N 1
ATOM 5051 C CA . LYS A 1 670 ? 56.569 43.107 26.458 1.00 31.06 670 LYS A CA 1
ATOM 5052 C C . LYS A 1 670 ? 57.329 41.874 25.934 1.00 31.06 670 LYS A C 1
ATOM 5054 O O . LYS A 1 670 ? 57.137 40.738 26.342 1.00 31.06 670 LYS A O 1
ATOM 5059 N N . GLN A 1 671 ? 58.319 42.207 25.096 1.00 30.14 671 GLN A N 1
ATOM 5060 C CA . GLN A 1 671 ? 59.761 41.913 25.238 1.00 30.14 671 GLN A CA 1
ATOM 5061 C C . GLN A 1 671 ? 60.202 40.868 26.283 1.00 30.14 671 GLN A C 1
ATOM 5063 O O . GLN A 1 671 ? 60.057 41.101 27.479 1.00 30.14 671 GLN A O 1
ATOM 5068 N N . ALA A 1 672 ? 60.983 39.880 25.832 1.00 30.19 672 ALA A N 1
ATOM 5069 C CA . ALA A 1 672 ? 62.362 39.681 26.300 1.00 30.19 672 ALA A CA 1
ATOM 5070 C C . ALA A 1 672 ? 63.150 38.774 25.335 1.00 30.19 672 ALA A C 1
ATOM 5072 O O . ALA A 1 672 ? 62.641 37.790 24.809 1.00 30.19 672 ALA A O 1
ATOM 5073 N N . SER A 1 673 ? 64.396 39.171 25.096 1.00 29.55 673 SER A N 1
ATOM 5074 C CA . SER A 1 673 ? 65.408 38.598 24.211 1.00 29.55 673 SER A CA 1
ATOM 5075 C C . SER A 1 673 ? 66.215 37.459 24.854 1.00 29.55 673 SER A C 1
ATOM 5077 O O . SER A 1 673 ? 66.311 37.400 26.079 1.00 29.55 673 SER A O 1
ATOM 5079 N N . LYS A 1 674 ? 66.839 36.619 24.006 1.00 33.75 674 LYS A N 1
ATOM 5080 C CA . LYS A 1 674 ? 68.196 36.001 24.100 1.00 33.75 674 LYS A CA 1
ATOM 5081 C C . LYS A 1 674 ? 68.286 34.871 23.054 1.00 33.75 674 LYS A C 1
ATOM 5083 O O . LYS A 1 674 ? 67.491 33.944 23.110 1.00 33.75 674 LYS A O 1
ATOM 5088 N N . THR A 1 675 ? 68.923 35.063 21.897 1.00 31.98 675 THR A N 1
ATOM 5089 C CA . THR A 1 675 ? 70.364 34.922 21.566 1.00 31.98 675 THR A CA 1
ATOM 5090 C C . THR A 1 675 ? 70.953 33.508 21.723 1.00 31.98 675 THR A C 1
ATOM 5092 O O . THR A 1 675 ? 70.912 32.924 22.799 1.00 31.98 675 THR A O 1
ATOM 5095 N N . ASP A 1 676 ? 71.566 33.067 20.611 1.00 32.22 676 ASP A N 1
ATOM 5096 C CA . ASP A 1 676 ? 72.758 32.204 20.466 1.00 32.22 676 ASP A CA 1
ATOM 5097 C C . ASP A 1 676 ? 72.633 30.718 20.025 1.00 32.22 676 ASP A C 1
ATOM 5099 O O . ASP A 1 676 ? 72.390 29.803 20.803 1.00 32.22 676 ASP A O 1
ATOM 5103 N N . LYS A 1 677 ? 72.845 30.552 18.699 1.00 32.78 677 LYS A N 1
ATOM 5104 C CA . LYS A 1 677 ? 73.615 29.561 17.884 1.00 32.78 677 LYS A CA 1
ATOM 5105 C C . LYS A 1 677 ? 74.549 28.536 18.600 1.00 32.78 677 LYS A C 1
ATOM 5107 O O . LYS A 1 677 ? 74.957 28.804 19.721 1.00 32.78 677 LYS A O 1
ATOM 5112 N N . PRO A 1 678 ? 75.190 27.570 17.876 1.00 42.25 678 PRO A N 1
ATOM 5113 C CA . PRO A 1 678 ? 74.787 26.765 16.703 1.00 42.25 678 PRO A CA 1
ATOM 5114 C C . PRO A 1 678 ? 75.217 25.260 16.781 1.00 42.25 678 PRO A C 1
ATOM 5116 O O . PRO A 1 678 ? 75.875 24.813 17.715 1.00 42.25 678 PRO A O 1
ATOM 5119 N N . SER A 1 679 ? 74.862 24.503 15.736 1.00 38.03 679 SER A N 1
ATOM 5120 C CA . SER A 1 679 ? 75.100 23.073 15.442 1.00 38.03 679 SER A CA 1
ATOM 5121 C C . SER A 1 679 ? 76.565 22.594 15.334 1.00 38.03 679 SER A C 1
ATOM 5123 O O . SER A 1 679 ? 77.459 23.396 15.062 1.00 38.03 679 SER A O 1
ATOM 5125 N N . PRO A 1 680 ? 76.777 21.258 15.322 1.00 45.41 680 PRO A N 1
ATOM 5126 C CA . PRO A 1 680 ? 77.815 20.602 14.518 1.00 45.41 680 PRO A CA 1
ATOM 5127 C C . PRO A 1 680 ? 77.267 19.504 13.557 1.00 45.41 680 PRO A C 1
ATOM 5129 O O . PRO A 1 680 ? 76.080 19.180 13.613 1.00 45.41 680 PRO A O 1
ATOM 5132 N N . PRO A 1 681 ? 78.101 18.989 12.622 1.00 52.34 681 PRO A N 1
ATOM 5133 C CA . PRO A 1 681 ? 77.698 18.632 11.256 1.00 52.34 681 PRO A CA 1
ATOM 5134 C C . PRO A 1 681 ? 77.599 17.122 10.953 1.00 52.34 681 PRO A C 1
ATOM 5136 O O . PRO A 1 681 ? 78.005 16.267 11.734 1.00 52.34 681 PRO A O 1
ATOM 5139 N N . ALA A 1 682 ? 77.082 16.829 9.756 1.00 43.75 682 ALA A N 1
ATOM 5140 C CA . ALA A 1 682 ? 77.005 15.513 9.122 1.00 43.75 682 ALA A CA 1
ATOM 5141 C C . ALA A 1 682 ? 78.345 15.026 8.522 1.00 43.75 682 ALA A C 1
ATOM 5143 O O . ALA A 1 682 ? 79.205 15.840 8.181 1.00 43.75 682 ALA A O 1
ATOM 5144 N N . PRO A 1 683 ? 78.456 13.713 8.251 1.00 53.75 683 PRO A N 1
ATOM 5145 C CA . PRO A 1 683 ? 79.168 13.170 7.089 1.00 53.75 683 PRO A CA 1
ATOM 5146 C C . PRO A 1 683 ? 78.198 12.307 6.242 1.00 53.75 683 PRO A C 1
ATOM 5148 O O . PRO A 1 683 ? 77.299 11.677 6.783 1.00 53.75 683 PRO A O 1
ATOM 5151 N N . GLY A 1 684 ? 78.253 12.192 4.918 1.00 45.25 684 GLY A N 1
ATOM 5152 C CA . GLY A 1 684 ? 79.288 12.505 3.945 1.00 45.25 684 GLY A CA 1
ATOM 5153 C C . GLY A 1 684 ? 79.449 11.305 3.003 1.00 45.25 684 GLY A C 1
ATOM 5154 O O . GLY A 1 684 ? 80.043 10.311 3.412 1.00 45.25 684 GLY A O 1
ATOM 5155 N N . LYS A 1 685 ? 78.910 11.393 1.780 1.00 44.31 685 LYS A N 1
ATOM 5156 C CA . LYS A 1 685 ? 79.578 11.149 0.485 1.00 44.31 685 LYS A CA 1
ATOM 5157 C C . LYS A 1 685 ? 78.590 11.284 -0.665 1.00 44.31 685 LYS A C 1
ATOM 5159 O O . LYS A 1 685 ? 77.476 10.735 -0.540 1.00 44.31 685 LYS A O 1
#

Secondary structure (DSSP, 8-state):
-------------PPP-----SSHHHHHHHHGGGS-HHHHHHHHHHHHHHHHHHHHHHHHHHHHHHHHHHHHHHHHHHHHHHHHHHHTT-HHHHHHHHHHHHTT-TT-HHHHHHHHHHHHHTT-HHHHHHHGGGS-TTT-HHHHHHHHHHHHHHTTS--S-HHHHHHHHHHHHHHT-HHHHHHHHHHHT-HHHHHHHHHHHHHHHHHHH-TT-TT---EEEEETTEEEEE-TT------GGGTT--EEEEE-TT------GGGTT---SEEE-TT------GGGTT---SEEE-TTS-----GGGTT---SEEE-TT-TT----GGGTT---SEEE-TTS-----GGGTT---SEEE-TTS-----GGGTT---SEEE-TT------GGGTT---SEEE-TTS-----GGGTT---SEEE--S-S----GGGTT---SEEE-TTSS----TT-TT---SEEE-TT------GGGTT---SEEE-TT------GGGTT----EEE-TTS---HHHHHTTTT---SEEE-TTS-----GGGTT---SEEE-TT------GGGTT---SEEE-TTS-----GGGTT-TT--EEE-TT-TT--S--GGGTT-TT--EEE--TT----GGGGG-TT--EEESS--SSPPBHHHHHHHHHHHHT-PPPP----------------------

Sequence (685 aa):
MDSFDSSQDTRSQDKNHKAEEPGFLREIWRLTARFPRRVVFFFLLCFGAIAILSVSLNTLQKKYDAMRQGAATVLPEFLDKAGKHVEMGEIEEAQKIVSRASLLSPADPDLLLLQARIYMAKEDMPAAAKCFPGIPASKDKKGLRHVANQYSSKASQDEMRLEERIFMVGQIEQGGDYAVAACLYAKGGDIEKSIDLRMQSIKAAMVEANPTIHNFKFIYSIANCKVNLEIANQPLGDISLLKGLPIVSLNISGSKVENIAALKGMQLNFLNLARAPVSDISPLAGMPLANLNLDGTKVTSIEPLKGMPLTNLILSRLSGINDISVLAGMPLMELNIEGTKVSDISPLKDMPLTSLNISGTPVALLEPLRGMKLGLLSLNYCRVADLRPLEGMPIKSLSISGTQVASLEPLKGMKISSIQMSPCKVSDLRPLEGMPITSLNISGTLVTSLEGLQKVPLIQANFSGTKISDLSPLNGAPLTDLNLSGSSIEDISPLKGAPIALLNLSKSTASNKTLAGVKGFPLQNLNLSETEISDISPLQGLPINTLNLFKTKVSDISALKGMPLTYLNLGGSKLVDLSPLQGSTALRELLLNDCENLENNLSALADCKNLEKLVIPPHVTNIECLKSLPKLRTLEDKIAPKMRTAKEFFADSDKKTGATAPSVEKPKDKQASKTDKPSPPAPGK

pLDDT: mean 84.1, std 19.29, range [22.33, 98.88]